Protein 4UX3 (pdb70)

Foldseek 3Di:
DWAAKKWAQWALAHGIFNADGDDFFFAEEAADDPLCVVVVVCLVCVFQACPPPDDDDPVLQNGRYPDVCDQSAWIWMDIPFIFTGGHDPPGGCGDVVRDDDVVCQVVCVVAHPGSLAPQLEDEDCVLVVCLVVDDVVVLVVLCVNLPNVVVVVVLVVVVCVLVVVVVVLVVVVVVLVVLVVVLVVLVVVVVCVVVQVVQVVVLVVLVVVCVCVVVVVVVPVPVVNVCSVCVSCVRVVPNVVDDPDDPCSCVVSVVSVVVSVVVVVVSVVVVVVSVVVVVVSVVVVVVSCVSRVVVVVLLQVQLQVLVCQLQVQWTWGWCPVPIFIKDDSHPPDIGTSVVDDSLRSSVSSVSSSCSVCPVPPIQHHEYEQSPVDNDDSRLLSPLQVSSVVRVRHGYYYYHLPLSNQVPGDWYWYWYDDPSHIHIHGDHPVSSVVNVD/DVCQAPLVDDDQVVCVVVLVLLPANVHDPDDDPHPPVVNVVSRVNSSVVRVVVVVVVVVVPVVVVVVVVVD

B-factor: mean 182.12, std 39.9, range [67.76, 331.74]

Structure (mmCIF, N/CA/C/O backbone):
data_4UX3
#
_entry.id   4UX3
#
_cell.length_a   73.151
_cell.length_b   94.801
_cell.length_c   284.768
_cell.angle_alpha   90.00
_cell.angle_beta   90.00
_cell.angle_gamma   90.00
#
_symmetry.space_group_name_H-M   'I 2 2 2'
#
loop_
_entity.id
_entity.type
_entity.pdbx_description
1 polymer 'STRUCTURAL MAINTENANCE OF CHROMOSOMES PROTEIN 3'
2 polymer 'MITOTIC CHROMOSOME DETERMINANT-RELATED PROTEIN'
3 non-polymer 'MAGNESIUM ION'
4 non-polymer 'PHOSPHOTHIOPHOSPHORIC ACID-ADENYLATE ESTER'
#
loop_
_atom_site.group_PDB
_atom_site.id
_atom_site.type_symbol
_atom_site.label_atom_id
_atom_site.label_alt_id
_atom_site.label_comp_id
_atom_site.label_asym_id
_atom_site.label_entity_id
_atom_site.label_seq_id
_atom_site.pdbx_PDB_ins_code
_atom_site.Cartn_x
_atom_site.Cartn_y
_atom_site.Cartn_z
_atom_site.occupancy
_atom_site.B_iso_or_equiv
_atom_site.auth_seq_id
_atom_site.auth_comp_id
_atom_site.auth_asym_id
_atom_site.auth_atom_id
_atom_site.pdbx_PDB_model_num
ATOM 1 N N . TYR A 1 3 ? -140.179 -77.642 601.779 1.00 237.09 2 TYR A N 1
ATOM 2 C CA . TYR A 1 3 ? -140.970 -78.617 602.602 1.00 232.77 2 TYR A CA 1
ATOM 3 C C . TYR A 1 3 ? -142.077 -77.921 603.421 1.00 228.32 2 TYR A C 1
ATOM 4 O O . TYR A 1 3 ? -142.144 -78.066 604.642 1.00 232.30 2 TYR A O 1
ATOM 13 N N . ILE A 1 4 ? -142.902 -77.126 602.733 1.00 215.99 3 ILE A N 1
ATOM 14 C CA . ILE A 1 4 ? -144.316 -76.978 603.089 1.00 206.59 3 ILE A CA 1
ATOM 15 C C . ILE A 1 4 ? -144.982 -78.178 602.394 1.00 223.44 3 ILE A C 1
ATOM 16 O O . ILE A 1 4 ? -144.370 -78.800 601.524 1.00 240.49 3 ILE A O 1
ATOM 21 N N . LYS A 1 5 ? -146.198 -78.548 602.774 1.00 225.44 4 LYS A N 1
ATOM 22 C CA . LYS A 1 5 ? -146.897 -79.540 601.965 1.00 224.98 4 LYS A CA 1
ATOM 23 C C . LYS A 1 5 ? -148.087 -78.881 601.244 1.00 222.04 4 LYS A C 1
ATOM 24 O O . LYS A 1 5 ? -147.912 -77.802 600.665 1.00 221.87 4 LYS A O 1
ATOM 30 N N . ARG A 1 6 ? -149.268 -79.498 601.260 1.00 220.04 5 ARG A N 1
ATOM 31 C CA . ARG A 1 6 ? -150.400 -78.986 600.465 1.00 212.10 5 ARG A CA 1
ATOM 32 C C . ARG A 1 6 ? -151.171 -77.846 601.153 1.00 196.83 5 ARG A C 1
ATOM 33 O O . ARG A 1 6 ? -150.988 -77.589 602.340 1.00 179.01 5 ARG A O 1
ATOM 41 N N . VAL A 1 7 ? -151.996 -77.151 600.368 1.00 191.70 6 VAL A N 1
ATOM 42 C CA . VAL A 1 7 ? -152.926 -76.137 600.858 1.00 179.87 6 VAL A CA 1
ATOM 43 C C . VAL A 1 7 ? -154.166 -76.062 599.955 1.00 177.19 6 VAL A C 1
ATOM 44 O O . VAL A 1 7 ? -154.056 -76.052 598.726 1.00 170.66 6 VAL A O 1
ATOM 48 N N . ILE A 1 8 ? -155.342 -76.053 600.577 1.00 174.07 7 ILE A N 1
ATOM 49 C CA . ILE A 1 8 ? -156.604 -75.802 599.882 1.00 176.34 7 ILE A CA 1
ATOM 50 C C . ILE A 1 8 ? -157.597 -75.267 600.898 1.00 173.46 7 ILE A C 1
ATOM 51 O O . ILE A 1 8 ? -157.497 -75.563 602.085 1.00 168.32 7 ILE A O 1
ATOM 56 N N . ILE A 1 9 ? -158.547 -74.466 600.443 1.00 177.54 8 ILE A N 1
ATOM 57 C CA . ILE A 1 9 ? -159.454 -73.814 601.378 1.00 190.53 8 ILE A CA 1
ATOM 58 C C . ILE A 1 9 ? -160.886 -74.250 601.161 1.00 191.69 8 ILE A C 1
ATOM 59 O O . ILE A 1 9 ? -161.206 -74.859 600.147 1.00 195.91 8 ILE A O 1
ATOM 64 N N . LYS A 1 10 ? -161.733 -73.932 602.131 1.00 192.54 9 LYS A N 1
ATOM 65 C CA . LYS A 1 10 ? -163.173 -73.977 601.966 1.00 195.56 9 LYS A CA 1
ATOM 66 C C . LYS A 1 10 ? -163.768 -72.845 602.796 1.00 201.18 9 LYS A C 1
ATOM 67 O O . LYS A 1 10 ? -163.517 -72.746 603.994 1.00 203.18 9 LYS A O 1
ATOM 73 N N . GLY A 1 11 ? -164.519 -71.968 602.140 1.00 202.50 10 GLY A N 1
ATOM 74 C CA . GLY A 1 11 ? -165.221 -70.886 602.821 1.00 205.39 10 GLY A CA 1
ATOM 75 C C . GLY A 1 11 ? -164.394 -69.948 603.682 1.00 205.53 10 GLY A C 1
ATOM 76 O O . GLY A 1 11 ? -164.777 -69.651 604.809 1.00 214.01 10 GLY A O 1
ATOM 77 N N . PHE A 1 12 ? -163.267 -69.465 603.167 1.00 196.98 11 PHE A N 1
ATOM 78 C CA . PHE A 1 12 ? -162.490 -68.494 603.932 1.00 183.18 11 PHE A CA 1
ATOM 79 C C . PHE A 1 12 ? -162.309 -67.175 603.218 1.00 172.57 11 PHE A C 1
ATOM 80 O O . PHE A 1 12 ? -161.690 -67.114 602.153 1.00 169.10 11 PHE A O 1
ATOM 88 N N . LYS A 1 13 ? -162.834 -66.115 603.825 1.00 161.75 12 LYS A N 1
ATOM 89 C CA . LYS A 1 13 ? -162.806 -64.809 603.203 1.00 162.83 12 LYS A CA 1
ATOM 90 C C . LYS A 1 13 ? -163.218 -64.902 601.748 1.00 170.47 12 LYS A C 1
ATOM 91 O O . LYS A 1 13 ? -164.069 -65.718 601.397 1.00 184.44 12 LYS A O 1
ATOM 97 N N . THR A 1 14 ? -162.610 -64.092 600.894 1.00 169.92 13 THR A N 1
ATOM 98 C CA . THR A 1 14 ? -163.045 -64.014 599.501 1.00 181.19 13 THR A CA 1
ATOM 99 C C . THR A 1 14 ? -162.973 -65.357 598.772 1.00 191.25 13 THR A C 1
ATOM 100 O O . THR A 1 14 ? -163.628 -65.570 597.731 1.00 199.91 13 THR A O 1
ATOM 104 N N . TYR A 1 15 ? -162.186 -66.264 599.339 1.00 185.77 14 TYR A N 1
ATOM 105 C CA . TYR A 1 15 ? -162.182 -67.638 598.889 1.00 186.42 14 TYR A CA 1
ATOM 106 C C . TYR A 1 15 ? -163.472 -68.311 599.344 1.00 194.15 14 TYR A C 1
ATOM 107 O O . TYR A 1 15 ? -163.546 -68.913 600.420 1.00 187.08 14 TYR A O 1
ATOM 116 N N . ARG A 1 16 ? -164.487 -68.176 598.492 1.00 205.83 15 ARG A N 1
ATOM 117 C CA . ARG A 1 16 ? -165.860 -68.594 598.776 1.00 221.12 15 ARG A CA 1
ATOM 118 C C . ARG A 1 16 ? -166.020 -70.101 598.982 1.00 224.88 15 ARG A C 1
ATOM 119 O O . ARG A 1 16 ? -166.194 -70.554 600.110 1.00 226.67 15 ARG A O 1
ATOM 127 N N . ASN A 1 17 ? -165.979 -70.874 597.902 1.00 223.13 16 ASN A N 1
ATOM 128 C CA . ASN A 1 17 ? -166.107 -72.314 598.024 1.00 226.53 16 ASN A CA 1
ATOM 129 C C . ASN A 1 17 ? -164.741 -72.974 598.156 1.00 233.47 16 ASN A C 1
ATOM 130 O O . ASN A 1 17 ? -164.080 -72.837 599.184 1.00 237.07 16 ASN A O 1
ATOM 135 N N . GLU A 1 18 ? -164.314 -73.664 597.108 1.00 240.66 17 GLU A N 1
ATOM 136 C CA . GLU A 1 18 ? -163.132 -74.504 597.168 1.00 247.62 17 GLU A CA 1
ATOM 137 C C . GLU A 1 18 ? -161.973 -73.895 596.378 1.00 248.03 17 GLU A C 1
ATOM 138 O O . GLU A 1 18 ? -162.160 -73.512 595.228 1.00 264.05 17 GLU A O 1
ATOM 144 N N . THR A 1 19 ? -160.791 -73.784 596.988 1.00 239.38 18 THR A N 1
ATOM 145 C CA . THR A 1 19 ? -159.559 -73.544 596.206 1.00 240.77 18 THR A CA 1
ATOM 146 C C . THR A 1 19 ? -158.519 -74.673 596.351 1.00 240.91 18 THR A C 1
ATOM 147 O O . THR A 1 19 ? -157.465 -74.514 596.984 1.00 222.00 18 THR A O 1
ATOM 151 N N . ILE A 1 20 ? -158.851 -75.818 595.756 1.00 252.01 19 ILE A N 1
ATOM 152 C CA . ILE A 1 20 ? -157.897 -76.900 595.553 1.00 248.83 19 ILE A CA 1
ATOM 153 C C . ILE A 1 20 ? -156.998 -76.498 594.394 1.00 251.76 19 ILE A C 1
ATOM 154 O O . ILE A 1 20 ? -157.077 -77.058 593.300 1.00 263.63 19 ILE A O 1
ATOM 159 N N . ILE A 1 21 ? -156.160 -75.493 594.628 1.00 237.79 20 ILE A N 1
ATOM 160 C CA . ILE A 1 21 ? -155.373 -74.933 593.542 1.00 243.20 20 ILE A CA 1
ATOM 161 C C . ILE A 1 21 ? -153.921 -74.714 593.953 1.00 244.90 20 ILE A C 1
ATOM 162 O O . ILE A 1 21 ? -153.327 -73.687 593.628 1.00 248.29 20 ILE A O 1
ATOM 167 N N . ASP A 1 22 ? -153.343 -75.696 594.644 1.00 247.86 21 ASP A N 1
ATOM 168 C CA . ASP A 1 22 ? -151.998 -75.546 595.199 1.00 247.35 21 ASP A CA 1
ATOM 169 C C . ASP A 1 22 ? -151.187 -76.851 595.336 1.00 257.91 21 ASP A C 1
ATOM 170 O O . ASP A 1 22 ? -151.676 -77.850 595.867 1.00 260.27 21 ASP A O 1
ATOM 175 N N . ASN A 1 23 ? -149.953 -76.827 594.823 1.00 267.90 22 ASN A N 1
ATOM 176 C CA . ASN A 1 23 ? -148.912 -77.804 595.182 1.00 281.62 22 ASN A CA 1
ATOM 177 C C . ASN A 1 23 ? -148.418 -77.459 596.615 1.00 279.31 22 ASN A C 1
ATOM 178 O O . ASN A 1 23 ? -149.232 -77.625 597.515 1.00 274.08 22 ASN A O 1
ATOM 183 N N . PHE A 1 24 ? -147.184 -77.000 596.923 1.00 283.29 23 PHE A N 1
ATOM 184 C CA . PHE A 1 24 ? -145.912 -76.979 596.161 1.00 285.64 23 PHE A CA 1
ATOM 185 C C . PHE A 1 24 ? -144.744 -77.015 597.175 1.00 275.58 23 PHE A C 1
ATOM 186 O O . PHE A 1 24 ? -144.978 -76.959 598.389 1.00 275.28 23 PHE A O 1
ATOM 194 N N . SER A 1 25 ? -143.504 -77.070 596.671 1.00 264.01 24 SER A N 1
ATOM 195 C CA . SER A 1 25 ? -142.300 -77.442 597.454 1.00 246.25 24 SER A CA 1
ATOM 196 C C . SER A 1 25 ? -141.469 -76.257 598.013 1.00 223.17 24 SER A C 1
ATOM 197 O O . SER A 1 25 ? -141.862 -75.104 597.845 1.00 210.55 24 SER A O 1
ATOM 200 N N . PRO A 1 26 ? -140.311 -76.544 598.660 1.00 217.00 25 PRO A N 1
ATOM 201 C CA . PRO A 1 26 ? -139.485 -75.528 599.319 1.00 208.42 25 PRO A CA 1
ATOM 202 C C . PRO A 1 26 ? -139.050 -74.390 598.430 1.00 202.81 25 PRO A C 1
ATOM 203 O O . PRO A 1 26 ? -139.122 -74.479 597.205 1.00 197.86 25 PRO A O 1
ATOM 207 N N . HIS A 1 27 ? -138.591 -73.329 599.084 1.00 201.83 26 HIS A N 1
ATOM 208 C CA . HIS A 1 27 ? -137.923 -72.215 598.436 1.00 201.58 26 HIS A CA 1
ATOM 209 C C . HIS A 1 27 ? -138.855 -71.090 598.008 1.00 200.67 26 HIS A C 1
ATOM 210 O O . HIS A 1 27 ? -139.797 -70.752 598.718 1.00 195.41 26 HIS A O 1
ATOM 217 N N . GLN A 1 28 ? -138.592 -70.557 596.820 1.00 207.27 27 GLN A N 1
ATOM 218 C CA . GLN A 1 28 ? -139.036 -69.235 596.399 1.00 204.85 27 GLN A CA 1
ATOM 219 C C . GLN A 1 28 ? -140.396 -69.205 595.662 1.00 201.66 27 GLN A C 1
ATOM 220 O O . GLN A 1 28 ? -140.475 -68.798 594.506 1.00 211.93 27 GLN A O 1
ATOM 226 N N . ASN A 1 29 ? -141.465 -69.624 596.337 1.00 186.56 28 ASN A N 1
ATOM 227 C CA . ASN A 1 29 ? -142.811 -69.557 595.766 1.00 177.10 28 ASN A CA 1
ATOM 228 C C . ASN A 1 29 ? -143.370 -68.144 595.822 1.00 170.30 28 ASN A C 1
ATOM 229 O O . ASN A 1 29 ? -143.428 -67.549 596.897 1.00 175.31 28 ASN A O 1
ATOM 234 N N . VAL A 1 30 ? -143.801 -67.610 594.679 1.00 164.92 29 VAL A N 1
ATOM 235 C CA . VAL A 1 30 ? -144.294 -66.216 594.607 1.00 157.96 29 VAL A CA 1
ATOM 236 C C . VAL A 1 30 ? -145.764 -66.047 594.193 1.00 159.79 29 VAL A C 1
ATOM 237 O O . VAL A 1 30 ? -146.255 -66.739 593.301 1.00 175.62 29 VAL A O 1
ATOM 241 N N . ILE A 1 31 ? -146.460 -65.104 594.822 1.00 152.02 30 ILE A N 1
ATOM 242 C CA . ILE A 1 31 ? -147.889 -64.935 594.563 1.00 152.03 30 ILE A CA 1
ATOM 243 C C . ILE A 1 31 ? -148.255 -63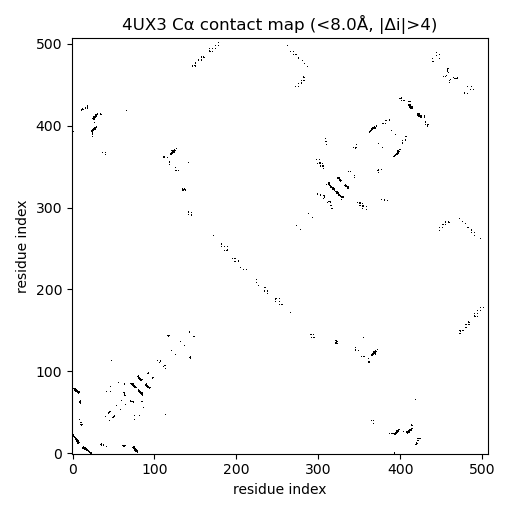.536 594.136 1.00 154.37 30 ILE A C 1
ATOM 244 O O . ILE A 1 31 ? -147.689 -62.551 594.639 1.00 159.66 30 ILE A O 1
ATOM 249 N N . ILE A 1 32 ? -149.235 -63.462 593.235 1.00 152.57 31 ILE A N 1
ATOM 250 C CA . ILE A 1 32 ? -149.807 -62.188 592.811 1.00 154.87 31 ILE A CA 1
ATOM 251 C C . ILE A 1 32 ? -151.292 -62.274 592.424 1.00 158.94 31 ILE A C 1
ATOM 252 O O . ILE A 1 32 ? -152.008 -63.174 592.872 1.00 158.93 31 ILE A O 1
ATOM 257 N N . GLY A 1 33 ? -151.737 -61.319 591.606 1.00 163.57 32 GLY A N 1
ATOM 258 C CA . GLY A 1 33 ? -153.149 -61.146 591.262 1.00 171.79 32 GLY A CA 1
ATOM 259 C C . GLY A 1 33 ? -153.587 -59.700 591.433 1.00 173.23 32 GLY A C 1
ATOM 260 O O . GLY A 1 33 ? -152.778 -58.833 591.777 1.00 173.26 32 GLY A O 1
ATOM 261 N N . SER A 1 34 ? -154.870 -59.442 591.205 1.00 174.72 33 SER A N 1
ATOM 262 C CA . SER A 1 34 ? -155.429 -58.091 591.277 1.00 181.09 33 SER A CA 1
ATOM 263 C C . SER A 1 34 ? -155.394 -57.466 592.685 1.00 179.87 33 SER A C 1
ATOM 264 O O . SER A 1 34 ? -155.149 -58.157 593.671 1.00 179.82 33 SER A O 1
ATOM 267 N N . ASN A 1 35 ? -155.641 -56.157 592.764 1.00 178.21 34 ASN A N 1
ATOM 268 C CA . ASN A 1 35 ? -155.720 -55.433 594.039 1.00 167.75 34 ASN A CA 1
ATOM 269 C C . ASN A 1 35 ? -156.907 -55.876 594.868 1.00 163.00 34 ASN A C 1
ATOM 270 O O . ASN A 1 35 ? -158.042 -55.799 594.411 1.00 160.60 34 ASN A O 1
ATOM 275 N N . GLY A 1 36 ? -156.650 -56.321 596.091 1.00 160.20 35 GLY A N 1
ATOM 276 C CA . GLY A 1 36 ? -157.716 -56.828 596.932 1.00 160.17 35 GLY A CA 1
ATOM 277 C C . GLY A 1 36 ? -158.451 -57.951 596.228 1.00 163.65 35 GLY A C 1
ATOM 278 O O . GLY A 1 36 ? -159.683 -57.958 596.148 1.00 162.00 35 GLY A O 1
ATOM 279 N N . SER A 1 37 ? -157.683 -58.883 595.681 1.00 162.70 36 SER A N 1
ATOM 280 C CA . SER A 1 37 ? -158.237 -60.105 595.141 1.00 167.19 36 SER A CA 1
ATOM 281 C C . SER A 1 37 ? -158.283 -61.120 596.269 1.00 164.90 36 SER A C 1
ATOM 282 O O . SER A 1 37 ? -159.093 -62.048 596.273 1.00 168.37 36 SER A O 1
ATOM 285 N N . GLY A 1 38 ? -157.388 -60.943 597.226 1.00 157.51 37 GLY A N 1
ATOM 286 C CA . GLY A 1 38 ? -157.378 -61.796 598.384 1.00 154.01 37 GLY A CA 1
ATOM 287 C C . GLY A 1 38 ? -155.981 -62.269 598.662 1.00 149.83 37 GLY A C 1
ATOM 288 O O . GLY A 1 38 ? -155.787 -63.197 599.446 1.00 154.68 37 GLY A O 1
ATOM 289 N N . LYS A 1 39 ? -155.002 -61.630 598.025 1.00 137.96 38 LYS A N 1
ATOM 290 C CA . LYS A 1 39 ? -153.610 -62.031 598.222 1.00 135.63 38 LYS A CA 1
ATOM 291 C C . LYS A 1 39 ? -153.308 -61.979 599.713 1.00 135.05 38 LYS A C 1
ATOM 292 O O . LYS A 1 39 ? -152.907 -62.969 600.345 1.00 125.22 38 LYS A O 1
ATOM 298 N N . SER A 1 40 ? -153.543 -60.810 600.289 1.00 136.39 39 SER A N 1
ATOM 299 C CA . SER A 1 40 ? -153.187 -60.619 601.658 1.00 128.29 39 SER A CA 1
ATOM 300 C C . SER A 1 40 ? -154.120 -61.496 602.489 1.00 131.38 39 SER A C 1
ATOM 301 O O . SER A 1 40 ? -153.662 -62.226 603.359 1.00 129.79 39 SER A O 1
ATOM 304 N N . ASN A 1 41 ? -155.395 -61.546 602.124 1.00 137.08 40 ASN A N 1
ATOM 305 C CA . ASN A 1 41 ? -156.308 -62.539 602.710 1.00 144.84 40 ASN A CA 1
ATOM 306 C C . ASN A 1 41 ? -155.756 -63.949 602.695 1.00 145.48 40 ASN A C 1
ATOM 307 O O . ASN A 1 41 ? -155.944 -64.718 603.638 1.00 148.03 40 ASN A O 1
ATOM 312 N N . PHE A 1 42 ? -155.070 -64.286 601.620 1.00 145.23 41 PHE A N 1
ATOM 313 C CA . PHE A 1 42 ? -154.503 -65.597 601.507 1.00 149.55 41 PHE A CA 1
ATOM 314 C C . PHE A 1 42 ? -153.466 -65.859 602.598 1.00 145.38 41 PHE A C 1
ATOM 315 O O . PHE A 1 42 ? -153.554 -66.867 603.295 1.00 139.31 41 PHE A O 1
ATOM 323 N N . PHE A 1 43 ? -152.497 -64.957 602.760 1.00 140.86 42 PHE A N 1
ATOM 324 C CA . PHE A 1 43 ? -151.516 -65.134 603.834 1.00 140.83 42 PHE A CA 1
ATOM 325 C C . PHE A 1 43 ? -152.224 -65.107 605.169 1.00 134.27 42 PHE A C 1
ATOM 326 O O . PHE A 1 43 ? -151.780 -65.711 606.132 1.00 133.81 42 PHE A O 1
ATOM 334 N N . ALA A 1 44 ? -153.324 -64.379 605.232 1.00 136.33 43 ALA A N 1
ATOM 335 C CA . ALA A 1 44 ? -154.116 -64.416 606.435 1.00 148.61 43 ALA A CA 1
ATOM 336 C C . ALA A 1 44 ? -154.440 -65.880 606.636 1.00 148.26 43 ALA A C 1
ATOM 337 O O . ALA A 1 44 ? -154.171 -66.440 607.691 1.00 146.36 43 ALA A O 1
ATOM 339 N N . ALA A 1 45 ? -154.954 -66.499 605.581 1.00 149.60 44 ALA A N 1
ATOM 340 C CA . ALA A 1 45 ? -155.214 -67.922 605.578 1.00 160.87 44 ALA A CA 1
ATOM 341 C C . ALA A 1 45 ? -154.072 -68.646 606.255 1.00 163.71 44 ALA A C 1
ATOM 342 O O . ALA A 1 45 ? -154.275 -69.499 607.122 1.00 164.74 44 ALA A O 1
ATOM 344 N N . ILE A 1 46 ? -152.865 -68.263 605.872 1.00 161.40 45 ILE A N 1
ATOM 345 C CA . ILE A 1 46 ? -151.682 -68.978 606.289 1.00 168.85 45 ILE A CA 1
ATOM 346 C C . ILE A 1 46 ? -151.398 -68.946 607.790 1.00 164.66 45 ILE A C 1
ATOM 347 O O . ILE A 1 46 ? -151.421 -70.007 608.438 1.00 173.90 45 ILE A O 1
ATOM 352 N N . ARG A 1 47 ? -151.116 -67.751 608.323 1.00 145.11 46 ARG A N 1
ATOM 353 C CA . ARG A 1 47 ? -150.758 -67.586 609.729 1.00 147.73 46 ARG A CA 1
ATOM 354 C C . ARG A 1 47 ? -151.962 -67.864 610.536 1.00 152.17 46 ARG A C 1
ATOM 355 O O . ARG A 1 47 ? -151.881 -68.089 611.745 1.00 148.21 46 ARG A O 1
ATOM 363 N N . PHE A 1 48 ? -153.090 -67.795 609.841 1.00 161.43 47 PHE A N 1
ATOM 364 C CA . PHE A 1 48 ? -154.354 -68.150 610.407 1.00 177.26 47 PHE A CA 1
ATOM 365 C C . PHE A 1 48 ? -154.137 -69.441 611.150 1.00 183.90 47 PHE A C 1
ATOM 366 O O . PHE A 1 48 ? -154.328 -69.516 612.365 1.00 190.52 47 PHE A O 1
ATOM 374 N N . VAL A 1 49 ? -153.686 -70.446 610.413 1.00 185.38 48 VAL A N 1
ATOM 375 C CA . VAL A 1 49 ? -153.427 -71.735 611.007 1.00 185.79 48 VAL A CA 1
ATOM 376 C C . VAL A 1 49 ? -152.099 -71.736 611.749 1.00 179.77 48 VAL A C 1
ATOM 377 O O . VAL A 1 49 ? -152.074 -71.995 612.956 1.00 175.59 48 VAL A O 1
ATOM 381 N N . LEU A 1 50 ? -151.012 -71.435 611.037 1.00 172.49 49 LEU A N 1
ATOM 382 C CA . LEU A 1 50 ? -149.681 -71.567 611.621 1.00 177.63 49 LEU A CA 1
ATOM 383 C C . LEU A 1 50 ? -149.561 -70.831 612.937 1.00 176.07 49 LEU A C 1
ATOM 384 O O . LEU A 1 50 ? -148.989 -71.362 613.883 1.00 181.54 49 LEU A O 1
ATOM 389 N N . SER A 1 51 ? -150.086 -69.614 613.005 1.00 169.24 50 SER A N 1
ATOM 390 C CA . SER A 1 51 ? -149.812 -68.796 614.170 1.00 165.94 50 SER A CA 1
ATOM 391 C C . SER A 1 51 ? -151.027 -68.258 614.901 1.00 166.50 50 SER A C 1
ATOM 392 O O . SER A 1 51 ? -152.019 -67.853 614.295 1.00 163.90 50 SER A O 1
ATOM 395 N N . ASP A 1 52 ? -150.908 -68.266 616.225 1.00 177.09 51 ASP A N 1
ATOM 396 C CA . ASP A 1 52 ? -151.976 -67.908 617.162 1.00 193.08 51 ASP A CA 1
ATOM 397 C C . ASP A 1 52 ? -152.387 -66.437 617.138 1.00 194.87 51 ASP A C 1
ATOM 398 O O . ASP A 1 52 ? -152.651 -65.833 618.183 1.00 197.85 51 ASP A O 1
ATOM 403 N N . ASP A 1 53 ? -152.438 -65.856 615.953 1.00 190.37 52 ASP A N 1
ATOM 404 C CA . ASP A 1 53 ? -152.873 -64.480 615.812 1.00 182.71 52 ASP A CA 1
ATOM 405 C C . ASP A 1 53 ? -154.394 -64.485 615.793 1.00 179.62 52 ASP A C 1
ATOM 406 O O . ASP A 1 53 ? -155.051 -63.473 616.023 1.00 169.99 52 ASP A O 1
ATOM 411 N N . TYR A 1 54 ? -154.935 -65.668 615.543 1.00 180.02 53 TYR A N 1
ATOM 412 C CA . TYR A 1 54 ? -156.356 -65.888 615.534 1.00 180.03 53 TYR A CA 1
ATOM 413 C C . TYR A 1 54 ? -156.650 -66.882 616.653 1.00 181.17 53 TYR A C 1
ATOM 414 O O . TYR A 1 54 ? -156.672 -68.091 616.438 1.00 183.71 53 TYR A O 1
ATOM 423 N N . SER A 1 55 ? -156.840 -66.353 617.859 1.00 175.50 54 SER A N 1
ATOM 424 C CA . SER A 1 55 ? -156.982 -67.180 619.047 1.00 172.74 54 SER A CA 1
ATOM 425 C C . SER A 1 55 ? -158.295 -66.931 619.803 1.00 184.14 54 SER A C 1
ATOM 426 O O . SER A 1 55 ? -159.272 -67.649 619.590 1.00 185.36 54 SER A O 1
ATOM 429 N N . ASN A 1 56 ? -158.330 -65.906 620.657 1.00 190.98 55 ASN A N 1
ATOM 430 C CA . ASN A 1 56 ? -159.454 -65.715 621.585 1.00 199.10 55 ASN A CA 1
ATOM 431 C C . ASN A 1 56 ? -160.625 -64.857 621.129 1.00 209.08 55 ASN A C 1
ATOM 432 O O . ASN A 1 56 ? -161.767 -65.319 621.141 1.00 213.14 55 ASN A O 1
ATOM 437 N N . LEU A 1 57 ? -160.334 -63.617 620.744 1.00 219.90 56 LEU A N 1
ATOM 438 C CA . LEU A 1 57 ? -161.347 -62.613 620.384 1.00 228.20 56 LEU A CA 1
ATOM 439 C C . LEU A 1 57 ? -162.634 -63.196 619.770 1.00 231.26 56 LEU A C 1
ATOM 440 O O . LEU A 1 57 ? -162.576 -64.063 618.891 1.00 230.87 56 LEU A O 1
ATOM 445 N N . LYS A 1 58 ? -163.782 -62.693 620.233 1.00 229.08 57 LYS A N 1
ATOM 446 C CA . LYS A 1 58 ? -165.092 -63.311 619.970 1.00 224.90 57 LYS A CA 1
ATOM 447 C C . LYS A 1 58 ? -165.920 -62.766 618.782 1.00 228.92 57 LYS A C 1
ATOM 448 O O . LYS A 1 58 ? -165.358 -62.398 617.747 1.00 237.76 57 LYS A O 1
ATOM 454 N N . ARG A 1 59 ? -167.245 -62.712 618.963 1.00 232.97 58 ARG A N 1
ATOM 455 C CA . ARG A 1 59 ? -168.258 -62.586 617.880 1.00 237.01 58 ARG A CA 1
ATOM 456 C C . ARG A 1 59 ? -167.888 -61.935 616.536 1.00 241.84 58 ARG A C 1
ATOM 457 O O . ARG A 1 59 ? -167.646 -62.650 615.568 1.00 236.02 58 ARG A O 1
ATOM 465 N N . GLU A 1 60 ? -167.891 -60.599 616.466 1.00 250.60 59 GLU A N 1
ATOM 466 C CA . GLU A 1 60 ? -167.677 -59.890 615.195 1.00 257.03 59 GLU A CA 1
ATOM 467 C C . GLU A 1 60 ? -166.271 -60.073 614.613 1.00 253.41 59 GLU A C 1
ATOM 468 O O . GLU A 1 60 ? -166.052 -59.811 613.428 1.00 262.87 59 GLU A O 1
ATOM 474 N N . GLU A 1 61 ? -165.329 -60.516 615.447 1.00 242.19 60 GLU A N 1
ATOM 475 C CA . GLU A 1 61 ? -163.983 -60.852 614.982 1.00 225.01 60 GLU A CA 1
ATOM 476 C C . GLU A 1 61 ? -164.014 -62.241 614.351 1.00 207.00 60 GLU A C 1
ATOM 477 O O . GLU A 1 61 ? -163.730 -62.410 613.167 1.00 202.18 60 GLU A O 1
ATOM 483 N N . ARG A 1 62 ? -164.396 -63.219 615.162 1.00 195.74 61 ARG A N 1
ATOM 484 C CA . ARG A 1 62 ? -164.520 -64.615 614.774 1.00 191.52 61 ARG A CA 1
ATOM 485 C C . ARG A 1 62 ? -165.447 -64.858 613.571 1.00 188.19 61 ARG A C 1
ATOM 486 O O . ARG A 1 62 ? -165.193 -65.755 612.771 1.00 188.66 61 ARG A O 1
ATOM 494 N N . GLN A 1 63 ? -166.516 -64.070 613.454 1.00 187.59 62 GLN A N 1
ATOM 495 C CA . GLN A 1 63 ? -167.438 -64.170 612.316 1.00 186.27 62 GLN A CA 1
ATOM 496 C C . GLN A 1 63 ? -166.717 -63.728 611.056 1.00 177.94 62 GLN A C 1
ATOM 497 O O . GLN A 1 63 ? -166.552 -64.501 610.125 1.00 179.93 62 GLN A O 1
ATOM 503 N N . GLY A 1 64 ? -166.262 -62.483 611.062 1.00 175.35 63 GLY A N 1
ATOM 504 C CA . GLY A 1 64 ? -165.537 -61.902 609.954 1.00 176.05 63 GLY A CA 1
ATOM 505 C C . GLY A 1 64 ? -164.822 -62.943 609.130 1.00 181.39 63 GLY A C 1
ATOM 506 O O . GLY A 1 64 ? -165.098 -63.075 607.943 1.00 192.77 63 GLY A O 1
ATOM 507 N N . LEU A 1 65 ? -163.937 -63.702 609.778 1.00 175.35 64 LEU A N 1
ATOM 508 C CA . LEU A 1 65 ? -163.070 -64.696 609.122 1.00 167.65 64 LEU A CA 1
ATOM 509 C C . LEU A 1 65 ? -163.763 -65.660 608.173 1.00 168.63 64 LEU A C 1
ATOM 510 O O . LEU A 1 65 ? -163.281 -65.919 607.067 1.00 161.81 64 LEU A O 1
ATOM 515 N N . ILE A 1 66 ? -164.907 -66.162 608.624 1.00 175.81 65 ILE A N 1
ATOM 516 C CA . ILE A 1 66 ? -165.661 -67.221 607.968 1.00 189.00 65 ILE A CA 1
ATOM 517 C C . ILE A 1 66 ? -166.153 -66.929 606.545 1.00 193.01 65 ILE A C 1
ATOM 518 O O . ILE A 1 66 ? -166.686 -67.815 605.884 1.00 198.46 65 ILE A O 1
ATOM 523 N N . HIS A 1 67 ? -165.947 -65.713 606.055 1.00 195.68 66 HIS A N 1
ATOM 524 C CA . HIS A 1 67 ? -166.520 -65.304 604.778 1.00 196.66 66 HIS A CA 1
ATOM 525 C C . HIS A 1 67 ? -167.977 -64.960 605.004 1.00 195.38 66 HIS A C 1
ATOM 526 O O . HIS A 1 67 ? -168.823 -65.839 605.119 1.00 203.61 66 HIS A O 1
ATOM 533 N N . GLN A 1 68 ? -168.271 -63.677 605.089 1.00 191.55 67 GLN A N 1
ATOM 534 C CA . GLN A 1 68 ? -169.650 -63.282 605.224 1.00 198.29 67 GLN A CA 1
ATOM 535 C C . GLN A 1 68 ? -170.143 -62.745 603.885 1.00 194.48 67 GLN A C 1
ATOM 536 O O . GLN A 1 68 ? -170.175 -61.538 603.656 1.00 200.49 67 GLN A O 1
ATOM 542 N N . GLY A 1 69 ? -170.507 -63.663 602.995 1.00 187.59 68 GLY A N 1
ATOM 543 C CA . GLY A 1 69 ? -171.012 -63.309 601.669 1.00 193.68 68 GLY A CA 1
ATOM 544 C C . GLY A 1 69 ? -172.499 -63.589 601.541 1.00 202.76 68 GLY A C 1
ATOM 545 O O . GLY A 1 69 ? -172.896 -64.633 601.018 1.00 208.85 68 GLY A O 1
ATOM 546 N N . SER A 1 70 ? -173.314 -62.641 602.008 1.00 206.54 69 SER A N 1
ATOM 547 C CA . SER A 1 70 ? -174.771 -62.803 602.138 1.00 208.17 69 SER A CA 1
ATOM 548 C C . SER A 1 70 ? -175.140 -64.008 603.011 1.00 207.51 69 SER A C 1
ATOM 549 O O . SER A 1 70 ? -176.064 -64.761 602.692 1.00 207.61 69 SER A O 1
ATOM 552 N N . GLY A 1 71 ? -174.408 -64.181 604.111 1.00 203.29 70 GLY A N 1
ATOM 553 C CA . GLY A 1 71 ? -174.637 -65.296 605.025 1.00 203.68 70 GLY A CA 1
ATOM 554 C C . GLY A 1 71 ? -174.163 -66.627 604.466 1.00 202.08 70 GLY A C 1
ATOM 555 O O . GLY A 1 71 ? -173.007 -67.018 604.662 1.00 196.41 70 GLY A O 1
ATOM 556 N N . GLY A 1 72 ? -175.063 -67.320 603.769 1.00 200.07 71 GLY A N 1
ATOM 557 C CA . GLY A 1 72 ? -174.779 -68.644 603.219 1.00 197.88 71 GLY A CA 1
ATOM 558 C C . GLY A 1 72 ? -174.528 -69.613 604.351 1.00 202.29 71 GLY A C 1
ATOM 559 O O . GLY A 1 72 ? -175.085 -69.452 605.439 1.00 203.68 71 GLY A O 1
ATOM 560 N N . SER A 1 73 ? -173.687 -70.616 604.112 1.00 208.20 72 SER A N 1
ATOM 561 C CA . SER A 1 73 ? -173.228 -71.472 605.202 1.00 211.87 72 SER A CA 1
ATOM 562 C C . SER A 1 73 ? -172.202 -70.678 605.997 1.00 209.73 72 SER A C 1
ATOM 563 O O . SER A 1 73 ? -170.995 -70.722 605.727 1.00 194.98 72 SER A O 1
ATOM 566 N N . VAL A 1 74 ? -172.714 -69.916 606.960 1.00 215.84 73 VAL A N 1
ATOM 567 C CA . VAL A 1 74 ? -171.890 -69.093 607.836 1.00 215.88 73 VAL A CA 1
ATOM 568 C C . VAL A 1 74 ? -171.108 -70.024 608.752 1.00 217.57 73 VAL A C 1
ATOM 569 O O . VAL A 1 74 ? -170.098 -69.648 609.346 1.00 216.19 73 VAL A O 1
ATOM 573 N N . MET A 1 75 ? -171.577 -71.257 608.835 1.00 222.30 74 MET A N 1
ATOM 574 C CA . MET A 1 75 ? -171.032 -72.217 609.761 1.00 237.33 74 MET A CA 1
ATOM 575 C C . MET A 1 75 ? -169.747 -72.908 609.283 1.00 242.82 74 MET A C 1
ATOM 576 O O . MET A 1 75 ? -169.034 -73.504 610.092 1.00 254.94 74 MET A O 1
ATOM 581 N N . SER A 1 76 ? -169.441 -72.821 607.987 1.00 238.64 75 SER A N 1
ATOM 582 C CA . SER A 1 76 ? -168.378 -73.648 607.389 1.00 235.89 75 SER A CA 1
ATOM 583 C C . SER A 1 76 ? -167.196 -72.854 606.807 1.00 222.16 75 SER A C 1
ATOM 584 O O . SER A 1 76 ? -167.313 -72.276 605.726 1.00 225.92 75 SER A O 1
ATOM 587 N N . ALA A 1 77 ? -166.062 -72.851 607.514 1.00 204.96 76 ALA A N 1
ATOM 588 C CA . ALA A 1 77 ? -164.840 -72.175 607.045 1.00 185.75 76 ALA A CA 1
ATOM 589 C C . ALA A 1 77 ? -163.564 -72.983 607.297 1.00 186.63 76 ALA A C 1
ATOM 590 O O . ALA A 1 77 ? -162.908 -72.809 608.324 1.00 181.13 76 ALA A O 1
ATOM 592 N N . SER A 1 78 ? -163.211 -73.845 606.344 1.00 192.68 77 SER A N 1
ATOM 593 C CA . SER A 1 78 ? -162.137 -74.831 606.510 1.00 194.01 77 SER A CA 1
ATOM 594 C C . SER A 1 78 ? -160.865 -74.516 605.718 1.00 200.27 77 SER A C 1
ATOM 595 O O . SER A 1 78 ? -160.934 -73.976 604.617 1.00 209.32 77 SER A O 1
ATOM 598 N N . VAL A 1 79 ? -159.710 -74.886 606.277 1.00 201.78 78 VAL A N 1
ATOM 599 C CA . VAL A 1 79 ? -158.394 -74.529 605.709 1.00 192.08 78 VAL A CA 1
ATOM 600 C C . VAL A 1 79 ? -157.351 -75.655 605.792 1.00 188.73 78 VAL A C 1
ATOM 601 O O . VAL A 1 79 ? -156.992 -76.114 606.882 1.00 184.01 78 VAL A O 1
ATOM 605 N N . GLU A 1 80 ? -156.829 -76.063 604.642 1.00 184.35 79 GLU A N 1
ATOM 606 C CA . GLU A 1 80 ? -155.946 -77.215 604.596 1.00 189.23 79 GLU A CA 1
ATOM 607 C C . GLU A 1 80 ? -154.491 -76.878 604.317 1.00 180.57 79 GLU A C 1
ATOM 608 O O . GLU A 1 80 ? -154.153 -76.329 603.278 1.00 172.23 79 GLU A O 1
ATOM 614 N N . ILE A 1 81 ? -153.646 -77.235 605.276 1.00 184.75 80 ILE A N 1
ATOM 615 C CA . ILE A 1 81 ? -152.191 -77.225 605.138 1.00 196.53 80 ILE A CA 1
ATOM 616 C C . ILE A 1 81 ? -151.656 -78.547 605.685 1.00 215.63 80 ILE A C 1
ATOM 617 O O . ILE A 1 81 ? -152.298 -79.142 606.531 1.00 229.64 80 ILE A O 1
ATOM 622 N N . VAL A 1 82 ? -150.506 -79.031 605.217 1.00 218.47 81 VAL A N 1
ATOM 623 C CA . VAL A 1 82 ? -149.888 -80.197 605.874 1.00 218.23 81 VAL A CA 1
ATOM 624 C C . VAL A 1 82 ? -148.415 -79.958 606.207 1.00 215.81 81 VAL A C 1
ATOM 625 O O . VAL A 1 82 ? -147.685 -79.327 605.445 1.00 210.04 81 VAL A O 1
ATOM 629 N N . ILE A 1 106 ? -152.958 -80.471 607.979 1.00 201.49 105 ILE A N 1
ATOM 630 C CA . ILE A 1 106 ? -153.505 -79.612 609.025 1.00 207.97 105 ILE A CA 1
ATOM 631 C C . ILE A 1 106 ? -154.766 -78.924 608.526 1.00 221.77 105 ILE A C 1
ATOM 632 O O . ILE A 1 106 ? -154.726 -78.128 607.582 1.00 221.75 105 ILE A O 1
ATOM 637 N N . ARG A 1 107 ? -155.878 -79.224 609.185 1.00 238.74 106 ARG A N 1
ATOM 638 C CA . ARG A 1 107 ? -157.165 -78.639 608.851 1.00 245.44 106 ARG A CA 1
ATOM 639 C C . ARG A 1 107 ? -157.684 -77.830 610.037 1.00 240.31 106 ARG A C 1
ATOM 640 O O . ARG A 1 107 ? -157.627 -78.279 611.183 1.00 260.96 106 ARG A O 1
ATOM 648 N N . ARG A 1 108 ? -158.176 -76.630 609.761 1.00 219.94 107 ARG A N 1
ATOM 649 C CA . ARG A 1 108 ? -158.817 -75.835 610.791 1.00 204.53 107 ARG A CA 1
ATOM 650 C C . ARG A 1 108 ? -160.149 -75.300 610.283 1.00 199.40 107 ARG A C 1
ATOM 651 O O . ARG A 1 108 ? -160.211 -74.253 609.637 1.00 197.66 107 ARG A O 1
ATOM 659 N N . THR A 1 109 ? -161.212 -76.044 610.557 1.00 197.02 108 THR A N 1
ATOM 660 C CA . THR A 1 109 ? -162.554 -75.573 610.263 1.00 202.02 108 THR A CA 1
ATOM 661 C C . THR A 1 109 ? -162.977 -74.641 611.387 1.00 192.87 108 THR A C 1
ATOM 662 O O . THR A 1 109 ? -162.464 -74.725 612.503 1.00 185.63 108 THR A O 1
ATOM 666 N N . VAL A 1 110 ? -163.888 -73.730 611.072 1.00 191.52 109 VAL A N 1
ATOM 667 C CA . VAL A 1 110 ? -164.623 -73.001 612.095 1.00 189.96 109 VAL A CA 1
ATOM 668 C C . VAL A 1 110 ? -166.068 -72.756 611.678 1.00 202.08 109 VAL A C 1
ATOM 669 O O . VAL A 1 110 ? -166.376 -72.527 610.499 1.00 204.69 109 VAL A O 1
ATOM 673 N N . GLY A 1 111 ? -166.944 -72.836 612.673 1.00 209.64 110 GLY A N 1
ATOM 674 C CA . GLY A 1 111 ? -168.360 -72.543 612.521 1.00 214.04 110 GLY A CA 1
ATOM 675 C C . GLY A 1 111 ? -168.772 -71.548 613.580 1.00 217.90 110 GLY A C 1
ATOM 676 O O . GLY A 1 111 ? -167.961 -71.162 614.431 1.00 217.87 110 GLY A O 1
ATOM 677 N N . LEU A 1 112 ? -170.035 -71.136 613.520 1.00 220.78 111 LEU A N 1
ATOM 678 C CA . LEU A 1 112 ? -170.579 -70.138 614.442 1.00 225.55 111 LEU A CA 1
ATOM 679 C C . LEU A 1 112 ? -170.499 -70.566 615.910 1.00 231.13 111 LEU A C 1
ATOM 680 O O . LEU A 1 112 ? -171.363 -71.292 616.409 1.00 243.11 111 LEU A O 1
ATOM 685 N N . LYS A 1 113 ? -169.430 -70.127 616.578 1.00 223.21 112 LYS A N 1
ATOM 686 C CA . LYS A 1 113 ? -169.221 -70.339 618.017 1.00 220.69 112 LYS A CA 1
ATOM 687 C C . LYS A 1 113 ? -168.280 -71.501 618.340 1.00 221.39 112 LYS A C 1
ATOM 688 O O . LYS A 1 113 ? -168.685 -72.667 618.317 1.00 216.34 112 LYS A O 1
ATOM 694 N N . LYS A 1 114 ? -167.024 -71.15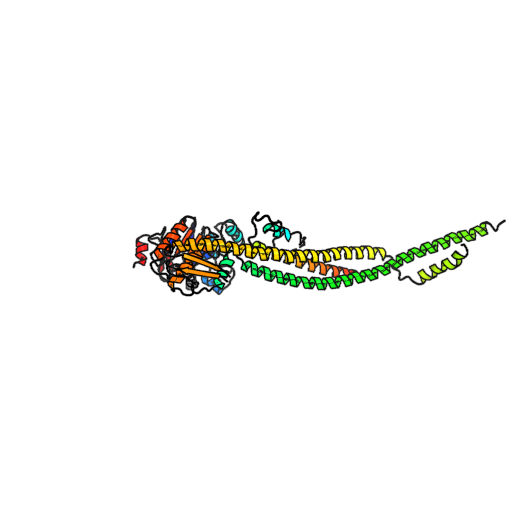6 618.632 1.00 224.27 113 LYS A N 1
ATOM 695 C CA . LYS A 1 114 ? -166.000 -72.104 619.084 1.00 222.20 113 LYS A CA 1
ATOM 696 C C . LYS A 1 114 ? -166.181 -73.491 618.464 1.00 229.68 113 LYS A C 1
ATOM 697 O O . LYS A 1 114 ? -166.392 -74.488 619.153 1.00 236.57 113 LYS A O 1
ATOM 703 N N . ASP A 1 115 ? -166.143 -73.532 617.142 1.00 233.99 114 ASP A N 1
ATOM 704 C CA . ASP A 1 115 ? -165.989 -74.787 616.450 1.00 245.80 114 ASP A CA 1
ATOM 705 C C . ASP A 1 115 ? -164.557 -74.770 615.969 1.00 272.71 114 ASP A C 1
ATOM 706 O O . ASP A 1 115 ? -164.211 -74.087 615.003 1.00 280.83 114 ASP A O 1
ATOM 711 N N . ASP A 1 116 ? -163.729 -75.511 616.696 1.00 295.65 115 ASP A N 1
ATOM 712 C CA . ASP A 1 116 ? -162.284 -75.333 616.700 1.00 304.77 115 ASP A CA 1
ATOM 713 C C . ASP A 1 116 ? -161.565 -76.158 615.630 1.00 309.48 115 ASP A C 1
ATOM 714 O O . ASP A 1 116 ? -162.165 -76.570 614.637 1.00 326.21 115 ASP A O 1
ATOM 719 N N . TYR A 1 117 ? -160.270 -76.368 615.844 1.00 305.48 116 TYR A N 1
ATOM 720 C CA . TYR A 1 117 ? -159.411 -77.146 614.966 1.00 298.67 116 TYR A CA 1
ATOM 721 C C . TYR A 1 117 ? -159.989 -78.525 614.612 1.00 298.15 116 TYR A C 1
ATOM 722 O O . TYR A 1 117 ? -160.438 -79.262 615.496 1.00 302.37 116 TYR A O 1
ATOM 731 N N . GLN A 1 118 ? -159.982 -78.856 613.319 1.00 284.01 117 GLN A N 1
ATOM 732 C CA . GLN A 1 118 ? -160.198 -80.235 612.856 1.00 263.26 117 GLN A CA 1
ATOM 733 C C . GLN A 1 118 ? -158.810 -80.814 612.578 1.00 248.54 117 GLN A C 1
ATOM 734 O O . GLN A 1 118 ? -158.474 -81.159 611.439 1.00 234.85 117 GLN A O 1
ATOM 740 N N . LEU A 1 119 ? -158.019 -80.928 613.645 1.00 242.59 118 LEU A N 1
ATOM 741 C CA . LEU A 1 119 ? -156.556 -80.947 613.544 1.00 242.32 118 LEU A CA 1
ATOM 742 C C . LEU A 1 119 ? -155.874 -82.159 612.909 1.00 244.58 118 LEU A C 1
ATOM 743 O O . LEU A 1 119 ? -155.679 -83.204 613.544 1.00 250.40 118 LEU A O 1
ATOM 748 N N . ASN A 1 120 ? -155.484 -81.951 611.652 1.00 236.77 119 ASN A N 1
ATOM 749 C CA . ASN A 1 120 ? -154.723 -82.900 610.851 1.00 232.80 119 ASN A CA 1
ATOM 750 C C . ASN A 1 120 ? -155.397 -84.250 610.778 1.00 234.54 119 ASN A C 1
ATOM 751 O O . ASN A 1 120 ? -154.929 -85.198 611.397 1.00 235.20 119 ASN A O 1
ATOM 756 N N . ASP A 1 121 ? -156.497 -84.309 610.022 1.00 234.29 120 ASP A N 1
ATOM 757 C CA . ASP A 1 121 ? -157.336 -85.513 609.824 1.00 236.91 120 ASP A CA 1
ATOM 758 C C . ASP A 1 121 ? -157.648 -86.329 611.079 1.00 239.78 120 ASP A C 1
ATOM 759 O O . ASP A 1 121 ? -158.820 -86.528 611.394 1.00 234.32 120 ASP A O 1
ATOM 764 N N . ARG A 1 122 ? -156.604 -86.819 611.756 1.00 249.18 121 ARG A N 1
ATOM 765 C CA . ARG A 1 122 ? -156.729 -87.412 613.090 1.00 258.07 121 ARG A CA 1
ATOM 766 C C . ARG A 1 122 ? -157.636 -86.529 613.946 1.00 253.79 121 ARG A C 1
ATOM 767 O O . ARG A 1 122 ? -158.813 -86.855 614.107 1.00 274.70 121 ARG A O 1
ATOM 775 N N . ASN A 1 123 ? -157.104 -85.414 614.458 1.00 229.58 122 ASN A N 1
ATOM 776 C CA . ASN A 1 123 ? -157.868 -84.472 615.298 1.00 219.19 122 ASN A CA 1
ATOM 777 C C . ASN A 1 123 ? -157.300 -84.334 616.719 1.00 219.31 122 ASN A C 1
ATOM 778 O O . ASN A 1 123 ? -157.443 -85.235 617.546 1.00 221.13 122 ASN A O 1
ATOM 783 N N . VAL A 1 124 ? -156.672 -83.193 617.002 1.00 220.67 123 VAL A N 1
ATOM 784 C CA . VAL A 1 124 ? -156.050 -82.950 618.319 1.00 224.93 123 VAL A CA 1
ATOM 785 C C . VAL A 1 124 ? -156.586 -81.707 619.065 1.00 234.33 123 VAL A C 1
ATOM 786 O O . VAL A 1 124 ? -157.786 -81.628 619.333 1.00 243.62 123 VAL A O 1
ATOM 790 N N . THR A 1 125 ? -155.702 -80.757 619.403 1.00 238.55 124 THR A N 1
ATOM 791 C CA . THR A 1 125 ? -156.041 -79.540 620.179 1.00 234.17 124 THR A CA 1
ATOM 792 C C . THR A 1 125 ? -155.134 -78.364 619.778 1.00 231.39 124 THR A C 1
ATOM 793 O O . THR A 1 125 ? -154.207 -78.536 618.981 1.00 226.69 124 THR A O 1
ATOM 797 N N . LYS A 1 126 ? -155.427 -77.176 620.314 1.00 233.61 125 LYS A N 1
ATOM 798 C CA . LYS A 1 126 ? -154.561 -75.998 620.191 1.00 233.75 125 LYS A CA 1
ATOM 799 C C . LYS A 1 126 ? -153.303 -76.191 621.029 1.00 235.26 125 LYS A C 1
ATOM 800 O O . LYS A 1 126 ? -152.182 -76.182 620.506 1.00 228.98 125 LYS A O 1
ATOM 806 N N . GLY A 1 127 ? -153.502 -76.368 622.335 1.00 242.41 126 GLY A N 1
ATOM 807 C CA . GLY A 1 127 ? -152.407 -76.581 623.274 1.00 245.41 126 GLY A CA 1
ATOM 808 C C . GLY A 1 127 ? -151.436 -77.643 622.796 1.00 246.52 126 GLY A C 1
ATOM 809 O O . GLY A 1 127 ? -150.290 -77.692 623.243 1.00 252.69 126 GLY A O 1
ATOM 810 N N . ASP A 1 128 ? -151.900 -78.479 621.867 1.00 239.73 127 ASP A N 1
ATOM 811 C CA . ASP A 1 128 ? -151.127 -79.611 621.360 1.00 235.76 127 ASP A CA 1
ATOM 812 C C . ASP A 1 128 ? -149.966 -79.219 620.441 1.00 228.42 127 ASP A C 1
ATOM 813 O O . ASP A 1 128 ? -148.817 -79.576 620.697 1.00 227.30 127 ASP A O 1
ATOM 818 N N . ILE A 1 129 ? -150.253 -78.480 619.379 1.00 225.71 128 ILE A N 1
ATOM 819 C CA . ILE A 1 129 ? -149.187 -78.036 618.482 1.00 225.72 128 ILE A CA 1
ATOM 820 C C . ILE A 1 129 ? -148.552 -76.730 618.971 1.00 228.62 128 ILE A C 1
ATOM 821 O O . ILE A 1 129 ? -147.563 -76.251 618.395 1.00 220.49 128 ILE A O 1
ATOM 826 N N . VAL A 1 130 ? -149.129 -76.169 620.037 1.00 245.86 129 VAL A N 1
ATOM 827 C CA . VAL A 1 130 ? -148.445 -75.154 620.842 1.00 265.56 129 VAL A CA 1
ATOM 828 C C . VAL A 1 130 ? -147.070 -75.741 621.158 1.00 276.22 129 VAL A C 1
ATOM 829 O O . VAL A 1 130 ? -146.039 -75.108 620.906 1.00 281.20 129 VAL A O 1
ATOM 833 N N . ARG A 1 131 ? -147.076 -76.973 621.671 1.00 277.18 130 ARG A N 1
ATOM 834 C CA . ARG A 1 131 ? -145.852 -77.711 621.976 1.00 274.44 130 ARG A CA 1
ATOM 835 C C . ARG A 1 131 ? -145.067 -78.070 620.712 1.00 267.68 130 ARG A C 1
ATOM 836 O O . ARG A 1 131 ? -143.838 -77.974 620.698 1.00 265.72 130 ARG A O 1
ATOM 844 N N . MET A 1 132 ? -145.784 -78.467 619.660 1.00 257.28 131 MET A N 1
ATOM 845 C CA . MET A 1 132 ? -145.165 -79.023 618.452 1.00 248.35 131 MET A CA 1
ATOM 846 C C . MET A 1 132 ? -144.363 -78.013 617.627 1.00 248.69 131 MET A C 1
ATOM 847 O O . MET A 1 132 ? -143.322 -78.357 617.063 1.00 252.81 131 MET A O 1
ATOM 852 N N . LEU A 1 133 ? -144.848 -76.779 617.553 1.00 245.71 132 LEU A N 1
ATOM 853 C CA . LEU A 1 133 ? -144.145 -75.737 616.814 1.00 254.36 132 LEU A CA 1
ATOM 854 C C . LEU A 1 133 ? -142.836 -75.319 617.477 1.00 245.28 132 LEU A C 1
ATOM 855 O O . LEU A 1 133 ? -141.884 -74.943 616.797 1.00 242.14 132 LEU A O 1
ATOM 860 N N . GLU A 1 134 ? -142.795 -75.374 618.804 1.00 235.78 133 GLU A N 1
ATOM 861 C CA . GLU A 1 134 ? -141.575 -75.059 619.540 1.00 230.73 133 GLU A CA 1
ATOM 862 C C . GLU A 1 134 ? -140.539 -76.156 619.323 1.00 229.34 133 GLU A C 1
ATOM 863 O O . GLU A 1 134 ? -139.354 -75.873 619.152 1.00 223.41 133 GLU A O 1
ATOM 869 N N . THR A 1 135 ? -141.017 -77.401 619.302 1.00 237.35 134 THR A N 1
ATOM 870 C CA . THR A 1 135 ? -140.214 -78.590 618.980 1.00 238.03 134 THR A CA 1
ATOM 871 C C . THR A 1 135 ? -140.025 -78.806 617.466 1.00 243.31 134 THR A C 1
ATOM 872 O O . THR A 1 135 ? -139.370 -79.771 617.046 1.00 232.15 134 THR A O 1
ATOM 876 N N . ALA A 1 136 ? -140.615 -77.924 616.655 1.00 244.60 135 ALA A N 1
ATOM 877 C CA . ALA A 1 136 ? -140.359 -77.915 615.219 1.00 233.98 135 ALA A CA 1
ATOM 878 C C . ALA A 1 136 ? -138.997 -77.251 614.978 1.00 226.95 135 ALA A C 1
ATOM 879 O O . ALA A 1 136 ? -137.995 -77.954 614.951 1.00 233.42 135 ALA A O 1
ATOM 881 N N . GLY A 1 137 ? -138.916 -75.928 614.831 1.00 218.17 136 GLY A N 1
ATOM 882 C CA . GLY A 1 137 ? -140.047 -75.016 614.787 1.00 220.15 136 GLY A CA 1
ATOM 883 C C . GLY A 1 137 ? -139.958 -74.156 613.540 1.00 226.22 136 GLY A C 1
ATOM 884 O O . GLY A 1 137 ? -139.905 -74.694 612.428 1.00 231.43 136 GLY A O 1
ATOM 885 N N . PHE A 1 138 ? -139.960 -72.829 613.699 1.00 226.59 137 PHE A N 1
ATOM 886 C CA . PHE A 1 138 ? -140.223 -72.168 614.978 1.00 226.08 137 PHE A CA 1
ATOM 887 C C . PHE A 1 138 ? -141.726 -72.062 615.190 1.00 213.50 137 PHE A C 1
ATOM 888 O O . PHE A 1 138 ? -142.525 -72.700 614.490 1.00 201.38 137 PHE A O 1
ATOM 896 N N . SER A 1 139 ? -142.094 -71.196 616.125 1.00 203.79 138 SER A N 1
ATOM 897 C CA . SER A 1 139 ? -143.430 -71.171 616.667 1.00 200.97 138 SER A CA 1
ATOM 898 C C . SER A 1 139 ? -144.196 -69.915 616.355 1.00 203.32 138 SER A C 1
ATOM 899 O O . SER A 1 139 ? -143.754 -69.020 615.626 1.00 212.78 138 SER A O 1
ATOM 902 N N . MET A 1 140 ? -145.371 -69.883 616.961 1.00 202.30 139 MET A N 1
ATOM 903 C CA . MET A 1 140 ? -145.985 -68.662 617.428 1.00 201.81 139 MET A CA 1
ATOM 904 C C . MET A 1 140 ? -144.866 -67.679 617.717 1.00 193.25 139 MET A C 1
ATOM 905 O O . MET A 1 140 ? -144.870 -66.561 617.219 1.00 204.95 139 MET A O 1
ATOM 910 N N . ASN A 1 141 ? -143.921 -68.142 618.536 1.00 183.69 140 ASN A N 1
ATOM 911 C CA . ASN A 1 141 ? -142.693 -67.461 618.934 1.00 181.82 140 ASN A CA 1
ATOM 912 C C . ASN A 1 141 ? -141.855 -66.655 617.959 1.00 175.37 140 ASN A C 1
ATOM 913 O O . ASN A 1 141 ? -141.287 -65.647 618.370 1.00 174.61 140 ASN A O 1
ATOM 918 N N . ASN A 1 142 ? -141.717 -67.078 616.708 1.00 173.51 141 ASN A N 1
ATOM 919 C CA . ASN A 1 142 ? -141.063 -66.177 615.771 1.00 183.33 141 ASN A CA 1
ATOM 920 C C . ASN A 1 142 ? -141.994 -65.040 615.315 1.00 178.57 141 ASN A C 1
ATOM 921 O O . ASN A 1 142 ? -142.963 -65.262 614.585 1.00 179.77 141 ASN A O 1
ATOM 926 N N . PRO A 1 143 ? -141.708 -63.818 615.781 1.00 169.58 142 PRO A N 1
ATOM 927 C CA . PRO A 1 143 ? -142.512 -62.648 615.471 1.00 167.83 142 PRO A CA 1
ATOM 928 C C . PRO A 1 143 ? -142.131 -61.976 614.148 1.00 164.96 142 PRO A C 1
ATOM 929 O O . PRO A 1 143 ? -142.806 -61.046 613.703 1.00 161.23 142 PRO A O 1
ATOM 933 N N . TYR A 1 144 ? -141.045 -62.429 613.540 1.00 161.92 143 TYR A N 1
ATOM 934 C CA . TYR A 1 144 ? -140.622 -61.907 612.252 1.00 160.23 143 TYR A CA 1
ATOM 935 C C . TYR A 1 144 ? -140.794 -62.978 611.173 1.00 163.70 143 TYR A C 1
ATOM 936 O O . TYR A 1 144 ? -140.429 -62.801 610.001 1.00 162.89 143 TYR A O 1
ATOM 945 N N . ASN A 1 145 ? -141.398 -64.083 611.603 1.00 155.66 144 ASN A N 1
ATOM 946 C CA . ASN A 1 145 ? -141.860 -65.154 610.751 1.00 150.30 144 ASN A CA 1
ATOM 947 C C . ASN A 1 145 ? -142.743 -64.616 609.645 1.00 138.75 144 ASN A C 1
ATOM 948 O O . ASN A 1 145 ? -142.921 -65.224 608.603 1.00 152.10 144 ASN A O 1
ATOM 953 N N . ILE A 1 146 ? -143.325 -63.469 609.909 1.00 133.86 145 ILE A N 1
ATOM 954 C CA . ILE A 1 146 ? -143.999 -62.697 608.888 1.00 122.50 145 ILE A CA 1
ATOM 955 C C . ILE A 1 146 ? -143.671 -61.222 609.001 1.00 111.06 145 ILE A C 1
ATOM 956 O O . ILE A 1 146 ? -143.137 -60.703 610.005 1.00 107.42 145 ILE A O 1
ATOM 961 N N . VAL A 1 147 ? -144.135 -60.548 607.971 1.00 98.26 146 VAL A N 1
ATOM 962 C CA . VAL A 1 147 ? -143.647 -59.285 607.615 1.00 85.76 146 VAL A CA 1
ATOM 963 C C . VAL A 1 147 ? -144.635 -58.826 606.561 1.00 81.05 146 VAL A C 1
ATOM 964 O O . VAL A 1 147 ? -144.443 -59.087 605.358 1.00 81.53 146 VAL A O 1
ATOM 968 N N . PRO A 1 148 ? -145.730 -58.177 607.012 1.00 76.15 147 PRO A N 1
ATOM 969 C CA . PRO A 1 148 ? -146.190 -57.204 605.991 1.00 78.12 147 PRO A CA 1
ATOM 970 C C . PRO A 1 148 ? -145.563 -55.677 606.350 1.00 84.29 147 PRO A C 1
ATOM 971 O O . PRO A 1 148 ? -144.314 -55.497 606.718 1.00 80.29 147 PRO A O 1
ATOM 975 N N . GLN A 1 149 ? -146.391 -54.628 606.328 1.00 82.41 148 GLN A N 1
ATOM 976 C CA . GLN A 1 149 ? -147.771 -54.732 606.011 1.00 87.30 148 GLN A CA 1
ATOM 977 C C . GLN A 1 149 ? -147.858 -53.838 604.878 1.00 91.86 148 GLN A C 1
ATOM 978 O O . GLN A 1 149 ? -148.899 -53.733 604.226 1.00 98.37 148 GLN A O 1
ATOM 984 N N . GLY A 1 150 ? -146.683 -53.280 604.593 1.00 95.56 149 GLY A N 1
ATOM 985 C CA . GLY A 1 150 ? -146.552 -51.822 604.466 1.00 97.27 149 GLY A CA 1
ATOM 986 C C . GLY A 1 150 ? -146.522 -51.338 605.930 1.00 89.50 149 GLY A C 1
ATOM 987 O O . GLY A 1 150 ? -147.526 -50.794 606.490 1.00 83.03 149 GLY A O 1
ATOM 988 N N . LYS A 1 151 ? -145.336 -51.547 606.506 1.00 81.68 150 LYS A N 1
ATOM 989 C CA . LYS A 1 151 ? -145.108 -51.768 607.926 1.00 80.52 150 LYS A CA 1
ATOM 990 C C . LYS A 1 151 ? -143.679 -51.532 607.727 1.00 72.75 150 LYS A C 1
ATOM 991 O O . LYS A 1 151 ? -142.886 -51.333 608.614 1.00 67.76 150 LYS A O 1
ATOM 997 N N . ILE A 1 152 ? -143.341 -51.602 606.479 1.00 71.16 151 ILE A N 1
ATOM 998 C CA . ILE A 1 152 ? -141.966 -51.724 606.288 1.00 76.96 151 ILE A CA 1
ATOM 999 C C . ILE A 1 152 ? -141.471 -50.285 606.087 1.00 79.64 151 ILE A C 1
ATOM 1000 O O . ILE A 1 152 ? -140.532 -49.803 606.775 1.00 79.98 151 ILE A O 1
ATOM 1005 N N . VAL A 1 153 ? -142.156 -49.615 605.157 1.00 79.08 152 VAL A N 1
ATOM 1006 C CA . VAL A 1 153 ? -142.850 -48.334 605.433 1.00 78.22 152 VAL A CA 1
ATOM 1007 C C . VAL A 1 153 ? -142.965 -47.921 606.909 1.00 74.33 152 VAL A C 1
ATOM 1008 O O . VAL A 1 153 ? -141.974 -47.629 607.522 1.00 73.37 152 VAL A O 1
ATOM 1012 N N . ALA A 1 154 ? -144.162 -47.930 607.483 1.00 71.19 153 ALA A N 1
ATOM 1013 C CA . ALA A 1 154 ? -144.280 -47.686 608.880 1.00 72.29 153 ALA A CA 1
ATOM 1014 C C . ALA A 1 154 ? -143.052 -47.783 609.762 1.00 74.22 153 ALA A C 1
ATOM 1015 O O . ALA A 1 154 ? -143.116 -47.584 610.939 1.00 74.73 153 ALA A O 1
ATOM 1017 N N . LEU A 1 155 ? -141.904 -48.053 609.227 1.00 79.30 154 LEU A N 1
ATOM 1018 C CA . LEU A 1 155 ? -140.851 -48.409 610.118 1.00 88.85 154 LEU A CA 1
ATOM 1019 C C . LEU A 1 155 ? -139.726 -47.585 609.766 1.00 97.35 154 LEU A C 1
ATOM 1020 O O . LEU A 1 155 ? -138.808 -47.435 610.565 1.00 112.37 154 LEU A O 1
ATOM 1025 N N . THR A 1 156 ? -139.756 -47.113 608.522 1.00 100.87 155 THR A N 1
ATOM 1026 C CA . THR A 1 156 ? -139.133 -45.832 608.163 1.00 98.77 155 THR A CA 1
ATOM 1027 C C . THR A 1 156 ? -139.562 -44.953 609.305 1.00 95.49 155 THR A C 1
ATOM 1028 O O . THR A 1 156 ? -138.719 -44.563 610.147 1.00 91.88 155 THR A O 1
ATOM 1032 N N . ASN A 1 157 ? -140.895 -44.750 609.342 1.00 94.69 156 ASN A N 1
ATOM 1033 C CA . ASN A 1 157 ? -141.623 -43.955 610.349 1.00 100.16 156 ASN A CA 1
ATOM 1034 C C . ASN A 1 157 ? -141.013 -44.237 611.722 1.00 112.11 156 ASN A C 1
ATOM 1035 O O . ASN A 1 157 ? -140.734 -43.296 612.511 1.00 114.78 156 ASN A O 1
ATOM 1040 N N . ALA A 1 158 ? -140.825 -45.541 611.979 1.00 105.57 157 ALA A N 1
ATOM 1041 C CA . ALA A 1 158 ? -140.325 -46.060 613.251 1.00 123.96 157 ALA A CA 1
ATOM 1042 C C . ALA A 1 158 ? -139.077 -45.359 613.806 1.00 132.63 157 ALA A C 1
ATOM 1043 O O . ALA A 1 158 ? -138.053 -45.253 613.122 1.00 129.01 157 ALA A O 1
ATOM 1045 N N . LYS A 1 159 ? -139.172 -44.909 615.061 1.00 145.48 158 LYS A N 1
ATOM 1046 C CA . LYS A 1 159 ? -138.121 -44.097 615.687 1.00 154.78 158 LYS A CA 1
ATOM 1047 C C . LYS A 1 159 ? -137.324 -44.794 616.786 1.00 155.36 158 LYS A C 1
ATOM 1048 O O . LYS A 1 159 ? -137.832 -45.687 617.451 1.00 159.56 158 LYS A O 1
ATOM 1054 N N . ASP A 1 160 ? -136.086 -44.334 616.978 1.00 153.08 159 ASP A N 1
ATOM 1055 C CA . ASP A 1 160 ? -135.094 -44.893 617.925 1.00 156.61 159 ASP A CA 1
ATOM 1056 C C . ASP A 1 160 ? -135.557 -45.957 618.933 1.00 160.32 159 ASP A C 1
ATOM 1057 O O . ASP A 1 160 ? -135.056 -47.076 618.923 1.00 156.22 159 ASP A O 1
ATOM 1062 N N . LYS A 1 161 ? -136.499 -45.605 619.806 1.00 168.55 160 LYS A N 1
ATOM 1063 C CA . LYS A 1 161 ? -136.963 -46.517 620.856 1.00 170.38 160 LYS A CA 1
ATOM 1064 C C . LYS A 1 161 ? -137.653 -47.751 620.287 1.00 166.75 160 LYS A C 1
ATOM 1065 O O . LYS A 1 161 ? -137.522 -48.843 620.835 1.00 171.40 160 LYS A O 1
ATOM 1071 N N . GLU A 1 162 ? -138.404 -47.555 619.208 1.00 160.65 161 GLU A N 1
ATOM 1072 C CA . GLU A 1 162 ? -139.141 -48.619 618.554 1.00 163.71 161 GLU A CA 1
ATOM 1073 C C . GLU A 1 162 ? -138.164 -49.679 618.079 1.00 161.57 161 GLU A C 1
ATOM 1074 O O . GLU A 1 162 ? -138.459 -50.880 618.122 1.00 179.11 161 GLU A O 1
ATOM 1080 N N . ARG A 1 163 ? -136.990 -49.223 617.656 1.00 146.69 162 ARG A N 1
ATOM 1081 C CA . ARG A 1 163 ? -135.925 -50.124 617.255 1.00 147.68 162 ARG A CA 1
ATOM 1082 C C . ARG A 1 163 ? -135.572 -51.057 618.411 1.00 156.02 162 ARG A C 1
ATOM 1083 O O . ARG A 1 163 ? -135.543 -52.279 618.239 1.00 160.78 162 ARG A O 1
ATOM 1091 N N . LEU A 1 164 ? -135.319 -50.482 619.589 1.00 162.25 163 LEU A N 1
ATOM 1092 C CA . LEU A 1 164 ? -135.019 -51.292 620.772 1.00 161.25 163 LEU A CA 1
ATOM 1093 C C . LEU A 1 164 ? -136.043 -52.370 620.786 1.00 151.63 163 LEU A C 1
ATOM 1094 O O . LEU A 1 164 ? -135.715 -53.537 620.672 1.00 151.69 163 LEU A O 1
ATOM 1099 N N . GLN A 1 165 ? -137.296 -51.948 620.895 1.00 142.75 164 GLN A N 1
ATOM 1100 C CA . GLN A 1 165 ? -138.403 -52.861 620.931 1.00 149.67 164 GLN A CA 1
ATOM 1101 C C . GLN A 1 165 ? -138.160 -53.960 619.935 1.00 146.50 164 GLN A C 1
ATOM 1102 O O . GLN A 1 165 ? -137.953 -55.107 620.310 1.00 154.16 164 GLN A O 1
ATOM 1108 N N . LEU A 1 166 ? -138.145 -53.610 618.664 1.00 143.23 165 LEU A N 1
ATOM 1109 C CA . LEU A 1 166 ? -137.969 -54.618 617.650 1.00 148.80 165 LEU A CA 1
ATOM 1110 C C . LEU A 1 166 ? -137.052 -55.713 618.140 1.00 147.88 165 LEU A C 1
ATOM 1111 O O . LEU A 1 166 ? -137.433 -56.873 618.118 1.00 160.01 165 LEU A O 1
ATOM 1116 N N . LEU A 1 167 ? -135.870 -55.329 618.614 1.00 145.92 166 LEU A N 1
ATOM 1117 C CA . LEU A 1 167 ? -134.863 -56.263 619.115 1.00 151.19 166 LEU A CA 1
ATOM 1118 C C . LEU A 1 167 ? -135.350 -57.114 620.270 1.00 151.56 166 LEU A C 1
ATOM 1119 O O . LEU A 1 167 ? -135.331 -58.342 620.193 1.00 148.09 166 LEU A O 1
ATOM 1124 N N . GLU A 1 168 ? -135.770 -56.451 621.344 1.00 148.16 167 GLU A N 1
ATOM 1125 C CA . GLU A 1 168 ? -136.316 -57.121 622.513 1.00 145.94 167 GLU A CA 1
ATOM 1126 C C . GLU A 1 168 ? -137.268 -58.217 622.092 1.00 147.11 167 GLU A C 1
ATOM 1127 O O . GLU A 1 168 ? -137.147 -59.364 622.504 1.00 156.68 167 GLU A O 1
ATOM 1133 N N . ASP A 1 169 ? -138.204 -57.849 621.236 1.00 143.41 168 ASP A N 1
ATOM 1134 C CA . ASP A 1 169 ? -139.321 -58.703 620.944 1.00 145.30 168 ASP A CA 1
ATOM 1135 C C . ASP A 1 169 ? -138.921 -59.903 620.135 1.00 147.51 168 ASP A C 1
ATOM 1136 O O . ASP A 1 169 ? -139.757 -60.744 619.835 1.00 164.78 168 ASP A O 1
ATOM 1141 N N . VAL A 1 170 ? -137.641 -60.005 619.799 1.00 143.50 169 VAL A N 1
ATOM 1142 C CA . VAL A 1 170 ? -137.157 -61.239 619.199 1.00 154.00 169 VAL A CA 1
ATOM 1143 C C . VAL A 1 170 ? -136.651 -62.170 620.292 1.00 151.69 169 VAL A C 1
ATOM 1144 O O . VAL A 1 170 ? -136.987 -63.355 620.329 1.00 151.01 169 VAL A O 1
ATOM 1148 N N . VAL A 1 171 ? -135.853 -61.607 621.188 1.00 144.33 170 VAL A N 1
ATOM 1149 C CA . VAL A 1 171 ? -135.374 -62.324 622.343 1.00 148.28 170 VAL A CA 1
ATOM 1150 C C . VAL A 1 171 ? -136.529 -62.391 623.354 1.00 146.02 170 VAL A C 1
ATOM 1151 O O . VAL A 1 171 ? -136.336 -62.726 624.528 1.00 142.05 170 VAL A O 1
ATOM 1155 N N . GLY A 1 172 ? -137.735 -62.075 622.867 1.00 147.09 171 GLY A N 1
ATOM 1156 C CA . GLY A 1 172 ? -138.969 -62.068 623.664 1.00 143.19 171 GLY A CA 1
ATOM 1157 C C . GLY A 1 172 ? -138.980 -61.027 624.775 1.00 141.03 171 GLY A C 1
ATOM 1158 O O . GLY A 1 172 ? -140.044 -60.546 625.165 1.00 140.38 171 GLY A O 1
ATOM 1159 N N . ALA A 1 173 ? -137.783 -60.690 625.264 1.00 131.41 172 ALA A N 1
ATOM 1160 C CA . ALA A 1 173 ? -137.532 -59.778 626.381 1.00 128.46 172 ALA A CA 1
ATOM 1161 C C . ALA A 1 173 ? -138.712 -59.204 627.166 1.00 131.38 172 ALA A C 1
ATOM 1162 O O . ALA A 1 173 ? -138.884 -59.555 628.305 1.00 140.93 172 ALA A O 1
ATOM 1164 N N . LYS A 1 174 ? -139.521 -58.323 626.599 1.00 138.89 173 LYS A N 1
ATOM 1165 C CA . LYS A 1 174 ? -140.480 -57.627 627.456 1.00 152.44 173 LYS A CA 1
ATOM 1166 C C . LYS A 1 174 ? -141.718 -58.413 627.839 1.00 153.22 173 LYS A C 1
ATOM 1167 O O . LYS A 1 174 ? -142.351 -58.127 628.862 1.00 168.73 173 LYS A O 1
ATOM 1173 N N . SER A 1 175 ? -142.056 -59.416 627.039 1.00 149.86 174 SER A N 1
ATOM 1174 C CA . SER A 1 175 ? -143.036 -60.395 627.478 1.00 154.25 174 SER A CA 1
ATOM 1175 C C . SER A 1 175 ? -142.518 -60.952 628.790 1.00 152.10 174 SER A C 1
ATOM 1176 O O . SER A 1 175 ? -143.288 -61.282 629.674 1.00 153.85 174 SER A O 1
ATOM 1179 N N . PHE A 1 176 ? -141.196 -61.033 628.908 1.00 152.25 175 PHE A N 1
ATOM 1180 C CA . PHE A 1 176 ? -140.532 -61.388 630.158 1.00 146.36 175 PHE A CA 1
ATOM 1181 C C . PHE A 1 176 ? -140.750 -60.277 631.169 1.00 143.88 175 PHE A C 1
ATOM 1182 O O . PHE A 1 176 ? -141.208 -60.523 632.275 1.00 153.69 175 PHE A O 1
ATOM 1190 N N . GLU A 1 177 ? -140.437 -59.053 630.769 1.00 140.47 176 GLU A N 1
ATOM 1191 C CA . GLU A 1 177 ? -140.431 -57.918 631.670 1.00 143.95 176 GLU A CA 1
ATOM 1192 C C . GLU A 1 177 ? -141.756 -57.690 632.370 1.00 140.62 176 GLU A C 1
ATOM 1193 O O . GLU A 1 177 ? -141.793 -57.200 633.500 1.00 137.99 176 GLU A O 1
ATOM 1199 N N . VAL A 1 178 ? -142.836 -58.020 631.670 1.00 139.16 177 VAL A N 1
ATOM 1200 C CA . VAL A 1 178 ? -144.183 -57.923 632.210 1.00 151.80 177 VAL A CA 1
ATOM 1201 C C . VAL A 1 178 ? -144.313 -58.817 633.436 1.00 157.32 177 VAL A C 1
ATOM 1202 O O . VAL A 1 178 ? -144.786 -58.384 634.501 1.00 159.46 177 VAL A O 1
ATOM 1206 N N . LYS A 1 179 ? -143.881 -60.066 633.261 1.00 153.64 178 LYS A N 1
ATOM 1207 C CA . LYS A 1 179 ? -143.882 -61.044 634.327 1.00 146.96 178 LYS A CA 1
ATOM 1208 C C . LYS A 1 179 ? -143.082 -60.453 635.477 1.00 138.18 178 LYS A C 1
ATOM 1209 O O . LYS A 1 179 ? -143.663 -60.039 636.477 1.00 130.94 178 LYS A O 1
ATOM 1215 N N . LEU A 1 180 ? -141.766 -60.357 635.312 1.00 128.92 179 LEU A N 1
ATOM 1216 C CA . LEU A 1 180 ? -140.919 -59.772 636.345 1.00 132.52 179 LEU A CA 1
ATOM 1217 C C . LEU A 1 180 ? -141.715 -58.800 637.215 1.00 138.10 179 LEU A C 1
ATOM 1218 O O . LEU A 1 180 ? -142.025 -59.114 638.362 1.00 148.55 179 LEU A O 1
ATOM 1223 N N . LYS A 1 181 ? -142.075 -57.647 636.659 1.00 141.76 180 LYS A N 1
ATOM 1224 C CA . LYS A 1 181 ? -142.757 -56.612 637.424 1.00 152.99 180 LYS A CA 1
ATOM 1225 C C . LYS A 1 181 ? -143.950 -57.186 638.156 1.00 153.36 180 LYS A C 1
ATOM 1226 O O . LYS A 1 181 ? -144.160 -56.909 639.344 1.00 151.03 180 LYS A O 1
ATOM 1232 N N . ALA A 1 182 ? -144.716 -57.997 637.433 1.00 149.24 181 ALA A N 1
ATOM 1233 C CA . ALA A 1 182 ? -145.916 -58.607 637.975 1.00 160.62 181 ALA A CA 1
ATOM 1234 C C . ALA A 1 182 ? -145.610 -59.503 639.182 1.00 162.99 181 ALA A C 1
ATOM 1235 O O . ALA A 1 182 ? -146.250 -59.378 640.226 1.00 163.67 181 ALA A O 1
ATOM 1237 N N . SER A 1 183 ? -144.633 -60.395 639.048 1.00 159.83 182 SER A N 1
ATOM 1238 C CA . SER A 1 183 ? -144.228 -61.229 640.170 1.00 152.82 182 SER A CA 1
ATOM 1239 C C . SER A 1 183 ? -143.758 -60.325 641.281 1.00 148.55 182 SER A C 1
ATOM 1240 O O . SER A 1 183 ? -144.294 -60.362 642.384 1.00 154.77 182 SER A O 1
ATOM 1243 N N . LEU A 1 184 ? -142.786 -59.483 640.955 1.00 136.68 183 LEU A N 1
ATOM 1244 C CA . LEU A 1 184 ? -142.209 -58.526 641.879 1.00 137.22 183 LEU A CA 1
ATOM 1245 C C . LEU A 1 184 ? -143.229 -57.721 642.690 1.00 136.38 183 LEU A C 1
ATOM 1246 O O . LEU A 1 184 ? -142.904 -57.170 643.749 1.00 129.91 183 LEU A O 1
ATOM 1251 N N . LYS A 1 185 ? -144.453 -57.641 642.185 1.00 135.05 184 LYS A N 1
ATOM 1252 C CA . LYS A 1 185 ? -145.540 -57.064 642.950 1.00 146.39 184 LYS A CA 1
ATOM 1253 C C . LYS A 1 185 ? -146.057 -58.056 643.972 1.00 149.47 184 LYS A C 1
ATOM 1254 O O . LYS A 1 185 ? -145.986 -57.790 645.179 1.00 157.04 184 LYS A O 1
ATOM 1260 N N . LYS A 1 186 ? -146.576 -59.195 643.503 1.00 149.35 185 LYS A N 1
ATOM 1261 C CA . LYS A 1 186 ? -147.105 -60.184 644.442 1.00 148.70 185 LYS A CA 1
ATOM 1262 C C . LYS A 1 186 ? -146.035 -60.539 645.432 1.00 142.48 185 LYS A C 1
ATOM 1263 O O . LYS A 1 186 ? -146.317 -60.644 646.607 1.00 150.16 185 LYS A O 1
ATOM 1269 N N . MET A 1 187 ? -144.812 -60.707 644.949 1.00 134.33 186 MET A N 1
ATOM 1270 C CA . MET A 1 187 ? -143.659 -60.720 645.819 1.00 139.75 186 MET A CA 1
ATOM 1271 C C . MET A 1 187 ? -143.798 -59.730 646.982 1.00 149.53 186 MET A C 1
ATOM 1272 O O . MET A 1 187 ? -144.067 -60.132 648.110 1.00 168.63 186 MET A O 1
ATOM 1277 N N . GLU A 1 188 ? -143.613 -58.441 646.721 1.00 151.99 187 GLU A N 1
ATOM 1278 C CA . GLU A 1 188 ? -143.656 -57.461 647.802 1.00 156.01 187 GLU A CA 1
ATOM 1279 C C . GLU A 1 188 ? -145.090 -57.219 648.289 1.00 146.16 187 GLU A C 1
ATOM 1280 O O . GLU A 1 188 ? -145.332 -56.399 649.176 1.00 140.87 187 GLU A O 1
ATOM 1286 N N . GLU A 1 189 ? -146.039 -57.937 647.704 1.00 139.17 188 GLU A N 1
ATOM 1287 C CA . GLU A 1 189 ? -147.388 -57.933 648.221 1.00 152.13 188 GLU A CA 1
ATOM 1288 C C . GLU A 1 189 ? -147.437 -58.990 649.327 1.00 157.47 188 GLU A C 1
ATOM 1289 O O . GLU A 1 189 ? -147.695 -58.673 650.483 1.00 163.90 188 GLU A O 1
ATOM 1295 N N . THR A 1 190 ? -147.169 -60.244 648.970 1.00 157.79 189 THR A N 1
ATOM 1296 C CA . THR A 1 190 ? -146.982 -61.318 649.940 1.00 150.81 189 THR A CA 1
ATOM 1297 C C . THR A 1 190 ? -146.393 -60.731 651.190 1.00 144.54 189 THR A C 1
ATOM 1298 O O . THR A 1 190 ? -146.996 -60.803 652.245 1.00 147.97 189 THR A O 1
ATOM 1302 N N . GLU A 1 191 ? -145.233 -60.107 651.034 1.00 134.81 190 GLU A N 1
ATOM 1303 C CA . GLU A 1 191 ? -144.392 -59.689 652.136 1.00 137.43 190 GLU A CA 1
ATOM 1304 C C . GLU A 1 191 ? -145.032 -58.697 653.142 1.00 140.52 190 GLU A C 1
ATOM 1305 O O . GLU A 1 191 ? -144.372 -58.217 654.057 1.00 138.03 190 GLU A O 1
ATOM 1311 N N . GLN A 1 192 ? -146.329 -58.434 652.990 1.00 149.30 191 GLN A N 1
ATOM 1312 C CA . GLN A 1 192 ? -147.110 -57.759 654.027 1.00 161.91 191 GLN A CA 1
ATOM 1313 C C . GLN A 1 192 ? -147.908 -58.772 654.847 1.00 169.37 191 GLN A C 1
ATOM 1314 O O . GLN A 1 192 ? -148.337 -58.479 655.964 1.00 175.98 191 GLN A O 1
ATOM 1320 N N . LYS A 1 193 ? -148.153 -59.949 654.271 1.00 176.27 192 LYS A N 1
ATOM 1321 C CA . LYS A 1 193 ? -148.710 -61.066 655.033 1.00 171.10 192 LYS A CA 1
ATOM 1322 C C . LYS A 1 193 ? -147.630 -61.423 656.002 1.00 158.97 192 LYS A C 1
ATOM 1323 O O . LYS A 1 193 ? -147.871 -61.486 657.188 1.00 163.53 192 LYS A O 1
ATOM 1329 N N . LYS A 1 194 ? -146.420 -61.594 655.484 1.00 147.23 193 LYS A N 1
ATOM 1330 C CA . LYS A 1 194 ? -145.261 -61.814 656.316 1.00 147.15 193 LYS A CA 1
ATOM 1331 C C . LYS A 1 194 ? -145.289 -60.976 657.593 1.00 153.77 193 LYS A C 1
ATOM 1332 O O . LYS A 1 194 ? -145.052 -61.501 658.678 1.00 162.05 193 LYS A O 1
ATOM 1338 N N . ILE A 1 195 ? -145.594 -59.687 657.483 1.00 156.52 194 ILE A N 1
ATOM 1339 C CA . ILE A 1 195 ? -145.672 -58.851 658.687 1.00 168.66 194 ILE A CA 1
ATOM 1340 C C . ILE A 1 195 ? -146.913 -59.123 659.546 1.00 163.88 194 ILE A C 1
ATOM 1341 O O . ILE A 1 195 ? -146.828 -59.155 660.774 1.00 161.62 194 ILE A O 1
ATOM 1346 N N . GLN A 1 196 ? -148.062 -59.307 658.902 1.00 161.52 195 GLN A N 1
ATOM 1347 C CA . GLN A 1 196 ? -149.267 -59.725 659.617 1.00 164.18 195 GLN A CA 1
ATOM 1348 C C . GLN A 1 196 ? -148.962 -61.024 660.391 1.00 162.06 195 GLN A C 1
ATOM 1349 O O . GLN A 1 196 ? -149.260 -61.142 661.580 1.00 160.53 195 GLN A O 1
ATOM 1355 N N . ILE A 1 197 ? -148.329 -61.971 659.700 1.00 159.02 196 ILE A N 1
ATOM 1356 C CA . ILE A 1 197 ? -147.794 -63.185 660.295 1.00 146.96 196 ILE A CA 1
ATOM 1357 C C . ILE A 1 197 ? -146.984 -62.781 661.482 1.00 146.99 196 ILE A C 1
ATOM 1358 O O . ILE A 1 197 ? -147.313 -63.102 662.623 1.00 150.09 196 ILE A O 1
ATOM 1363 N N . ASN A 1 198 ? -145.924 -62.048 661.191 1.00 145.76 197 ASN A N 1
ATOM 1364 C CA . ASN A 1 198 ? -144.941 -61.750 662.185 1.00 151.07 197 ASN A CA 1
ATOM 1365 C C . ASN A 1 198 ? -145.608 -61.344 663.499 1.00 155.32 197 ASN A C 1
ATOM 1366 O O . ASN A 1 198 ? -145.217 -61.825 664.558 1.00 153.84 197 ASN A O 1
ATOM 1371 N N . LYS A 1 199 ? -146.647 -60.510 663.414 1.00 160.92 198 LYS A N 1
ATOM 1372 C CA . LYS A 1 199 ? -147.398 -60.061 664.591 1.00 167.44 198 LYS A CA 1
ATOM 1373 C C . LYS A 1 199 ? -147.919 -61.238 665.383 1.00 163.94 198 LYS A C 1
ATOM 1374 O O . LYS A 1 199 ? -147.743 -61.319 666.597 1.00 167.36 198 LYS A O 1
ATOM 1380 N N . GLU A 1 200 ? -148.549 -62.156 664.672 1.00 160.74 199 GLU A N 1
ATOM 1381 C CA . GLU A 1 200 ? -149.167 -63.313 665.287 1.00 162.85 199 GLU A CA 1
ATOM 1382 C C . GLU A 1 200 ? -148.204 -64.168 666.119 1.00 160.00 199 GLU A C 1
ATOM 1383 O O . GLU A 1 200 ? -148.592 -64.685 667.164 1.00 154.85 199 GLU A O 1
ATOM 1389 N N . MET A 1 201 ? -146.954 -64.296 665.675 1.00 153.09 200 MET A N 1
ATOM 1390 C CA . MET A 1 201 ? -145.954 -65.074 666.410 1.00 148.78 200 MET A CA 1
ATOM 1391 C C . MET A 1 201 ? -145.642 -64.527 667.796 1.00 158.26 200 MET A C 1
ATOM 1392 O O . MET A 1 201 ? -145.645 -65.275 668.775 1.00 164.03 200 MET A O 1
ATOM 1397 N N . GLY A 1 202 ? -145.353 -63.230 667.877 1.00 161.91 201 GLY A N 1
ATOM 1398 C CA . GLY A 1 202 ? -145.183 -62.581 669.171 1.00 163.92 201 GLY A CA 1
ATOM 1399 C C . GLY A 1 202 ? -146.367 -62.969 670.033 1.00 167.28 201 GLY A C 1
ATOM 1400 O O . GLY A 1 202 ? -146.203 -63.486 671.139 1.00 174.25 201 GLY A O 1
ATOM 1401 N N . GLU A 1 203 ? -147.562 -62.757 669.481 1.00 164.79 202 GLU A N 1
ATOM 1402 C CA . GLU A 1 203 ? -148.831 -63.108 670.115 1.00 164.41 202 GLU A CA 1
ATOM 1403 C C . GLU A 1 203 ? -148.878 -64.571 670.524 1.00 155.06 202 GLU A C 1
ATOM 1404 O O . GLU A 1 203 ? -149.596 -64.953 671.449 1.00 153.48 202 GLU A O 1
ATOM 1410 N N . LEU A 1 204 ? -148.111 -65.391 669.823 1.00 146.44 203 LEU A N 1
ATOM 1411 C CA . LEU A 1 204 ? -147.946 -66.766 670.238 1.00 142.39 203 LEU A CA 1
ATOM 1412 C C . LEU A 1 204 ? -146.908 -66.857 671.333 1.00 138.47 203 LEU A C 1
ATOM 1413 O O . LEU A 1 204 ? -147.216 -67.254 672.453 1.00 137.17 203 LEU A O 1
ATOM 1418 N N . ASN A 1 205 ? -145.673 -66.510 670.995 1.00 133.44 204 ASN A N 1
ATOM 1419 C CA . ASN A 1 205 ? -144.632 -66.373 671.985 1.00 143.60 204 ASN A CA 1
ATOM 1420 C C . ASN A 1 205 ? -145.182 -65.933 673.340 1.00 151.39 204 ASN A C 1
ATOM 1421 O O . ASN A 1 205 ? -144.761 -66.429 674.382 1.00 156.44 204 ASN A O 1
ATOM 1426 N N . SER A 1 206 ? -146.135 -65.009 673.306 1.00 156.49 205 SER A N 1
ATOM 1427 C CA . SER A 1 206 ? -146.825 -64.535 674.494 1.00 163.52 205 SER A CA 1
ATOM 1428 C C . SER A 1 206 ? -147.622 -65.647 675.180 1.00 167.30 205 SER A C 1
ATOM 1429 O O . SER A 1 206 ? -147.491 -65.857 676.390 1.00 168.90 205 SER A O 1
ATOM 1432 N N . LYS A 1 207 ? -148.448 -66.346 674.400 1.00 164.48 206 LYS A N 1
ATOM 1433 C CA . LYS A 1 207 ? -149.294 -67.428 674.911 1.00 162.14 206 LYS A CA 1
ATOM 1434 C C . LYS A 1 207 ? -148.490 -68.621 675.401 1.00 156.63 206 LYS A C 1
ATOM 1435 O O . LYS A 1 207 ? -149.029 -69.541 676.011 1.00 157.88 206 LYS A O 1
ATOM 1441 N N . LEU A 1 208 ? -147.199 -68.610 675.128 1.00 146.64 207 LEU A N 1
ATOM 1442 C CA . LEU A 1 208 ? -146.336 -69.593 675.720 1.00 151.79 207 LEU A CA 1
ATOM 1443 C C . LEU A 1 208 ? -145.530 -68.999 676.838 1.00 162.55 207 LEU A C 1
ATOM 1444 O O . LEU A 1 208 ? -144.951 -69.718 677.643 1.00 185.36 207 LEU A O 1
ATOM 1449 N N . SER A 1 209 ? -145.497 -67.681 676.890 1.00 158.72 208 SER A N 1
ATOM 1450 C CA . SER A 1 209 ? -144.882 -67.014 678.003 1.00 163.11 208 SER A CA 1
ATOM 1451 C C . SER A 1 209 ? -145.801 -67.152 679.211 1.00 159.41 208 SER A C 1
ATOM 1452 O O . SER A 1 209 ? -145.341 -67.153 680.361 1.00 152.94 208 SER A O 1
ATOM 1455 N N . GLU A 1 210 ? -147.099 -67.268 678.936 1.00 157.72 209 GLU A N 1
ATOM 1456 C CA . GLU A 1 210 ? -148.101 -67.513 679.971 1.00 166.24 209 GLU A CA 1
ATOM 1457 C C . GLU A 1 210 ? -148.110 -68.975 680.362 1.00 160.89 209 GLU A C 1
ATOM 1458 O O . GLU A 1 210 ? -148.252 -69.327 681.527 1.00 153.73 209 GLU A O 1
ATOM 1464 N N . MET A 1 211 ? -148.001 -69.826 679.357 1.00 157.42 210 MET A N 1
ATOM 1465 C CA . MET A 1 211 ? -147.960 -71.236 679.588 1.00 151.91 210 MET A CA 1
ATOM 1466 C C . MET A 1 211 ? -146.616 -71.650 680.156 1.00 156.02 210 MET A C 1
ATOM 1467 O O . MET A 1 211 ? -146.431 -72.811 680.481 1.00 162.04 210 MET A O 1
ATOM 1472 N N . GLU A 1 212 ? -145.688 -70.703 680.294 1.00 161.35 211 GLU A N 1
ATOM 1473 C CA . GLU A 1 212 ? -144.417 -70.980 680.972 1.00 173.94 211 GLU A CA 1
ATOM 1474 C C . GLU A 1 212 ? -144.528 -70.902 682.491 1.00 184.38 211 GLU A C 1
ATOM 1475 O O . GLU A 1 212 ? -144.185 -71.862 683.180 1.00 196.05 211 GLU A O 1
ATOM 1481 N N . GLN A 1 213 ? -144.956 -69.750 683.010 1.00 181.90 212 GLN A N 1
ATOM 1482 C CA . GLN A 1 213 ? -145.188 -69.585 684.443 1.00 176.80 212 GLN A CA 1
ATOM 1483 C C . GLN A 1 213 ? -146.088 -70.711 684.942 1.00 171.52 212 GLN A C 1
ATOM 1484 O O . GLN A 1 213 ? -145.828 -71.316 685.979 1.00 177.16 212 GLN A O 1
ATOM 1490 N N . GLU A 1 214 ? -147.127 -71.003 684.166 1.00 169.24 213 GLU A N 1
ATOM 1491 C CA . GLU A 1 214 ? -148.107 -72.032 684.501 1.00 173.89 213 GLU A CA 1
ATOM 1492 C C . GLU A 1 214 ? -147.583 -73.472 684.447 1.00 167.06 213 GLU A C 1
ATOM 1493 O O . GLU A 1 214 ? -148.330 -74.416 684.684 1.00 168.89 213 GLU A O 1
ATOM 1499 N N . ARG A 1 215 ? -146.309 -73.642 684.129 1.00 160.76 214 ARG A N 1
ATOM 1500 C CA . ARG A 1 215 ? -145.673 -74.929 684.331 1.00 166.11 214 ARG A CA 1
ATOM 1501 C C . ARG A 1 215 ? -144.615 -74.788 685.417 1.00 174.84 214 ARG A C 1
ATOM 1502 O O . ARG A 1 215 ? -144.440 -75.701 686.223 1.00 192.13 214 ARG A O 1
ATOM 1510 N N . LYS A 1 216 ? -143.916 -73.648 685.447 1.00 175.12 215 LYS A N 1
ATOM 1511 C CA . LYS A 1 216 ? -142.992 -73.330 686.548 1.00 179.27 215 LYS A CA 1
ATOM 1512 C C . LYS A 1 216 ? -143.623 -73.772 687.872 1.00 179.69 215 LYS A C 1
ATOM 1513 O O . LYS A 1 216 ? -142.961 -74.318 688.768 1.00 175.00 215 LYS A O 1
ATOM 1519 N N . GLU A 1 217 ? -144.926 -73.535 687.966 1.00 175.52 216 GLU A N 1
ATOM 1520 C CA . GLU A 1 217 ? -145.673 -73.818 689.166 1.00 168.06 216 GLU A CA 1
ATOM 1521 C C . GLU A 1 217 ? -145.803 -75.302 689.413 1.00 165.60 216 GLU A C 1
ATOM 1522 O O . GLU A 1 217 ? -145.123 -75.818 690.298 1.00 177.69 216 GLU A O 1
ATOM 1528 N N . LEU A 1 218 ? -146.627 -75.999 688.630 1.00 155.07 217 LEU A N 1
ATOM 1529 C CA . LEU A 1 218 ? -146.755 -77.452 688.803 1.00 157.13 217 LEU A CA 1
ATOM 1530 C C . LEU A 1 218 ? -145.393 -78.153 688.932 1.00 161.95 217 LEU A C 1
ATOM 1531 O O . LEU A 1 218 ? -145.304 -79.287 689.428 1.00 162.87 217 LEU A O 1
ATOM 1536 N N . GLU A 1 219 ? -144.338 -77.475 688.484 1.00 161.35 218 GLU A N 1
ATOM 1537 C CA . GLU A 1 219 ? -142.994 -77.880 688.852 1.00 168.56 218 GLU A CA 1
ATOM 1538 C C . GLU A 1 219 ? -142.820 -77.581 690.343 1.00 165.88 218 GLU A C 1
ATOM 1539 O O . GLU A 1 219 ? -142.954 -78.480 691.188 1.00 163.33 218 GLU A O 1
ATOM 1545 N N . LYS A 1 220 ? -142.584 -76.312 690.669 1.00 161.71 219 LYS A N 1
ATOM 1546 C CA . LYS A 1 220 ? -142.362 -75.921 692.055 1.00 158.33 219 LYS A CA 1
ATOM 1547 C C . LYS A 1 220 ? -143.317 -76.622 693.001 1.00 156.38 219 LYS A C 1
ATOM 1548 O O . LYS A 1 220 ? -142.935 -76.968 694.098 1.00 164.35 219 LYS A O 1
ATOM 1554 N N . TYR A 1 221 ? -144.540 -76.860 692.547 1.00 154.96 220 TYR A N 1
ATOM 1555 C CA . TYR A 1 221 ? -145.578 -77.508 693.338 1.00 157.36 220 TYR A CA 1
ATOM 1556 C C . TYR A 1 221 ? -145.309 -78.965 693.679 1.00 165.74 220 TYR A C 1
ATOM 1557 O O . TYR A 1 221 ? -145.309 -79.320 694.851 1.00 181.63 220 TYR A O 1
ATOM 1566 N N . ASN A 1 222 ? -145.125 -79.818 692.672 1.00 167.39 221 ASN A N 1
ATOM 1567 C CA . ASN A 1 222 ? -144.736 -81.209 692.920 1.00 172.41 221 ASN A CA 1
ATOM 1568 C C . ASN A 1 222 ? -143.416 -81.275 693.621 1.00 175.87 221 ASN A C 1
ATOM 1569 O O . ASN A 1 222 ? -143.119 -82.254 694.306 1.00 176.40 221 ASN A O 1
ATOM 1574 N N . GLU A 1 223 ? -142.615 -80.235 693.403 1.00 178.28 222 GLU A N 1
ATOM 1575 C CA . GLU A 1 223 ? -141.410 -80.032 694.172 1.00 191.74 222 GLU A CA 1
ATOM 1576 C C . GLU A 1 223 ? -141.812 -80.215 695.636 1.00 197.06 222 GLU A C 1
ATOM 1577 O O . GLU A 1 223 ? -141.388 -81.173 696.285 1.00 207.73 222 GLU A O 1
ATOM 1583 N N . LEU A 1 224 ? -142.684 -79.327 696.113 1.00 181.26 223 LEU A N 1
ATOM 1584 C CA . LEU A 1 224 ? -143.140 -79.307 697.498 1.00 158.18 223 LEU A CA 1
ATOM 1585 C C . LEU A 1 224 ? -143.833 -80.565 697.975 1.00 156.80 223 LEU A C 1
ATOM 1586 O O . LEU A 1 224 ? -143.316 -81.202 698.878 1.00 163.77 223 LEU A O 1
ATOM 1591 N N . GLU A 1 225 ? -144.982 -80.936 697.399 1.00 155.66 224 GLU A N 1
ATOM 1592 C CA . GLU A 1 225 ? -145.756 -82.061 697.971 1.00 170.72 224 GLU A CA 1
ATOM 1593 C C . GLU A 1 225 ? -145.067 -83.427 697.883 1.00 174.35 224 GLU A C 1
ATOM 1594 O O . GLU A 1 225 ? -145.713 -84.483 697.878 1.00 170.68 224 GLU A O 1
ATOM 1600 N N . ARG A 1 226 ? -143.745 -83.378 697.820 1.00 179.06 225 ARG A N 1
ATOM 1601 C CA . ARG A 1 226 ? -142.901 -84.519 698.086 1.00 188.17 225 ARG A CA 1
ATOM 1602 C C . ARG A 1 226 ? -141.865 -84.047 699.110 1.00 185.35 225 ARG A C 1
ATOM 1603 O O . ARG A 1 226 ? -141.744 -84.618 700.199 1.00 178.33 225 ARG A O 1
ATOM 1611 N N . ASN A 1 227 ? -141.141 -82.988 698.740 1.00 178.41 226 ASN A N 1
ATOM 1612 C CA . ASN A 1 227 ? -140.262 -82.242 699.639 1.00 174.24 226 ASN A CA 1
ATOM 1613 C C . ASN A 1 227 ? -140.887 -82.087 701.050 1.00 178.72 226 ASN A C 1
ATOM 1614 O O . ASN A 1 227 ? -140.291 -82.473 702.064 1.00 182.34 226 ASN A O 1
ATOM 1619 N N . ARG A 1 228 ? -142.100 -81.545 701.103 1.00 174.27 227 ARG A N 1
ATOM 1620 C CA . ARG A 1 228 ? -142.904 -81.593 702.311 1.00 163.79 227 ARG A CA 1
ATOM 1621 C C . ARG A 1 228 ? -143.100 -83.044 702.723 1.00 163.65 227 ARG A C 1
ATOM 1622 O O . ARG A 1 228 ? -142.622 -83.452 703.776 1.00 168.40 227 ARG A O 1
ATOM 1630 N N . LYS A 1 229 ? -143.768 -83.822 701.871 1.00 157.52 228 LYS A N 1
ATOM 1631 C CA . LYS A 1 229 ? -144.250 -85.159 702.231 1.00 152.69 228 LYS A CA 1
ATOM 1632 C C . LYS A 1 229 ? -143.163 -86.162 702.609 1.00 154.41 228 LYS A C 1
ATOM 1633 O O . LYS A 1 229 ? -143.442 -87.337 702.835 1.00 153.76 228 LYS A O 1
ATOM 1639 N N . ILE A 1 230 ? -141.921 -85.710 702.666 1.00 158.32 229 ILE A N 1
ATOM 1640 C CA . ILE A 1 230 ? -140.877 -86.551 703.227 1.00 165.73 229 ILE A CA 1
ATOM 1641 C C . ILE A 1 230 ? -140.498 -86.137 704.645 1.00 174.84 229 ILE A C 1
ATOM 1642 O O . ILE A 1 230 ? -140.259 -86.993 705.493 1.00 184.63 229 ILE A O 1
ATOM 1647 N N . TYR A 1 231 ? -140.423 -84.828 704.886 1.00 171.82 230 TYR A N 1
ATOM 1648 C CA . TYR A 1 231 ? -140.347 -84.311 706.238 1.00 163.34 230 TYR A CA 1
ATOM 1649 C C . TYR A 1 231 ? -141.415 -85.008 707.043 1.00 156.18 230 TYR A C 1
ATOM 1650 O O . TYR A 1 231 ? -141.121 -85.704 708.007 1.00 151.49 230 TYR A O 1
ATOM 1659 N N . GLN A 1 232 ? -142.653 -84.837 706.596 1.00 158.87 231 GLN A N 1
ATOM 1660 C CA . GLN A 1 232 ? -143.785 -85.621 707.062 1.00 175.32 231 GLN A CA 1
ATOM 1661 C C . GLN A 1 232 ? -143.435 -87.081 707.378 1.00 176.84 231 GLN A C 1
ATOM 1662 O O . GLN A 1 232 ? -143.898 -87.607 708.379 1.00 179.69 231 GLN A O 1
ATOM 1668 N N . PHE A 1 233 ? -142.610 -87.719 706.550 1.00 169.88 232 PHE A N 1
ATOM 1669 C CA . PHE A 1 233 ? -142.221 -89.116 706.786 1.00 168.10 232 PHE A CA 1
ATOM 1670 C C . PHE A 1 233 ? -140.931 -89.367 707.549 1.00 169.36 232 PHE A C 1
ATOM 1671 O O . PHE A 1 233 ? -140.736 -90.470 708.056 1.00 178.77 232 PHE A O 1
ATOM 1679 N N . THR A 1 234 ? -140.049 -88.376 707.622 1.00 160.16 233 THR A N 1
ATOM 1680 C CA . THR A 1 234 ? -138.835 -88.536 708.408 1.00 159.99 233 THR A CA 1
ATOM 1681 C C . THR A 1 234 ? -139.205 -88.356 709.867 1.00 164.68 233 THR A C 1
ATOM 1682 O O . THR A 1 234 ? -138.704 -89.053 710.740 1.00 164.94 233 THR A O 1
ATOM 1686 N N . LEU A 1 235 ? -140.108 -87.417 710.112 1.00 169.27 234 LEU A N 1
ATOM 1687 C CA . LEU A 1 235 ? -140.463 -87.053 711.468 1.00 166.41 234 LEU A CA 1
ATOM 1688 C C . LEU A 1 235 ? -141.514 -87.967 712.039 1.00 165.69 234 LEU A C 1
ATOM 1689 O O . LEU A 1 235 ? -141.534 -88.169 713.257 1.00 184.42 234 LEU A O 1
ATOM 1694 N N . TYR A 1 236 ? -142.368 -88.527 711.172 1.00 160.80 235 TYR A N 1
ATOM 1695 C CA . TYR A 1 236 ? -143.180 -89.686 711.536 1.00 172.01 235 TYR A CA 1
ATOM 1696 C C . TYR A 1 236 ? -142.260 -90.736 712.136 1.00 174.90 235 TYR A C 1
ATOM 1697 O O . TYR A 1 236 ? -142.687 -91.597 712.911 1.00 173.03 235 TYR A O 1
ATOM 1706 N N . ASP A 1 237 ? -140.997 -90.680 711.729 1.00 175.49 236 ASP A N 1
ATOM 1707 C CA . ASP A 1 237 ? -140.003 -91.567 712.274 1.00 182.35 236 ASP A CA 1
ATOM 1708 C C . ASP A 1 237 ? -139.162 -90.829 713.288 1.00 190.22 236 ASP A C 1
ATOM 1709 O O . ASP A 1 237 ? -139.120 -91.238 714.434 1.00 195.21 236 ASP A O 1
ATOM 1714 N N . ARG A 1 238 ? -138.514 -89.738 712.870 1.00 190.78 237 ARG A N 1
ATOM 1715 C CA . ARG A 1 238 ? -137.502 -89.052 713.688 1.00 184.70 237 ARG A CA 1
ATOM 1716 C C . ARG A 1 238 ? -137.956 -88.862 715.123 1.00 190.17 237 ARG A C 1
ATOM 1717 O O . ARG A 1 238 ? -137.159 -88.971 716.057 1.00 194.60 237 ARG A O 1
ATOM 1725 N N . GLU A 1 239 ? -139.246 -88.589 715.291 1.00 195.64 238 GLU A N 1
ATOM 1726 C CA . GLU A 1 239 ? -139.783 -88.298 716.610 1.00 197.36 238 GLU A CA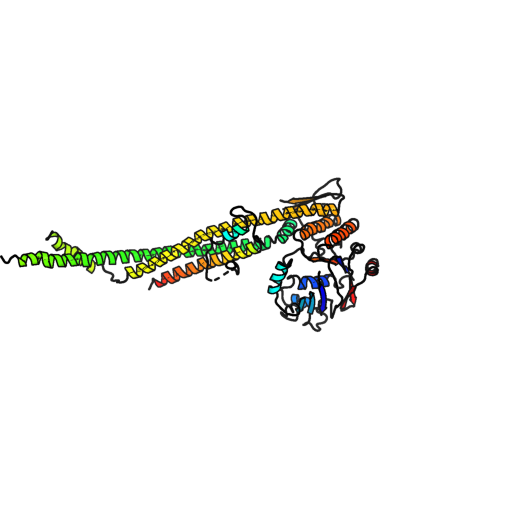 1
ATOM 1727 C C . GLU A 1 239 ? -140.582 -89.454 717.213 1.00 191.53 238 GLU A C 1
ATOM 1728 O O . GLU A 1 239 ? -140.808 -89.484 718.414 1.00 202.55 238 GLU A O 1
ATOM 1734 N N . LEU A 1 240 ? -140.983 -90.419 716.391 1.00 179.64 239 LEU A N 1
ATOM 1735 C CA . LEU A 1 240 ? -141.494 -91.677 716.918 1.00 172.49 239 LEU A CA 1
ATOM 1736 C C . LEU A 1 240 ? -140.324 -92.626 717.163 1.00 172.06 239 LEU A C 1
ATOM 1737 O O . LEU A 1 240 ? -140.440 -93.625 717.875 1.00 172.64 239 LEU A O 1
ATOM 1742 N N . ASN A 1 241 ? -139.189 -92.288 716.569 1.00 171.49 240 ASN A N 1
ATOM 1743 C CA . ASN A 1 241 ? -137.943 -92.971 716.841 1.00 173.90 240 ASN A CA 1
ATOM 1744 C C . ASN A 1 241 ? -137.627 -92.885 718.319 1.00 178.79 240 ASN A C 1
ATOM 1745 O O . ASN A 1 241 ? -137.194 -93.860 718.925 1.00 178.45 240 ASN A O 1
ATOM 1750 N N . GLU A 1 242 ? -137.856 -91.711 718.898 1.00 183.02 241 GLU A N 1
ATOM 1751 C CA . GLU A 1 242 ? -137.510 -91.485 720.289 1.00 183.91 241 GLU A CA 1
ATOM 1752 C C . GLU A 1 242 ? -138.518 -92.105 721.239 1.00 178.11 241 GLU A C 1
ATOM 1753 O O . GLU A 1 242 ? -138.132 -92.537 722.314 1.00 188.70 241 GLU A O 1
ATOM 1759 N N . VAL A 1 243 ? -139.791 -92.169 720.853 1.00 170.59 242 VAL A N 1
ATOM 1760 C CA . VAL A 1 243 ? -140.791 -92.846 721.696 1.00 170.12 242 VAL A CA 1
ATOM 1761 C C . VAL A 1 243 ? -140.615 -94.352 721.588 1.00 163.73 242 VAL A C 1
ATOM 1762 O O . VAL A 1 243 ? -141.122 -95.125 722.406 1.00 154.09 242 VAL A O 1
ATOM 1766 N N . ILE A 1 244 ? -139.901 -94.762 720.552 1.00 164.59 243 ILE A N 1
ATOM 1767 C CA . ILE A 1 244 ? -139.426 -96.126 720.480 1.00 173.36 243 ILE A CA 1
ATOM 1768 C C . ILE A 1 244 ? -138.506 -96.329 721.687 1.00 168.05 243 ILE A C 1
ATOM 1769 O O . ILE A 1 244 ? -138.586 -97.344 722.374 1.00 161.71 243 ILE A O 1
ATOM 1774 N N . ASN A 1 245 ? -137.709 -95.299 721.975 1.00 173.45 244 ASN A N 1
ATOM 1775 C CA . ASN A 1 245 ? -136.577 -95.373 722.905 1.00 176.44 244 ASN A CA 1
ATOM 1776 C C . ASN A 1 245 ? -136.745 -94.734 724.270 1.00 166.62 244 ASN A C 1
ATOM 1777 O O . ASN A 1 245 ? -135.889 -94.905 725.127 1.00 161.94 244 ASN A O 1
ATOM 1782 N N . GLN A 1 246 ? -137.821 -93.981 724.460 1.00 166.16 245 GLN A N 1
ATOM 1783 C CA . GLN A 1 246 ? -138.127 -93.389 725.748 1.00 175.52 245 GLN A CA 1
ATOM 1784 C C . GLN A 1 246 ? -138.592 -94.516 726.646 1.00 179.98 245 GLN A C 1
ATOM 1785 O O . GLN A 1 246 ? -139.094 -94.296 727.745 1.00 192.90 245 GLN A O 1
ATOM 1791 N N . MET A 1 247 ? -138.415 -95.735 726.170 1.00 177.37 246 MET A N 1
ATOM 1792 C CA . MET A 1 247 ? -138.872 -96.871 726.907 1.00 186.79 246 MET A CA 1
ATOM 1793 C C . MET A 1 247 ? -137.628 -97.648 727.281 1.00 183.41 246 MET A C 1
ATOM 1794 O O . MET A 1 247 ? -137.396 -98.772 726.831 1.00 176.11 246 MET A O 1
ATOM 1799 N N . GLU A 1 248 ? -136.798 -96.942 728.051 1.00 182.56 247 GLU A N 1
ATOM 1800 C CA . GLU A 1 248 ? -135.683 -97.474 728.828 1.00 181.33 247 GLU A CA 1
ATOM 1801 C C . GLU A 1 248 ? -135.014 -98.702 728.222 1.00 179.79 247 GLU A C 1
ATOM 1802 O O . GLU A 1 248 ? -134.608 -98.683 727.061 1.00 170.57 247 GLU A O 1
ATOM 1808 N N . THR A 1 278 ? -131.179 -80.583 713.620 1.00 205.30 973 THR A N 1
ATOM 1809 C CA . THR A 1 278 ? -131.984 -80.353 712.429 1.00 204.66 973 THR A CA 1
ATOM 1810 C C . THR A 1 278 ? -133.419 -80.888 712.618 1.00 207.38 973 THR A C 1
ATOM 1811 O O . THR A 1 278 ? -134.208 -80.895 711.675 1.00 210.66 973 THR A O 1
ATOM 1815 N N . SER A 1 279 ? -133.754 -81.297 713.847 1.00 199.31 974 SER A N 1
ATOM 1816 C CA . SER A 1 279 ? -135.077 -81.870 714.170 1.00 194.80 974 SER A CA 1
ATOM 1817 C C . SER A 1 279 ? -136.127 -80.816 714.519 1.00 191.48 974 SER A C 1
ATOM 1818 O O . SER A 1 279 ? -137.336 -81.059 714.404 1.00 175.56 974 SER A O 1
ATOM 1821 N N . ASP A 1 280 ? -135.630 -79.667 714.969 1.00 196.55 975 ASP A N 1
ATOM 1822 C CA . ASP A 1 280 ? -136.403 -78.449 715.205 1.00 208.29 975 ASP A CA 1
ATOM 1823 C C . ASP A 1 280 ? -136.610 -77.628 713.914 1.00 203.20 975 ASP A C 1
ATOM 1824 O O . ASP A 1 280 ? -137.704 -77.122 713.633 1.00 191.49 975 ASP A O 1
ATOM 1829 N N . GLN A 1 281 ? -135.522 -77.491 713.161 1.00 199.41 976 GLN A N 1
ATOM 1830 C CA . GLN A 1 281 ? -135.493 -76.878 711.846 1.00 195.56 976 GLN A CA 1
ATOM 1831 C C . GLN A 1 281 ? -136.666 -77.378 710.998 1.00 195.69 976 GLN A C 1
ATOM 1832 O O . GLN A 1 281 ? -137.346 -76.590 710.333 1.00 198.69 976 GLN A O 1
ATOM 1838 N N . LEU A 1 282 ? -136.900 -78.689 711.066 1.00 193.14 977 LEU A N 1
ATOM 1839 C CA . LEU A 1 282 ? -137.944 -79.393 710.318 1.00 192.12 977 LEU A CA 1
ATOM 1840 C C . LEU A 1 282 ? -139.339 -79.162 710.873 1.00 186.41 977 LEU A C 1
ATOM 1841 O O . LEU A 1 282 ? -140.345 -79.444 710.207 1.00 176.89 977 LEU A O 1
ATOM 1846 N N . LEU A 1 283 ? -139.391 -78.666 712.102 1.00 185.39 978 LEU A N 1
ATOM 1847 C CA . LEU A 1 283 ? -140.648 -78.576 712.815 1.00 188.57 978 LEU A CA 1
ATOM 1848 C C . LEU A 1 283 ? -141.598 -77.590 712.135 1.00 193.39 978 LEU A C 1
ATOM 1849 O O . LEU A 1 283 ? -142.697 -77.974 711.730 1.00 192.25 978 LEU A O 1
ATOM 1854 N N . GLN A 1 284 ? -141.139 -76.353 711.958 1.00 199.60 979 GLN A N 1
ATOM 1855 C CA . GLN A 1 284 ? -141.913 -75.261 711.344 1.00 197.10 979 GLN A CA 1
ATOM 1856 C C . GLN A 1 284 ? -141.696 -75.182 709.843 1.00 182.39 979 GLN A C 1
ATOM 1857 O O . GLN A 1 284 ? -142.358 -74.410 709.147 1.00 173.99 979 GLN A O 1
ATOM 1863 N N . ARG A 1 285 ? -140.736 -75.957 709.360 1.00 169.63 980 ARG A N 1
ATOM 1864 C CA . ARG A 1 285 ? -140.450 -75.998 707.955 1.00 162.51 980 ARG A CA 1
ATOM 1865 C C . ARG A 1 285 ? -141.562 -76.744 707.240 1.00 154.69 980 ARG A C 1
ATOM 1866 O O . ARG A 1 285 ? -141.919 -76.398 706.125 1.00 150.96 980 ARG A O 1
ATOM 1874 N N . LEU A 1 286 ? -142.140 -77.742 707.897 1.00 154.56 981 LEU A N 1
ATOM 1875 C CA . LEU A 1 286 ? -143.242 -78.494 707.295 1.00 157.58 981 LEU A CA 1
ATOM 1876 C C . LEU A 1 286 ? -144.539 -77.678 707.120 1.00 164.98 981 LEU A C 1
ATOM 1877 O O . LEU A 1 286 ? -145.493 -78.151 706.489 1.00 163.01 981 LEU A O 1
ATOM 1882 N N . ASN A 1 287 ? -144.581 -76.470 707.678 1.00 170.20 982 ASN A N 1
ATOM 1883 C CA . ASN A 1 287 ? -145.679 -75.547 707.401 1.00 177.89 982 ASN A CA 1
ATOM 1884 C C . ASN A 1 287 ? -145.322 -74.664 706.249 1.00 181.46 982 ASN A C 1
ATOM 1885 O O . ASN A 1 287 ? -146.117 -74.454 705.337 1.00 178.93 982 ASN A O 1
ATOM 1890 N N . ASP A 1 288 ? -144.105 -74.144 706.305 1.00 177.00 983 ASP A N 1
ATOM 1891 C CA . ASP A 1 288 ? -143.582 -73.300 705.259 1.00 171.07 983 ASP A CA 1
ATOM 1892 C C . ASP A 1 288 ? -143.752 -73.980 703.911 1.00 170.04 983 ASP A C 1
ATOM 1893 O O . ASP A 1 288 ? -143.321 -73.465 702.893 1.00 174.50 983 ASP A O 1
ATOM 1898 N N . MET A 1 289 ? -144.402 -75.138 703.919 1.00 170.48 984 MET A N 1
ATOM 1899 C CA . MET A 1 289 ? -144.730 -75.856 702.697 1.00 178.58 984 MET A CA 1
ATOM 1900 C C . MET A 1 289 ? -146.242 -75.941 702.524 1.00 184.64 984 MET A C 1
ATOM 1901 O O . MET A 1 289 ? -146.806 -75.387 701.573 1.00 192.98 984 MET A O 1
ATOM 1906 N N . ASN A 1 290 ? -146.888 -76.638 703.456 1.00 193.66 985 ASN A N 1
ATOM 1907 C CA . ASN A 1 290 ? -148.335 -76.787 703.466 1.00 203.79 985 ASN A CA 1
ATOM 1908 C C . ASN A 1 290 ? -148.988 -75.421 703.306 1.00 210.99 985 ASN A C 1
ATOM 1909 O O . ASN A 1 290 ? -150.045 -75.293 702.683 1.00 213.52 985 ASN A O 1
ATOM 1914 N N . THR A 1 291 ? -148.314 -74.406 703.850 1.00 212.88 986 THR A N 1
ATOM 1915 C CA . THR A 1 291 ? -148.752 -73.011 703.802 1.00 213.41 986 THR A CA 1
ATOM 1916 C C . THR A 1 291 ? -148.871 -72.478 702.367 1.00 205.85 986 THR A C 1
ATOM 1917 O O . THR A 1 291 ? -149.503 -71.446 702.129 1.00 200.97 986 THR A O 1
ATOM 1921 N N . GLU A 1 292 ? -148.283 -73.194 701.415 1.00 197.97 987 GLU A N 1
ATOM 1922 C CA . GLU A 1 292 ? -148.207 -72.702 700.045 1.00 190.57 987 GLU A CA 1
ATOM 1923 C C . GLU A 1 292 ? -149.000 -73.476 699.009 1.00 190.95 987 GLU A C 1
ATOM 1924 O O . GLU A 1 292 ? -149.576 -72.865 698.107 1.00 196.13 987 GLU A O 1
ATOM 1930 N N . ILE A 1 293 ? -149.019 -74.806 699.121 1.00 188.42 988 ILE A N 1
ATOM 1931 C CA . ILE A 1 293 ? -149.872 -75.650 698.263 1.00 193.85 988 ILE A CA 1
ATOM 1932 C C . ILE A 1 293 ? -151.342 -75.237 698.407 1.00 203.00 988 ILE A C 1
ATOM 1933 O O . ILE A 1 293 ? -152.092 -75.166 697.417 1.00 211.11 988 ILE A O 1
ATOM 1938 N N . SER A 1 294 ? -151.738 -74.980 699.651 1.00 238.43 989 SER A N 1
ATOM 1939 C CA . SER A 1 294 ? -153.059 -74.462 699.960 1.00 245.08 989 SER A CA 1
ATOM 1940 C C . SER A 1 294 ? -153.129 -72.988 699.570 1.00 252.47 989 SER A C 1
ATOM 1941 O O . SER A 1 294 ? -154.159 -72.517 699.089 1.00 258.90 989 SER A O 1
ATOM 1944 N N . GLY A 1 295 ? -152.022 -72.273 699.770 1.00 254.86 990 GLY A N 1
ATOM 1945 C CA . GLY A 1 295 ? -151.914 -70.863 699.404 1.00 256.45 990 GLY A CA 1
ATOM 1946 C C . GLY A 1 295 ? -152.003 -70.625 697.908 1.00 251.39 990 GLY A C 1
ATOM 1947 O O . GLY A 1 295 ? -152.858 -69.863 697.451 1.00 263.12 990 GLY A O 1
ATOM 1948 N N . LEU A 1 296 ? -151.127 -71.275 697.142 1.00 236.03 991 LEU A N 1
ATOM 1949 C CA . LEU A 1 296 ? -151.088 -71.063 695.690 1.00 222.54 991 LEU A CA 1
ATOM 1950 C C . LEU A 1 296 ? -151.237 -72.316 694.841 1.00 209.19 991 LEU A C 1
ATOM 1951 O O . LEU A 1 296 ? -150.269 -73.025 694.549 1.00 194.82 991 LEU A O 1
ATOM 1956 N N . LYS A 1 297 ? -152.471 -72.569 694.433 1.00 209.08 992 LYS A N 1
ATOM 1957 C CA . LYS A 1 297 ? -152.734 -73.640 693.495 1.00 210.33 992 LYS A CA 1
ATOM 1958 C C . LYS A 1 297 ? -153.967 -73.367 692.624 1.00 218.76 992 LYS A C 1
ATOM 1959 O O . LYS A 1 297 ? -155.104 -73.624 693.034 1.00 224.00 992 LYS A O 1
ATOM 1965 N N . ASN A 1 298 ? -153.734 -72.818 691.432 1.00 222.42 993 ASN A N 1
ATOM 1966 C CA . ASN A 1 298 ? -154.721 -72.921 690.365 1.00 229.36 993 ASN A CA 1
ATOM 1967 C C . ASN A 1 298 ? -154.483 -74.284 689.744 1.00 229.05 993 ASN A C 1
ATOM 1968 O O . ASN A 1 298 ? -153.623 -74.445 688.866 1.00 216.37 993 ASN A O 1
ATOM 1973 N N . VAL A 1 299 ? -155.223 -75.271 690.248 1.00 238.04 994 VAL A N 1
ATOM 1974 C CA . VAL A 1 299 ? -155.068 -76.667 689.838 1.00 241.75 994 VAL A CA 1
ATOM 1975 C C . VAL A 1 299 ? -155.146 -76.829 688.316 1.00 233.18 994 VAL A C 1
ATOM 1976 O O . VAL A 1 299 ? -156.010 -76.252 687.655 1.00 233.33 994 VAL A O 1
ATOM 1980 N N . ASN A 1 300 ? -154.191 -77.580 687.782 1.00 222.89 995 ASN A N 1
ATOM 1981 C CA . ASN A 1 300 ? -154.159 -77.979 686.385 1.00 219.65 995 ASN A CA 1
ATOM 1982 C C . ASN A 1 300 ? -153.164 -79.110 686.317 1.00 213.93 995 ASN A C 1
ATOM 1983 O O . ASN A 1 300 ? -152.012 -78.948 686.714 1.00 203.56 995 ASN A O 1
ATOM 1988 N N . LYS A 1 301 ? -153.619 -80.255 685.826 1.00 209.94 996 LYS A N 1
ATOM 1989 C CA . LYS A 1 301 ? -152.837 -81.484 685.828 1.00 198.36 996 LYS A CA 1
ATOM 1990 C C . LYS A 1 301 ? -152.162 -81.684 684.483 1.00 198.79 996 LYS A C 1
ATOM 1991 O O . LYS A 1 301 ? -151.614 -82.751 684.212 1.00 207.15 996 LYS A O 1
ATOM 1997 N N . ARG A 1 302 ? -152.208 -80.660 683.639 1.00 186.32 997 ARG A N 1
ATOM 1998 C CA . ARG A 1 302 ? -151.853 -80.833 682.252 1.00 178.45 997 ARG A CA 1
ATOM 1999 C C . ARG A 1 302 ? -150.685 -79.941 681.844 1.00 176.86 997 ARG A C 1
ATOM 2000 O O . ARG A 1 302 ? -150.063 -80.155 680.809 1.00 179.27 997 ARG A O 1
ATOM 2008 N N . ALA A 1 303 ? -150.362 -78.978 682.704 1.00 175.05 998 ALA A N 1
ATOM 2009 C CA . ALA A 1 303 ? -149.378 -77.921 682.418 1.00 171.46 998 ALA A CA 1
ATOM 2010 C C . ALA A 1 303 ? -148.106 -78.358 681.707 1.00 170.79 998 ALA A C 1
ATOM 2011 O O . ALA A 1 303 ? -147.540 -77.588 680.936 1.00 177.36 998 ALA A O 1
ATOM 2013 N N . PHE A 1 304 ? -147.651 -79.577 681.979 1.00 172.40 999 PHE A N 1
ATOM 2014 C CA . PHE A 1 304 ? -146.447 -80.084 681.332 1.00 179.58 999 P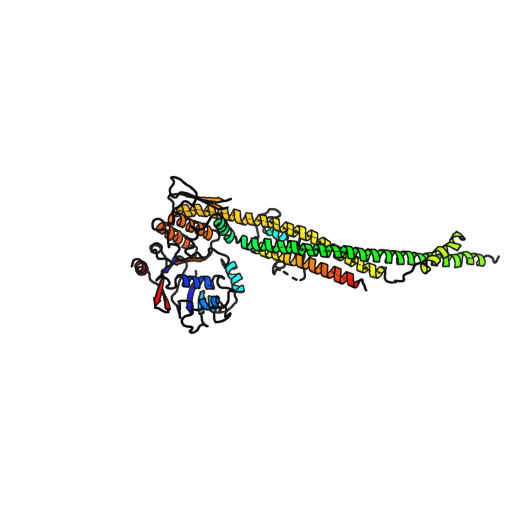HE A CA 1
ATOM 2015 C C . PHE A 1 304 ? -146.783 -80.950 680.133 1.00 175.04 999 PHE A C 1
ATOM 2016 O O . PHE A 1 304 ? -145.909 -81.324 679.364 1.00 176.01 999 PHE A O 1
ATOM 2024 N N . GLU A 1 305 ? -148.055 -81.269 679.970 1.00 175.04 1000 GLU A N 1
ATOM 2025 C CA . GLU A 1 305 ? -148.493 -81.919 678.746 1.00 180.83 1000 GLU A CA 1
ATOM 2026 C C . GLU A 1 305 ? -148.820 -80.842 677.718 1.00 176.55 1000 GLU A C 1
ATOM 2027 O O . GLU A 1 305 ? -148.238 -80.802 676.627 1.00 176.40 1000 GLU A O 1
ATOM 2033 N N . ASN A 1 306 ? -149.749 -79.968 678.098 1.00 167.44 1001 ASN A N 1
ATOM 2034 C CA . ASN A 1 306 ? -150.199 -78.854 677.288 1.00 158.33 1001 ASN A CA 1
ATOM 2035 C C . ASN A 1 306 ? -149.100 -77.880 676.881 1.00 161.84 1001 ASN A C 1
ATOM 2036 O O . ASN A 1 306 ? -149.181 -77.250 675.823 1.00 165.77 1001 ASN A O 1
ATOM 2041 N N . PHE A 1 307 ? -148.082 -77.749 677.725 1.00 159.83 1002 PHE A N 1
ATOM 2042 C CA . PHE A 1 307 ? -146.915 -76.968 677.367 1.00 153.95 1002 PHE A CA 1
ATOM 2043 C C . PHE A 1 307 ? -145.930 -77.750 676.497 1.00 154.19 1002 PHE A C 1
ATOM 2044 O O . PHE A 1 307 ? -145.188 -77.146 675.739 1.00 159.28 1002 PHE A O 1
ATOM 2052 N N . LYS A 1 308 ? -145.912 -79.076 676.584 1.00 155.51 1003 LYS A N 1
ATOM 2053 C CA . LYS A 1 308 ? -144.979 -79.827 675.752 1.00 163.97 1003 LYS A CA 1
ATOM 2054 C C . LYS A 1 308 ? -145.290 -79.658 674.268 1.00 172.17 1003 LYS A C 1
ATOM 2055 O O . LYS A 1 308 ? -144.401 -79.321 673.481 1.00 178.40 1003 LYS A O 1
ATOM 2061 N N . LYS A 1 309 ? -146.549 -79.896 673.897 1.00 175.06 1004 LYS A N 1
ATOM 2062 C CA . LYS A 1 309 ? -146.995 -79.821 672.491 1.00 172.04 1004 LYS A CA 1
ATOM 2063 C C . LYS A 1 309 ? -147.002 -78.394 671.954 1.00 159.28 1004 LYS A C 1
ATOM 2064 O O . LYS A 1 309 ? -146.390 -78.075 670.922 1.00 149.86 1004 LYS A O 1
ATOM 2070 N N . PHE A 1 310 ? -147.708 -77.539 672.677 1.00 150.40 1005 PHE A N 1
ATOM 2071 C CA . PHE A 1 310 ? -147.807 -76.154 672.322 1.00 144.14 1005 PHE A CA 1
ATOM 2072 C C . PHE A 1 310 ? -146.507 -75.397 672.451 1.00 139.34 1005 PHE A C 1
ATOM 2073 O O . PHE A 1 310 ? -146.457 -74.251 672.085 1.00 142.89 1005 PHE A O 1
ATOM 2081 N N . ASN A 1 311 ? -145.446 -75.995 672.955 1.00 137.18 1006 ASN A N 1
ATOM 2082 C CA . ASN A 1 311 ? -144.191 -75.364 672.676 1.00 143.09 1006 ASN A CA 1
ATOM 2083 C C . ASN A 1 311 ? -143.629 -75.942 671.418 1.00 157.89 1006 ASN A C 1
ATOM 2084 O O . ASN A 1 311 ? -143.079 -75.207 670.598 1.00 172.48 1006 ASN A O 1
ATOM 2089 N N . GLU A 1 312 ? -143.760 -77.254 671.246 1.00 165.15 1007 GLU A N 1
ATOM 2090 C CA . GLU A 1 312 ? -143.182 -77.869 670.071 1.00 172.50 1007 GLU A CA 1
ATOM 2091 C C . GLU A 1 312 ? -143.623 -77.110 668.822 1.00 168.78 1007 GLU A C 1
ATOM 2092 O O . GLU A 1 312 ? -142.783 -76.700 668.017 1.00 167.53 1007 GLU A O 1
ATOM 2098 N N . ARG A 1 313 ? -144.931 -76.898 668.683 1.00 160.09 1008 ARG A N 1
ATOM 2099 C CA . ARG A 1 313 ? -145.450 -76.218 667.505 1.00 151.84 1008 ARG A CA 1
ATOM 2100 C C . ARG A 1 313 ? -144.807 -74.855 667.322 1.00 145.81 1008 ARG A C 1
ATOM 2101 O O . ARG A 1 313 ? -144.210 -74.597 666.286 1.00 145.16 1008 ARG A O 1
ATOM 2109 N N . ARG A 1 314 ? -144.870 -74.005 668.343 1.00 139.88 1009 ARG A N 1
ATOM 2110 C CA . ARG A 1 314 ? -144.186 -72.722 668.272 1.00 138.69 1009 ARG A CA 1
ATOM 2111 C C . ARG A 1 314 ? -142.790 -72.880 667.709 1.00 142.19 1009 ARG A C 1
ATOM 2112 O O . ARG A 1 314 ? -142.361 -72.066 666.901 1.00 152.49 1009 ARG A O 1
ATOM 2120 N N . LYS A 1 315 ? -142.077 -73.919 668.122 1.00 145.67 1010 LYS A N 1
ATOM 2121 C CA . LYS A 1 315 ? -140.773 -74.163 667.530 1.00 155.02 1010 LYS A CA 1
ATOM 2122 C C . LYS A 1 315 ? -140.938 -74.557 666.059 1.00 156.03 1010 LYS A C 1
ATOM 2123 O O . LYS A 1 315 ? -140.287 -73.984 665.190 1.00 157.14 1010 LYS A O 1
ATOM 2129 N N . ASP A 1 316 ? -141.833 -75.502 665.780 1.00 155.78 1011 ASP A N 1
ATOM 2130 C CA . ASP A 1 316 ? -142.067 -75.957 664.414 1.00 155.60 1011 ASP A CA 1
ATOM 2131 C C . ASP A 1 316 ? -142.365 -74.787 663.523 1.00 149.14 1011 ASP A C 1
ATOM 2132 O O . ASP A 1 316 ? -141.797 -74.664 662.449 1.00 150.00 1011 ASP A O 1
ATOM 2137 N N . LEU A 1 317 ? -143.252 -73.916 663.990 1.00 146.47 1012 LEU A N 1
ATOM 2138 C CA . LEU A 1 317 ? -143.661 -72.745 663.232 1.00 138.84 1012 LEU A CA 1
ATOM 2139 C C . LEU A 1 317 ? -142.509 -71.790 663.071 1.00 136.63 1012 LEU A C 1
ATOM 2140 O O . LEU A 1 317 ? -141.982 -71.702 661.981 1.00 142.94 1012 LEU A O 1
ATOM 2145 N N . ALA A 1 318 ? -142.074 -71.122 664.134 1.00 133.24 1013 ALA A N 1
ATOM 2146 C CA . ALA A 1 318 ? -140.894 -70.236 664.054 1.00 137.19 1013 ALA A CA 1
ATOM 2147 C C . ALA A 1 318 ? -139.637 -70.771 663.324 1.00 141.99 1013 ALA A C 1
ATOM 2148 O O . ALA A 1 318 ? -138.636 -70.050 663.215 1.00 142.99 1013 ALA A O 1
ATOM 2150 N N . GLU A 1 319 ? -139.680 -72.021 662.858 1.00 145.14 1014 GLU A N 1
ATOM 2151 C CA . GLU A 1 319 ? -138.707 -72.518 661.886 1.00 157.86 1014 GLU A CA 1
ATOM 2152 C C . GLU A 1 319 ? -139.218 -72.268 660.467 1.00 157.49 1014 GLU A C 1
ATOM 2153 O O . GLU A 1 319 ? -138.444 -71.941 659.568 1.00 163.87 1014 GLU A O 1
ATOM 2159 N N . ARG A 1 320 ? -140.520 -72.465 660.266 1.00 150.27 1015 ARG A N 1
ATOM 2160 C CA . ARG A 1 320 ? -141.169 -72.108 659.009 1.00 147.27 1015 ARG A CA 1
ATOM 2161 C C . ARG A 1 320 ? -141.045 -70.599 658.869 1.00 142.49 1015 ARG A C 1
ATOM 2162 O O . ARG A 1 320 ? -140.279 -70.115 658.046 1.00 145.56 1015 ARG A O 1
ATOM 2170 N N . ALA A 1 321 ? -141.749 -69.861 659.715 1.00 136.08 1016 ALA A N 1
ATOM 2171 C CA . ALA A 1 321 ? -141.559 -68.424 659.841 1.00 134.51 1016 ALA A CA 1
ATOM 2172 C C . ALA A 1 321 ? -140.144 -67.954 659.533 1.00 136.80 1016 ALA A C 1
ATOM 2173 O O . ALA A 1 321 ? -139.953 -66.993 658.789 1.00 141.83 1016 ALA A O 1
ATOM 2175 N N . SER A 1 322 ? -139.151 -68.607 660.116 1.00 134.65 1017 SER A N 1
ATOM 2176 C CA . SER A 1 322 ? -137.791 -68.200 659.841 1.00 141.68 1017 SER A CA 1
ATOM 2177 C C . SER A 1 322 ? -137.439 -68.519 658.403 1.00 141.29 1017 SER A C 1
ATOM 2178 O O . SER A 1 322 ? -136.938 -67.668 657.672 1.00 145.15 1017 SER A O 1
ATOM 2181 N N . GLU A 1 323 ? -137.716 -69.755 658.008 1.00 144.80 1018 GLU A N 1
ATOM 2182 C CA . GLU A 1 323 ? -137.434 -70.231 656.669 1.00 148.37 1018 GLU A CA 1
ATOM 2183 C C . GLU A 1 323 ? -137.753 -69.140 655.654 1.00 148.73 1018 GLU A C 1
ATOM 2184 O O . GLU A 1 323 ? -136.890 -68.783 654.853 1.00 153.76 1018 GLU A O 1
ATOM 2190 N N . LEU A 1 324 ? -138.977 -68.599 655.718 1.00 143.89 1019 LEU A N 1
ATOM 2191 C CA . LEU A 1 324 ? -139.461 -67.606 654.759 1.00 136.99 1019 LEU A CA 1
ATOM 2192 C C . LEU A 1 324 ? -138.447 -66.560 654.474 1.00 140.28 1019 LEU A C 1
ATOM 2193 O O . LEU A 1 324 ? -137.996 -66.427 653.347 1.00 142.11 1019 LEU A O 1
ATOM 2198 N N . ASP A 1 325 ? -138.079 -65.824 655.507 1.00 147.94 1020 ASP A N 1
ATOM 2199 C CA . ASP A 1 325 ? -137.097 -64.793 655.337 1.00 165.82 1020 ASP A CA 1
ATOM 2200 C C . ASP A 1 325 ? -135.960 -65.344 654.496 1.00 167.56 1020 ASP A C 1
ATOM 2201 O O . ASP A 1 325 ? -135.703 -64.853 653.403 1.00 176.54 1020 ASP A O 1
ATOM 2206 N N . GLU A 1 326 ? -135.311 -66.393 654.986 1.00 171.92 1021 GLU A N 1
ATOM 2207 C CA . GLU A 1 326 ? -134.208 -67.001 654.256 1.00 180.20 1021 GLU A CA 1
ATOM 2208 C C . GLU A 1 326 ? -134.564 -67.178 652.789 1.00 170.77 1021 GLU A C 1
ATOM 2209 O O . GLU A 1 326 ? -133.830 -66.712 651.923 1.00 180.12 1021 GLU A O 1
ATOM 2215 N N . SER A 1 327 ? -135.703 -67.817 652.523 1.00 158.10 1022 SER A N 1
ATOM 2216 C CA . SER A 1 327 ? -136.152 -68.084 651.151 1.00 159.98 1022 SER A CA 1
ATOM 2217 C C . SER A 1 327 ? -136.554 -66.827 650.357 1.00 161.20 1022 SER A C 1
ATOM 2218 O O . SER A 1 327 ? -136.415 -66.789 649.129 1.00 160.97 1022 SER A O 1
ATOM 2221 N N . LYS A 1 328 ? -137.061 -65.810 651.052 1.00 156.57 1023 LYS A N 1
ATOM 2222 C CA . LYS A 1 328 ? -137.281 -64.519 650.422 1.00 143.17 1023 LYS A CA 1
ATOM 2223 C C . LYS A 1 328 ? -135.942 -64.064 649.891 1.00 141.61 1023 LYS A C 1
ATOM 2224 O O . LYS A 1 328 ? -135.719 -64.079 648.693 1.00 142.38 1023 LYS A O 1
ATOM 2230 N N . ASP A 1 329 ? -135.035 -63.718 650.792 1.00 145.11 1024 ASP A N 1
ATOM 2231 C CA . ASP A 1 329 ? -133.691 -63.294 650.415 1.00 158.62 1024 ASP A CA 1
ATOM 2232 C C . ASP A 1 329 ? -133.040 -64.107 649.303 1.00 161.64 1024 ASP A C 1
ATOM 2233 O O . ASP A 1 329 ? -131.972 -63.734 648.817 1.00 175.04 1024 ASP A O 1
ATOM 2238 N N . SER A 1 330 ? -133.655 -65.216 648.908 1.00 151.80 1025 SER A N 1
ATOM 2239 C CA . SER A 1 330 ? -133.091 -66.023 647.848 1.00 152.81 1025 SER A CA 1
ATOM 2240 C C . SER A 1 330 ? -133.842 -65.819 646.540 1.00 152.72 1025 SER A C 1
ATOM 2241 O O . SER A 1 330 ? -133.228 -65.821 645.479 1.00 163.22 1025 SER A O 1
ATOM 2244 N N . ILE A 1 331 ? -135.162 -65.664 646.595 1.00 146.30 1026 ILE A N 1
ATOM 2245 C CA . ILE A 1 331 ? -135.903 -65.269 645.395 1.00 144.61 1026 ILE A CA 1
ATOM 2246 C C . ILE A 1 331 ? -135.459 -63.874 644.971 1.00 142.37 1026 ILE A C 1
ATOM 2247 O O . ILE A 1 331 ? -134.931 -63.651 643.876 1.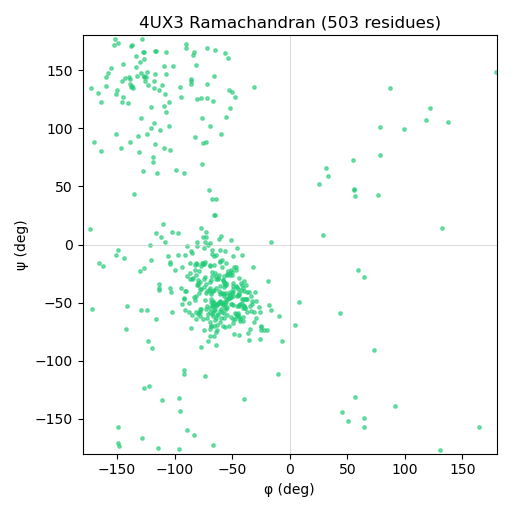00 132.88 1026 ILE A O 1
ATOM 2252 N N . GLN A 1 332 ? -135.736 -62.937 645.868 1.00 145.02 1027 GLN A N 1
ATOM 2253 C CA . GLN A 1 332 ? -135.231 -61.592 645.810 1.00 145.70 1027 GLN A CA 1
ATOM 2254 C C . GLN A 1 332 ? -133.787 -61.595 645.297 1.00 144.93 1027 GLN A C 1
ATOM 2255 O O . GLN A 1 332 ? -133.405 -60.702 644.567 1.00 153.14 1027 GLN A O 1
ATOM 2261 N N . ASP A 1 333 ? -132.994 -62.609 645.633 1.00 144.13 1028 ASP A N 1
ATOM 2262 C CA . ASP A 1 333 ? -131.660 -62.700 645.050 1.00 148.02 1028 ASP A CA 1
ATOM 2263 C C . ASP A 1 333 ? -131.709 -63.285 643.639 1.00 143.83 1028 ASP A C 1
ATOM 2264 O O . ASP A 1 333 ? -130.931 -62.903 642.768 1.00 146.47 1028 ASP A O 1
ATOM 2269 N N . LEU A 1 334 ? -132.623 -64.219 643.417 1.00 138.07 1029 LEU A N 1
ATOM 2270 C CA . LEU A 1 334 ? -132.753 -64.856 642.121 1.00 136.34 1029 LEU A CA 1
ATOM 2271 C C . LEU A 1 334 ? -132.931 -63.812 641.037 1.00 145.82 1029 LEU A C 1
ATOM 2272 O O . LEU A 1 334 ? -132.201 -63.797 640.045 1.00 150.02 1029 LEU A O 1
ATOM 2277 N N . ILE A 1 335 ? -133.933 -62.959 641.246 1.00 151.86 1030 ILE A N 1
ATOM 2278 C CA . ILE A 1 335 ? -134.256 -61.833 640.373 1.00 150.02 1030 ILE A CA 1
ATOM 2279 C C . ILE A 1 335 ? -133.040 -61.130 639.775 1.00 150.35 1030 ILE A C 1
ATOM 2280 O O . ILE A 1 335 ? -132.909 -61.037 638.552 1.00 153.15 1030 ILE A O 1
ATOM 2285 N N . VAL A 1 336 ? -132.154 -60.638 640.632 1.00 142.15 1031 VAL A N 1
ATOM 2286 C CA . VAL A 1 336 ? -131.019 -59.897 640.142 1.00 148.92 1031 VAL A CA 1
ATOM 2287 C C . VAL A 1 336 ? -130.120 -60.789 639.301 1.00 152.10 1031 VAL A C 1
ATOM 2288 O O . VAL A 1 336 ? -129.477 -60.333 638.357 1.00 162.89 1031 VAL A O 1
ATOM 2292 N N . LYS A 1 337 ? -130.106 -62.070 639.626 1.00 156.30 1032 LYS A N 1
ATOM 2293 C CA . LYS A 1 337 ? -129.369 -63.026 638.827 1.00 166.18 1032 LYS A CA 1
ATOM 2294 C C . LYS A 1 337 ? -129.945 -63.068 637.414 1.00 160.58 1032 LYS A C 1
ATOM 2295 O O . LYS A 1 337 ? -129.216 -63.324 636.467 1.00 169.74 1032 LYS A O 1
ATOM 2301 N N . LEU A 1 338 ? -131.236 -62.776 637.284 1.00 148.30 1033 LEU A N 1
ATOM 2302 C CA . LEU A 1 338 ? -131.941 -62.841 636.001 1.00 148.55 1033 LEU A CA 1
ATOM 2303 C C . LEU A 1 338 ? -132.011 -61.532 635.258 1.00 152.11 1033 LEU A C 1
ATOM 2304 O O . LEU A 1 338 ? -131.968 -61.498 634.025 1.00 145.00 1033 LEU A O 1
ATOM 2309 N N . LYS A 1 339 ? -132.184 -60.467 636.030 1.00 155.44 1034 LYS A N 1
ATOM 2310 C CA . LYS A 1 339 ? -132.305 -59.126 635.513 1.00 153.09 1034 LYS A CA 1
ATOM 2311 C C . LYS A 1 339 ? -131.000 -58.752 634.838 1.00 153.11 1034 LYS A C 1
ATOM 2312 O O . LYS A 1 339 ? -130.983 -57.926 633.932 1.00 152.97 1034 LYS A O 1
ATOM 2318 N N . GLN A 1 340 ? -129.919 -59.376 635.304 1.00 153.55 1035 GLN A N 1
ATOM 2319 C CA . GLN A 1 340 ? -128.651 -59.417 634.601 1.00 158.73 1035 GLN A CA 1
ATOM 2320 C C . GLN A 1 340 ? -128.815 -60.239 633.329 1.00 158.89 1035 GLN A C 1
ATOM 2321 O O . GLN A 1 340 ? -128.483 -59.785 632.242 1.00 168.45 1035 GLN A O 1
ATOM 2327 N N . GLN A 1 341 ? -129.335 -61.450 633.457 1.00 157.84 1036 GLN A N 1
ATOM 2328 C CA . GLN A 1 341 ? -129.343 -62.345 632.317 1.00 169.17 1036 GLN A CA 1
ATOM 2329 C C . GLN A 1 341 ? -130.081 -61.738 631.159 1.00 161.27 1036 GLN A C 1
ATOM 2330 O O . GLN A 1 341 ? -129.740 -62.007 630.016 1.00 169.07 1036 GLN A O 1
ATOM 2336 N N . LYS A 1 342 ? -131.076 -60.905 631.445 1.00 160.09 1037 LYS A N 1
ATOM 2337 C CA . LYS A 1 342 ? -131.839 -60.273 630.364 1.00 162.23 1037 LYS A CA 1
ATOM 2338 C C . LYS A 1 342 ? -130.943 -59.437 629.467 1.00 158.39 1037 LYS A C 1
ATOM 2339 O O . LYS A 1 342 ? -130.974 -59.592 628.243 1.00 154.03 1037 LYS A O 1
ATOM 2345 N N . VAL A 1 343 ? -130.132 -58.568 630.066 1.00 152.67 1038 VAL A N 1
ATOM 2346 C CA . VAL A 1 343 ? -129.181 -57.811 629.262 1.00 153.75 1038 VAL A CA 1
ATOM 2347 C C . VAL A 1 343 ? -128.271 -58.772 628.488 1.00 159.44 1038 VAL A C 1
ATOM 2348 O O . VAL A 1 343 ? -128.142 -58.656 627.271 1.00 159.93 1038 VAL A O 1
ATOM 2352 N N . ASN A 1 344 ? -127.701 -59.751 629.188 1.00 170.89 1039 ASN A N 1
ATOM 2353 C CA . ASN A 1 344 ? -126.877 -60.778 628.554 1.00 184.08 1039 ASN A CA 1
ATOM 2354 C C . ASN A 1 344 ? -127.543 -61.348 627.310 1.00 175.85 1039 ASN A C 1
ATOM 2355 O O . ASN A 1 344 ? -126.872 -61.682 626.334 1.00 173.83 1039 ASN A O 1
ATOM 2360 N N . ALA A 1 345 ? -128.868 -61.456 627.365 1.00 164.93 1040 ALA A N 1
ATOM 2361 C CA . ALA A 1 345 ? -129.646 -62.070 626.302 1.00 169.32 1040 ALA A CA 1
ATOM 2362 C C . ALA A 1 345 ? -129.830 -61.085 625.176 1.00 174.49 1040 ALA A C 1
ATOM 2363 O O . ALA A 1 345 ? -129.883 -61.454 624.002 1.00 193.01 1040 ALA A O 1
ATOM 2365 N N . VAL A 1 346 ? -129.919 -59.821 625.553 1.00 162.95 1041 VAL A N 1
ATOM 2366 C CA . VAL A 1 346 ? -130.171 -58.751 624.620 1.00 146.55 1041 VAL A CA 1
ATOM 2367 C C . VAL A 1 346 ? -128.861 -58.283 624.002 1.00 145.39 1041 VAL A C 1
ATOM 2368 O O . VAL A 1 346 ? -128.572 -58.552 622.833 1.00 139.76 1041 VAL A O 1
ATOM 2372 N N . ASP A 1 347 ? -128.061 -57.603 624.810 1.00 143.73 1042 ASP A N 1
ATOM 2373 C CA . ASP A 1 347 ? -126.793 -57.069 624.366 1.00 150.18 1042 ASP A CA 1
ATOM 2374 C C . ASP A 1 347 ? -125.964 -58.131 623.637 1.00 151.70 1042 ASP A C 1
ATOM 2375 O O . ASP A 1 347 ? -124.954 -57.817 623.020 1.00 160.01 1042 ASP A O 1
ATOM 2380 N N . SER A 1 348 ? -126.404 -59.384 623.697 1.00 152.40 1043 SER A N 1
ATOM 2381 C CA . SER A 1 348 ? -125.794 -60.428 622.890 1.00 165.62 1043 SER A CA 1
ATOM 2382 C C . SER A 1 348 ? -126.456 -60.473 621.533 1.00 158.14 1043 SER A C 1
ATOM 2383 O O . SER A 1 348 ? -125.781 -60.480 620.508 1.00 164.23 1043 SER A O 1
ATOM 2386 N N . THR A 1 349 ? -127.779 -60.520 621.525 1.00 148.33 1044 THR A N 1
ATOM 2387 C CA . THR A 1 349 ? -128.496 -60.523 620.266 1.00 156.65 1044 THR A CA 1
ATOM 2388 C C . THR A 1 349 ? -128.092 -59.290 619.480 1.00 161.11 1044 THR A C 1
ATOM 2389 O O . THR A 1 349 ? -127.808 -59.380 618.286 1.00 166.97 1044 THR A O 1
ATOM 2393 N N . PHE A 1 350 ? -128.039 -58.148 620.163 1.00 158.94 1045 PHE A N 1
ATOM 2394 C CA . PHE A 1 350 ? -127.663 -56.890 619.531 1.00 154.17 1045 PHE A CA 1
ATOM 2395 C C . PHE A 1 350 ? -126.458 -57.061 618.622 1.00 150.58 1045 PHE A C 1
ATOM 2396 O O . PHE A 1 350 ? -126.497 -56.660 617.452 1.00 149.25 1045 PHE A O 1
ATOM 2404 N N . GLN A 1 351 ? -125.398 -57.643 619.185 1.00 145.30 1046 GLN A N 1
ATOM 2405 C CA . GLN A 1 351 ? -124.187 -57.946 618.452 1.00 155.43 1046 GLN A CA 1
ATOM 2406 C C . GLN A 1 351 ? -124.543 -58.698 617.195 1.00 161.18 1046 GLN A C 1
ATOM 2407 O O . GLN A 1 351 ? -124.322 -58.207 616.089 1.00 176.67 1046 GLN A O 1
ATOM 2413 N N . LYS A 1 352 ? -125.129 -59.876 617.369 1.00 160.62 1047 LYS A N 1
ATOM 2414 C CA . LYS A 1 352 ? -125.487 -60.719 616.243 1.00 167.62 1047 LYS A CA 1
ATOM 2415 C C . LYS A 1 352 ? -126.242 -59.906 615.195 1.00 159.62 1047 LYS A C 1
ATOM 2416 O O . LYS A 1 352 ? -125.979 -60.011 613.995 1.00 157.53 1047 LYS A O 1
ATOM 2422 N N . VAL A 1 353 ? -127.134 -59.044 615.662 1.00 152.30 1048 VAL A N 1
ATOM 2423 C CA . VAL A 1 353 ? -127.958 -58.272 614.751 1.00 153.01 1048 VAL A CA 1
ATOM 2424 C C . VAL A 1 353 ? -127.198 -57.231 613.963 1.00 143.98 1048 VAL A C 1
ATOM 2425 O O . VAL A 1 353 ? -127.222 -57.252 612.731 1.00 141.43 1048 VAL A O 1
ATOM 2429 N N . SER A 1 354 ? -126.533 -56.321 614.657 1.00 137.31 1049 SER A N 1
ATOM 2430 C CA . SER A 1 354 ? -125.607 -55.456 613.961 1.00 147.06 1049 SER A CA 1
ATOM 2431 C C . SER A 1 354 ? -124.727 -56.272 612.989 1.00 152.89 1049 SER A C 1
ATOM 2432 O O . SER A 1 354 ? -124.776 -56.061 611.779 1.00 149.86 1049 SER A O 1
ATOM 2435 N N . GLU A 1 355 ? -123.961 -57.223 613.521 1.00 155.40 1050 GLU A N 1
ATOM 2436 C CA . GLU A 1 355 ? -123.033 -58.027 612.717 1.00 162.05 1050 GLU A CA 1
ATOM 2437 C C . GLU A 1 355 ? -123.667 -58.682 611.493 1.00 155.81 1050 GLU A C 1
ATOM 2438 O O . GLU A 1 355 ? -122.980 -58.972 610.514 1.00 156.85 1050 GLU A O 1
ATOM 2444 N N . ASN A 1 356 ? -124.969 -58.926 611.547 1.00 146.71 1051 ASN A N 1
ATOM 2445 C CA . ASN A 1 356 ? -125.665 -59.365 610.359 1.00 147.02 1051 ASN A CA 1
ATOM 2446 C C . ASN A 1 356 ? -125.865 -58.181 609.484 1.00 145.23 1051 ASN A C 1
ATOM 2447 O O . ASN A 1 356 ? -125.461 -58.175 608.327 1.00 151.29 1051 ASN A O 1
ATOM 2452 N N . PHE A 1 357 ? -126.491 -57.176 610.080 1.00 137.06 1052 PHE A N 1
ATOM 2453 C CA . PHE A 1 357 ? -126.979 -56.009 609.394 1.00 137.14 1052 PHE A CA 1
ATOM 2454 C C . PHE A 1 357 ? -126.029 -55.432 608.365 1.00 139.99 1052 PHE A C 1
ATOM 2455 O O . PHE A 1 357 ? -126.355 -55.401 607.178 1.00 131.94 1052 PHE A O 1
ATOM 2463 N N . GLU A 1 358 ? -124.870 -54.950 608.811 1.00 144.25 1053 GLU A N 1
ATOM 2464 C CA . GLU A 1 358 ? -123.933 -54.364 607.870 1.00 149.48 1053 GLU A CA 1
ATOM 2465 C C . GLU A 1 358 ? -123.799 -55.362 606.735 1.00 142.41 1053 GLU A C 1
ATOM 2466 O O . GLU A 1 358 ? -124.294 -55.134 605.631 1.00 133.20 1053 GLU A O 1
ATOM 2472 N N . ALA A 1 359 ? -123.212 -56.508 607.047 1.00 143.96 1054 ALA A N 1
ATOM 2473 C CA . ALA A 1 359 ? -123.073 -57.589 606.088 1.00 147.36 1054 ALA A CA 1
ATOM 2474 C C . ALA A 1 359 ? -124.240 -57.639 605.100 1.00 143.16 1054 ALA A C 1
ATOM 2475 O O . ALA A 1 359 ? -124.023 -57.667 603.893 1.00 152.29 1054 ALA A O 1
ATOM 2477 N N . VAL A 1 360 ? -125.468 -57.633 605.609 1.00 133.68 1055 VAL A N 1
ATOM 2478 C CA . VAL A 1 360 ? -126.650 -57.659 604.755 1.00 134.86 1055 VAL A CA 1
ATOM 2479 C C . VAL A 1 360 ? -126.739 -56.382 603.960 1.00 139.54 1055 VAL A C 1
ATOM 2480 O O . VAL A 1 360 ? -126.931 -56.395 602.744 1.00 147.42 1055 VAL A O 1
ATOM 2484 N N . PHE A 1 361 ? -126.618 -55.269 604.657 1.00 135.85 1056 PHE A N 1
ATOM 2485 C CA . PHE A 1 361 ? -126.756 -54.004 604.009 1.00 136.00 1056 PHE A CA 1
ATOM 2486 C C . PHE A 1 361 ? -125.760 -53.847 602.883 1.00 138.08 1056 PHE A C 1
ATOM 2487 O O . PHE A 1 361 ? -126.114 -53.508 601.749 1.00 137.02 1056 PHE A O 1
ATOM 2495 N N . GLU A 1 362 ? -124.505 -54.088 603.238 1.00 137.00 1057 GLU A N 1
ATOM 2496 C CA . GLU A 1 362 ? -123.393 -54.031 602.325 1.00 144.87 1057 GLU A CA 1
ATOM 2497 C C . GLU A 1 362 ? -123.607 -54.943 601.123 1.00 141.37 1057 GLU A C 1
ATOM 2498 O O . GLU A 1 362 ? -122.922 -54.825 600.111 1.00 148.83 1057 GLU A O 1
ATOM 2504 N N . ARG A 1 363 ? -124.552 -55.863 601.218 1.00 135.85 1058 ARG A N 1
ATOM 2505 C CA . ARG A 1 363 ? -124.939 -56.549 600.022 1.00 141.34 1058 ARG A CA 1
ATOM 2506 C C . ARG A 1 363 ? -125.755 -55.538 599.253 1.00 138.92 1058 ARG A C 1
ATOM 2507 O O . ARG A 1 363 ? -125.267 -54.944 598.297 1.00 141.26 1058 ARG A O 1
ATOM 2515 N N . LEU A 1 364 ? -126.971 -55.296 599.721 1.00 138.60 1059 LEU A N 1
ATOM 2516 C CA . LEU A 1 364 ? -127.927 -54.454 599.001 1.00 142.00 1059 LEU A CA 1
ATOM 2517 C C . LEU A 1 364 ? -127.362 -53.172 598.448 1.00 139.00 1059 LEU A C 1
ATOM 2518 O O . LEU A 1 364 ? -127.747 -52.721 597.377 1.00 140.11 1059 LEU A O 1
ATOM 2523 N N . VAL A 1 365 ? -126.473 -52.564 599.209 1.00 133.80 1060 VAL A N 1
ATOM 2524 C CA . VAL A 1 365 ? -125.873 -51.336 598.795 1.00 131.62 1060 VAL A CA 1
ATOM 2525 C C . VAL A 1 365 ? -124.399 -51.554 598.998 1.00 136.10 1060 VAL A C 1
ATOM 2526 O O . VAL A 1 365 ? -123.839 -51.126 600.013 1.00 135.33 1060 VAL A O 1
ATOM 2530 N N . PRO A 1 366 ? -123.760 -52.258 598.042 1.00 144.17 1061 PRO A N 1
ATOM 2531 C CA . PRO A 1 366 ? -122.316 -52.478 598.173 1.00 145.55 1061 PRO A CA 1
ATOM 2532 C C . PRO A 1 366 ? -121.593 -51.185 597.825 1.00 148.70 1061 PRO A C 1
ATOM 2533 O O . PRO A 1 366 ? -120.369 -51.137 597.774 1.00 149.54 1061 PRO A O 1
ATOM 2537 N N . ARG A 1 367 ? -122.396 -50.147 597.616 1.00 156.98 1062 ARG A N 1
ATOM 2538 C CA . ARG A 1 367 ? -121.948 -48.807 597.300 1.00 162.58 1062 ARG A CA 1
ATOM 2539 C C . ARG A 1 367 ? -121.494 -48.057 598.561 1.00 163.47 1062 ARG A C 1
ATOM 2540 O O . ARG A 1 367 ? -120.626 -47.193 598.496 1.00 163.07 1062 ARG A O 1
ATOM 2548 N N . GLY A 1 368 ? -122.093 -48.383 599.704 1.00 174.12 1063 GLY A N 1
ATOM 2549 C CA . GLY A 1 368 ? -121.730 -47.761 600.983 1.00 179.94 1063 GLY A CA 1
ATOM 2550 C C . GLY A 1 368 ? -121.911 -48.735 602.134 1.00 184.61 1063 GLY A C 1
ATOM 2551 O O . GLY A 1 368 ? -122.201 -49.902 601.891 1.00 189.27 1063 GLY A O 1
ATOM 2552 N N . THR A 1 369 ? -121.745 -48.265 603.380 1.00 184.34 1064 THR A N 1
ATOM 2553 C CA . THR A 1 369 ? -121.904 -49.128 604.583 1.00 182.32 1064 THR A CA 1
ATOM 2554 C C . THR A 1 369 ? -122.879 -48.624 605.654 1.00 184.12 1064 THR A C 1
ATOM 2555 O O . THR A 1 369 ? -123.195 -47.435 605.724 1.00 187.28 1064 THR A O 1
ATOM 2559 N N . ALA A 1 370 ? -123.333 -49.545 606.498 1.00 186.54 1065 ALA A N 1
ATOM 2560 C CA . ALA A 1 370 ? -124.275 -49.216 607.556 1.00 186.76 1065 ALA A CA 1
ATOM 2561 C C . ALA A 1 370 ? -123.899 -49.892 608.862 1.00 183.32 1065 ALA A C 1
ATOM 2562 O O . ALA A 1 370 ? -123.536 -51.075 608.885 1.00 182.37 1065 ALA A O 1
ATOM 2564 N N . LYS A 1 371 ? -123.979 -49.128 609.946 1.00 174.52 1066 LYS A N 1
ATOM 2565 C CA . LYS A 1 371 ? -123.668 -49.652 611.268 1.00 171.66 1066 LYS A CA 1
ATOM 2566 C C . LYS A 1 371 ? -124.819 -49.382 612.215 1.00 159.20 1066 LYS A C 1
ATOM 2567 O O . LYS A 1 371 ? -125.709 -48.583 611.908 1.00 155.70 1066 LYS A O 1
ATOM 2573 N N . LEU A 1 372 ? -124.797 -50.060 613.358 1.00 151.52 1067 LEU A N 1
ATOM 2574 C CA . LEU A 1 372 ? -125.754 -49.792 614.417 1.00 148.85 1067 LEU A CA 1
ATOM 2575 C C . LEU A 1 372 ? -125.095 -49.205 615.646 1.00 151.78 1067 LEU A C 1
ATOM 2576 O O . LEU A 1 372 ? -124.063 -49.688 616.106 1.00 162.07 1067 LEU A O 1
ATOM 2581 N N . ILE A 1 373 ? -125.692 -48.147 616.163 1.00 146.42 1068 ILE A N 1
ATOM 2582 C CA . ILE A 1 373 ? -125.270 -47.623 617.431 1.00 151.76 1068 ILE A CA 1
ATOM 2583 C C . ILE A 1 373 ? -126.423 -47.764 618.410 1.00 153.99 1068 ILE A C 1
ATOM 2584 O O . ILE A 1 373 ? -127.559 -48.022 618.013 1.00 155.72 1068 ILE A O 1
ATOM 2589 N N . ILE A 1 374 ? -126.121 -47.582 619.687 1.00 153.84 1069 ILE A N 1
ATOM 2590 C CA . ILE A 1 374 ? -126.961 -48.093 620.745 1.00 146.15 1069 ILE A CA 1
ATOM 2591 C C . ILE A 1 374 ? -126.689 -47.290 622.029 1.00 149.46 1069 ILE A C 1
ATOM 2592 O O . ILE A 1 374 ? -125.572 -46.794 622.230 1.00 152.44 1069 ILE A O 1
ATOM 2597 N N . HIS A 1 375 ? -127.707 -47.110 622.870 1.00 146.02 1070 HIS A N 1
ATOM 2598 C CA . HIS A 1 375 ? -127.601 -46.158 623.988 1.00 150.76 1070 HIS A CA 1
ATOM 2599 C C . HIS A 1 375 ? -128.285 -46.649 625.268 1.00 154.15 1070 HIS A C 1
ATOM 2600 O O . HIS A 1 375 ? -128.406 -45.921 626.258 1.00 155.78 1070 HIS A O 1
ATOM 2607 N N . SER A 1 413 ? -132.974 -45.537 622.391 1.00 174.53 1108 SER A N 1
ATOM 2608 C CA . SER A 1 413 ? -131.680 -46.062 622.824 1.00 181.49 1108 SER A CA 1
ATOM 2609 C C . SER A 1 413 ? -130.960 -46.938 621.742 1.00 183.67 1108 SER A C 1
ATOM 2610 O O . SER A 1 413 ? -129.983 -47.638 622.041 1.00 183.93 1108 SER A O 1
ATOM 2613 N N . ILE A 1 414 ? -131.443 -46.888 620.494 1.00 178.18 1109 ILE A N 1
ATOM 2614 C CA . ILE A 1 414 ? -130.733 -47.482 619.342 1.00 176.59 1109 ILE A CA 1
ATOM 2615 C C . ILE A 1 414 ? -130.777 -46.593 618.105 1.00 180.81 1109 ILE A C 1
ATOM 2616 O O . ILE A 1 414 ? -131.832 -46.045 617.776 1.00 184.89 1109 ILE A O 1
ATOM 2621 N N . SER A 1 415 ? -129.647 -46.483 617.404 1.00 173.82 1110 SER A N 1
ATOM 2622 C CA . SER A 1 415 ? -129.594 -45.746 616.143 1.00 167.55 1110 SER A CA 1
ATOM 2623 C C . SER A 1 415 ? -128.931 -46.510 614.994 1.00 159.54 1110 SER A C 1
ATOM 2624 O O . SER A 1 415 ? -128.138 -47.429 615.212 1.00 153.73 1110 SER A O 1
ATOM 2627 N N . VAL A 1 416 ? -129.284 -46.103 613.773 1.00 147.51 1111 VAL A N 1
ATOM 2628 C CA . VAL A 1 416 ? -128.611 -46.534 612.559 1.00 140.68 1111 VAL A CA 1
ATOM 2629 C C . VAL A 1 416 ? -127.770 -45.394 611.975 1.00 152.69 1111 VAL A C 1
ATOM 2630 O O . VAL A 1 416 ? -128.298 -44.370 611.524 1.00 152.38 1111 VAL A O 1
ATOM 2634 N N . SER A 1 417 ? -126.456 -45.583 611.985 1.00 162.52 1112 SER A N 1
ATOM 2635 C CA . SER A 1 417 ? -125.533 -44.664 611.334 1.00 169.73 1112 SER A CA 1
ATOM 2636 C C . SER A 1 417 ? -125.430 -45.085 609.882 1.00 177.19 1112 SER A C 1
ATOM 2637 O O . SER A 1 417 ? -125.382 -46.284 609.574 1.00 176.90 1112 SER A O 1
ATOM 2640 N N . PHE A 1 418 ? -125.372 -44.130 608.969 1.00 183.28 1113 PHE A N 1
ATOM 2641 C CA . PHE A 1 418 ? -125.394 -44.567 607.597 1.00 186.34 1113 PHE A CA 1
ATOM 2642 C C . PHE A 1 418 ? -124.876 -43.638 606.489 1.00 190.54 1113 PHE A C 1
ATOM 2643 O O . PHE A 1 418 ? -125.042 -42.418 606.552 1.00 185.59 1113 PHE A O 1
ATOM 2651 N N . ASN A 1 419 ? -124.240 -44.256 605.485 1.00 198.14 1114 ASN A N 1
ATOM 2652 C CA . ASN A 1 419 ? -123.893 -43.637 604.188 1.00 203.31 1114 ASN A CA 1
ATOM 2653 C C . ASN A 1 419 ? -124.173 -44.592 603.020 1.00 188.55 1114 ASN A C 1
ATOM 2654 O O . ASN A 1 419 ? -123.812 -45.773 603.092 1.00 183.85 1114 ASN A O 1
ATOM 2659 N N . SER A 1 420 ? -124.786 -44.086 601.948 1.00 172.67 1115 SER A N 1
ATOM 2660 C CA . SER A 1 420 ? -125.160 -44.931 600.806 1.00 163.00 1115 SER A CA 1
ATOM 2661 C C . SER A 1 420 ? -124.055 -45.121 599.768 1.00 169.23 1115 SER A C 1
ATOM 2662 O O . SER A 1 420 ? -124.007 -46.147 599.094 1.00 174.03 1115 SER A O 1
ATOM 2665 N N . LYS A 1 421 ? -123.189 -44.120 599.642 1.00 172.08 1116 LYS A N 1
ATOM 2666 C CA . LYS A 1 421 ? -121.947 -44.243 598.892 1.00 177.00 1116 LYS A CA 1
ATOM 2667 C C . LYS A 1 421 ? -120.878 -43.589 599.725 1.00 179.28 1116 LYS A C 1
ATOM 2668 O O . LYS A 1 421 ? -121.101 -42.506 600.269 1.00 176.93 1116 LYS A O 1
ATOM 2674 N N . GLN A 1 422 ? -119.734 -44.255 599.849 1.00 188.46 1117 GLN A N 1
ATOM 2675 C CA . GLN A 1 422 ? -118.609 -43.697 600.592 1.00 202.53 1117 GLN A CA 1
ATOM 2676 C C . GLN A 1 422 ? -118.236 -42.323 600.030 1.00 215.22 1117 GLN A C 1
ATOM 2677 O O . GLN A 1 422 ? -117.718 -42.180 598.912 1.00 207.38 1117 GLN A O 1
ATOM 2683 N N . ASN A 1 423 ? -118.540 -41.316 600.840 1.00 222.98 1118 ASN A N 1
ATOM 2684 C CA . ASN A 1 423 ? -118.580 -39.929 600.423 1.00 220.36 1118 ASN A CA 1
ATOM 2685 C C . ASN A 1 423 ? -118.768 -39.085 601.680 1.00 226.39 1118 ASN A C 1
ATOM 2686 O O . ASN A 1 423 ? -117.960 -38.195 601.961 1.00 231.84 1118 ASN A O 1
ATOM 2691 N N . GLU A 1 424 ? -119.831 -39.391 602.433 1.00 219.47 1119 GLU A N 1
ATOM 2692 C CA . GLU A 1 424 ? -120.180 -38.701 603.676 1.00 209.07 1119 GLU A CA 1
ATOM 2693 C C . GLU A 1 424 ? -121.330 -39.397 604.370 1.00 195.53 1119 GLU A C 1
ATOM 2694 O O . GLU A 1 424 ? -122.331 -39.710 603.735 1.00 197.03 1119 GLU A O 1
ATOM 2700 N N . GLN A 1 425 ? -121.207 -39.594 605.678 1.00 191.68 1120 GLN A N 1
ATOM 2701 C CA . GLN A 1 425 ? -122.186 -40.381 606.443 1.00 189.07 1120 GLN A CA 1
ATOM 2702 C C . GLN A 1 425 ? -123.117 -39.600 607.371 1.00 188.25 1120 GLN A C 1
ATOM 2703 O O . GLN A 1 425 ? -122.894 -38.425 607.644 1.00 205.92 1120 GLN A O 1
ATOM 2709 N N . LEU A 1 426 ? -124.175 -40.275 607.826 1.00 170.89 1121 LEU A N 1
ATOM 2710 C CA . LEU A 1 426 ? -124.713 -40.118 609.186 1.00 161.37 1121 LEU A CA 1
ATOM 2711 C C . LEU A 1 426 ? -126.108 -40.669 609.435 1.00 150.28 1121 LEU A C 1
ATOM 2712 O O . LEU A 1 426 ? -126.546 -41.570 608.733 1.00 140.78 1121 LEU A O 1
ATOM 2717 N N . HIS A 1 427 ? -126.765 -40.138 610.463 1.00 152.83 1122 HIS A N 1
ATOM 2718 C CA . HIS A 1 427 ? -127.991 -40.686 611.050 1.00 154.44 1122 HIS A CA 1
ATOM 2719 C C . HIS A 1 427 ? -129.107 -40.926 610.041 1.00 144.80 1122 HIS A C 1
ATOM 2720 O O . HIS A 1 427 ? -129.085 -40.361 608.984 1.00 150.47 1122 HIS A O 1
ATOM 2727 N N . VAL A 1 428 ? -130.086 -41.754 610.371 1.00 138.61 1123 VAL A N 1
ATOM 2728 C CA . VAL A 1 428 ? -131.107 -42.168 609.405 1.00 136.90 1123 VAL A CA 1
ATOM 2729 C C . VAL A 1 428 ? -132.227 -41.156 609.198 1.00 136.40 1123 VAL A C 1
ATOM 2730 O O . VAL A 1 428 ? -132.775 -41.034 608.101 1.00 130.24 1123 VAL A O 1
ATOM 2734 N N . GLU A 1 429 ? -132.582 -40.459 610.271 1.00 146.58 1124 GLU A N 1
ATOM 2735 C CA . GLU A 1 429 ? -133.672 -39.492 610.246 1.00 160.21 1124 GLU A CA 1
ATOM 2736 C C . GLU A 1 429 ? -133.285 -38.260 609.422 1.00 156.48 1124 GLU A C 1
ATOM 2737 O O . GLU A 1 429 ? -133.482 -37.106 609.826 1.00 154.76 1124 GLU A O 1
ATOM 2743 N N . GLN A 1 430 ? -132.730 -38.531 608.254 1.00 149.71 1125 GLN A N 1
ATOM 2744 C CA . GLN A 1 430 ? -132.301 -37.503 607.358 1.00 148.02 1125 GLN A CA 1
ATOM 2745 C C . GLN A 1 430 ? -132.448 -38.011 605.933 1.00 149.21 1125 GLN A C 1
ATOM 2746 O O . GLN A 1 430 ? -132.253 -37.268 604.981 1.00 167.76 1125 GLN A O 1
ATOM 2752 N N . LEU A 1 431 ? -132.820 -39.272 605.779 1.00 142.48 1126 LEU A N 1
ATOM 2753 C CA . LEU A 1 431 ? -132.740 -39.901 604.465 1.00 135.55 1126 LEU A CA 1
ATOM 2754 C C . LEU A 1 431 ? -133.961 -39.791 603.582 1.00 130.21 1126 LEU A C 1
ATOM 2755 O O . LEU A 1 431 ? -135.033 -39.348 604.004 1.00 124.03 1126 LEU A O 1
ATOM 2760 N N . SER A 1 432 ? -133.781 -40.235 602.345 1.00 126.92 1127 SER A N 1
ATOM 2761 C CA . SER A 1 432 ? -134.859 -40.239 601.388 1.00 130.21 1127 SER A CA 1
ATOM 2762 C C . SER A 1 432 ? -135.917 -41.211 601.834 1.00 128.09 1127 SER A C 1
ATOM 2763 O O . SER A 1 432 ? -135.601 -42.239 602.434 1.00 121.39 1127 SER A O 1
ATOM 2766 N N . GLY A 1 433 ? -137.173 -40.864 601.564 1.00 132.62 1128 GLY A N 1
ATOM 2767 C CA . GLY A 1 433 ? -138.278 -41.788 601.784 1.00 131.01 1128 GLY A CA 1
ATOM 2768 C C . GLY A 1 433 ? -137.737 -43.152 601.453 1.00 123.10 1128 GLY A C 1
ATOM 2769 O O . GLY A 1 433 ? -137.290 -43.869 602.330 1.00 124.72 1128 GLY A O 1
ATOM 2770 N N . GLY A 1 434 ? -137.712 -43.477 600.172 1.00 123.13 1129 GLY A N 1
ATOM 2771 C CA . GLY A 1 434 ? -137.072 -44.704 599.704 1.00 130.60 1129 GLY A CA 1
ATOM 2772 C C . GLY A 1 434 ? -135.743 -45.014 600.376 1.00 131.15 1129 GLY A C 1
ATOM 2773 O O . GLY A 1 434 ? -135.533 -46.118 600.872 1.00 127.41 1129 GLY A O 1
ATOM 2774 N N . GLN A 1 435 ? -134.848 -44.034 600.413 1.00 137.59 1130 GLN A N 1
ATOM 2775 C CA . GLN A 1 435 ? -133.517 -44.239 600.971 1.00 142.68 1130 GLN A CA 1
ATOM 2776 C C . GLN A 1 435 ? -133.597 -45.018 602.294 1.00 140.65 1130 GLN A C 1
ATOM 2777 O O . GLN A 1 435 ? -132.941 -46.052 602.452 1.00 135.28 1130 GLN A O 1
ATOM 2783 N N . LYS A 1 436 ? -134.430 -44.529 603.211 1.00 138.10 1131 LYS A N 1
ATOM 2784 C CA . LYS A 1 436 ? -134.755 -45.218 604.463 1.00 132.02 1131 LYS A CA 1
ATOM 2785 C C . LYS A 1 436 ? -135.246 -46.682 604.268 1.00 122.89 1131 LYS A C 1
ATOM 2786 O O . LYS A 1 436 ? -134.551 -47.644 604.621 1.00 119.06 1131 LYS A O 1
ATOM 2792 N N . THR A 1 437 ? -136.450 -46.817 603.726 1.00 113.01 1132 THR A N 1
ATOM 2793 C CA . THR A 1 437 ? -137.008 -48.072 603.221 1.00 116.55 1132 THR A CA 1
ATOM 2794 C C . THR A 1 437 ? -136.061 -49.244 602.884 1.00 121.69 1132 THR A C 1
ATOM 2795 O O . THR A 1 437 ? -136.456 -50.420 602.950 1.00 120.19 1132 THR A O 1
ATOM 2799 N N . VAL A 1 438 ? -134.844 -48.945 602.457 1.00 120.90 1133 VAL A N 1
ATOM 2800 C CA . VAL A 1 438 ? -133.904 -50.013 602.227 1.00 125.09 1133 VAL A CA 1
ATOM 2801 C C . VAL A 1 438 ? -133.612 -50.723 603.550 1.00 129.22 1133 VAL A C 1
ATOM 2802 O O . VAL A 1 438 ? -134.076 -51.846 603.803 1.00 123.24 1133 VAL A O 1
ATOM 2806 N N . CYS A 1 439 ? -132.843 -50.023 604.382 1.00 135.89 1134 CYS A N 1
ATOM 2807 C CA . CYS A 1 439 ? -132.522 -50.420 605.753 1.00 136.71 1134 CYS A CA 1
ATOM 2808 C C . CYS A 1 439 ? -133.567 -51.330 606.324 1.00 127.70 1134 CYS A C 1
ATOM 2809 O O . CYS A 1 439 ? -133.308 -52.501 606.518 1.00 123.17 1134 CYS A O 1
ATOM 2812 N N . ALA A 1 440 ? -134.742 -50.763 606.581 1.00 124.10 1135 ALA A N 1
ATOM 2813 C CA . ALA A 1 440 ? -135.961 -51.511 606.845 1.00 120.87 1135 ALA A CA 1
ATOM 2814 C C . ALA A 1 440 ? -135.686 -52.926 606.616 1.00 127.27 1135 ALA A C 1
ATOM 2815 O O . ALA A 1 440 ? -135.380 -53.675 607.548 1.00 146.96 1135 ALA A O 1
ATOM 2817 N N . ILE A 1 441 ? -135.782 -53.280 605.339 1.00 121.56 1136 ILE A N 1
ATOM 2818 C CA . ILE A 1 441 ? -135.638 -54.650 604.905 1.00 113.38 1136 ILE A CA 1
ATOM 2819 C C . ILE A 1 441 ? -134.403 -55.246 605.517 1.00 107.87 1136 ILE A C 1
ATOM 2820 O O . ILE A 1 441 ? -134.482 -55.976 606.502 1.00 104.97 1136 ILE A O 1
ATOM 2825 N N . ALA A 1 442 ? -133.267 -54.885 604.962 1.00 105.13 1137 ALA A N 1
ATOM 2826 C CA . ALA A 1 442 ? -132.017 -55.296 605.522 1.00 117.37 1137 ALA A CA 1
ATOM 2827 C C . ALA A 1 442 ? -132.156 -55.591 607.019 1.00 118.65 1137 ALA A C 1
ATOM 2828 O O . ALA A 1 442 ? -132.162 -56.744 607.441 1.00 126.41 1137 ALA A O 1
ATOM 2830 N N . LEU A 1 443 ? -132.284 -54.549 607.821 1.00 116.90 1138 LEU A N 1
ATOM 2831 C CA . LEU A 1 443 ? -132.539 -54.724 609.229 1.00 113.38 1138 LEU A CA 1
ATOM 2832 C C . LEU A 1 443 ? -133.340 -55.983 609.477 1.00 110.13 1138 LEU A C 1
ATOM 2833 O O . LEU A 1 443 ? -132.845 -56.934 610.086 1.00 109.76 1138 LEU A O 1
ATOM 2838 N N . ILE A 1 444 ? -134.582 -55.988 609.007 1.00 101.97 1139 ILE A N 1
ATOM 2839 C CA . ILE A 1 444 ? -135.459 -57.045 609.433 1.00 110.00 1139 ILE A CA 1
ATOM 2840 C C . ILE A 1 444 ? -135.049 -58.408 608.909 1.00 114.42 1139 ILE A C 1
ATOM 2841 O O . ILE A 1 444 ? -135.333 -59.422 609.524 1.00 120.53 1139 ILE A O 1
ATOM 2846 N N . LEU A 1 445 ? -134.374 -58.428 607.781 1.00 116.88 1140 LEU A N 1
ATOM 2847 C CA . LEU A 1 445 ? -133.683 -59.627 607.410 1.00 127.06 1140 LEU A CA 1
ATOM 2848 C C . LEU A 1 445 ? -132.648 -59.845 608.482 1.00 133.99 1140 LEU A C 1
ATOM 2849 O O . LEU A 1 445 ? -132.706 -60.840 609.184 1.00 149.33 1140 LEU A O 1
ATOM 2854 N N . ALA A 1 446 ? -131.734 -58.894 608.642 1.00 139.87 1141 ALA A N 1
ATOM 2855 C CA . ALA A 1 446 ? -130.673 -59.005 609.647 1.00 151.33 1141 ALA A CA 1
ATOM 2856 C C . ALA A 1 446 ? -131.235 -59.673 610.884 1.00 147.26 1141 ALA A C 1
ATOM 2857 O O . ALA A 1 446 ? -130.655 -60.619 611.418 1.00 152.54 1141 ALA A O 1
ATOM 2859 N N . ILE A 1 447 ? -132.396 -59.195 611.300 1.00 134.84 1142 ILE A N 1
ATOM 2860 C CA . ILE A 1 447 ? -133.083 -59.756 612.430 1.00 132.60 1142 ILE A CA 1
ATOM 2861 C C . ILE A 1 447 ? -133.674 -61.136 612.104 1.00 135.51 1142 ILE A C 1
ATOM 2862 O O . ILE A 1 447 ? -133.246 -62.141 612.662 1.00 128.36 1142 ILE A O 1
ATOM 2867 N N . GLN A 1 448 ? -134.613 -61.201 611.171 1.00 140.49 1143 GLN A N 1
ATOM 2868 C CA . GLN A 1 448 ? -135.245 -62.477 610.852 1.00 144.42 1143 GLN A CA 1
ATOM 2869 C C . GLN A 1 448 ? -134.244 -63.604 610.873 1.00 148.04 1143 GLN A C 1
ATOM 2870 O O . GLN A 1 448 ? -134.475 -64.625 611.495 1.00 162.08 1143 GLN A O 1
ATOM 2876 N N . MET A 1 449 ? -133.107 -63.393 610.231 1.00 147.69 1144 MET A N 1
ATOM 2877 C CA . MET A 1 449 ? -132.135 -64.450 610.026 1.00 143.98 1144 MET A CA 1
ATOM 2878 C C . MET A 1 449 ? -131.206 -64.778 611.215 1.00 150.22 1144 MET A C 1
ATOM 2879 O O . MET A 1 449 ? -130.335 -65.638 611.078 1.00 151.80 1144 MET A O 1
ATOM 2884 N N . VAL A 1 450 ? -131.364 -64.119 612.364 1.00 153.54 1145 VAL A N 1
ATOM 2885 C CA . VAL A 1 450 ? -130.556 -64.491 613.550 1.00 164.66 1145 VAL A CA 1
ATOM 2886 C C . VAL A 1 450 ? -131.154 -65.645 614.378 1.00 173.29 1145 VAL A C 1
ATOM 2887 O O . VAL A 1 450 ? -130.425 -66.404 615.025 1.00 173.97 1145 VAL A O 1
ATOM 2891 N N . ASP A 1 451 ? -132.479 -65.753 614.364 1.00 180.75 1146 ASP A N 1
ATOM 2892 C CA . ASP A 1 451 ? -133.175 -66.953 614.802 1.00 184.54 1146 ASP A CA 1
ATOM 2893 C C . ASP A 1 451 ? -133.943 -67.471 613.593 1.00 175.14 1146 ASP A C 1
ATOM 2894 O O . ASP A 1 451 ? -135.159 -67.310 613.490 1.00 161.64 1146 ASP A O 1
ATOM 2899 N N . PRO A 1 452 ? -133.217 -68.080 612.652 1.00 180.30 1147 PRO A N 1
ATOM 2900 C CA . PRO A 1 452 ? -133.848 -68.388 611.392 1.00 189.52 1147 PRO A CA 1
ATOM 2901 C C . PRO A 1 452 ? -134.838 -69.530 611.552 1.00 195.42 1147 PRO A C 1
ATOM 2902 O O . PRO A 1 452 ? -134.496 -70.591 612.089 1.00 205.42 1147 PRO A O 1
ATOM 2906 N N . ALA A 1 453 ? -136.066 -69.275 611.118 1.00 189.14 1148 ALA A N 1
ATOM 2907 C CA . ALA A 1 453 ? -137.128 -70.267 611.123 1.00 185.35 1148 ALA A CA 1
ATOM 2908 C C . ALA A 1 453 ? -137.158 -71.044 609.808 1.00 181.43 1148 ALA A C 1
ATOM 2909 O O . ALA A 1 453 ? -136.487 -70.665 608.843 1.00 177.95 1148 ALA A O 1
ATOM 2911 N N . SER A 1 454 ? -137.940 -72.127 609.784 1.00 179.64 1149 SER A N 1
ATOM 2912 C CA . SER A 1 454 ? -138.113 -72.969 608.591 1.00 181.19 1149 SER A CA 1
ATOM 2913 C C . SER A 1 454 ? -138.857 -72.226 607.492 1.00 169.48 1149 SER A C 1
ATOM 2914 O O . SER A 1 454 ? -138.729 -72.539 606.313 1.00 166.66 1149 SER A O 1
ATOM 2917 N N . PHE A 1 455 ? -139.621 -71.222 607.893 1.00 165.64 1150 PHE A N 1
ATOM 2918 C CA . PHE A 1 455 ? -140.581 -70.602 607.011 1.00 166.38 1150 PHE A CA 1
ATOM 2919 C C . PHE A 1 455 ? -140.733 -69.065 607.233 1.00 164.41 1150 PHE A C 1
ATOM 2920 O O . PHE A 1 455 ? -140.451 -68.544 608.318 1.00 161.89 1150 PHE A O 1
ATOM 2928 N N . TYR A 1 456 ? -141.169 -68.352 606.192 1.00 154.27 1151 TYR A N 1
ATOM 2929 C CA . TYR A 1 456 ? -141.284 -66.897 606.198 1.00 140.92 1151 TYR A CA 1
ATOM 2930 C C . TYR A 1 456 ? -142.247 -66.422 605.113 1.00 140.10 1151 TYR A C 1
ATOM 2931 O O . TYR A 1 456 ? -142.172 -66.860 603.977 1.00 140.58 1151 TYR A O 1
ATOM 2940 N N . LEU A 1 457 ? -143.125 -65.483 605.422 1.00 150.62 1152 LEU A N 1
ATOM 2941 C CA . LEU A 1 457 ? -143.762 -64.753 604.320 1.00 149.69 1152 LEU A CA 1
ATOM 2942 C C . LEU A 1 457 ? -143.699 -63.199 604.392 1.00 150.64 1152 LEU A C 1
ATOM 2943 O O . LEU A 1 457 ? -143.361 -62.608 605.445 1.00 137.05 1152 LEU A O 1
ATOM 2948 N N . PHE A 1 458 ? -144.009 -62.579 603.242 1.00 151.04 1153 PHE A N 1
ATOM 2949 C CA . PHE A 1 458 ? -143.707 -61.174 602.918 1.00 145.23 1153 PHE A CA 1
ATOM 2950 C C . PHE A 1 458 ? -144.768 -60.505 602.042 1.00 151.44 1153 PHE A C 1
ATOM 2951 O O . PHE A 1 458 ? -144.599 -60.417 600.815 1.00 156.98 1153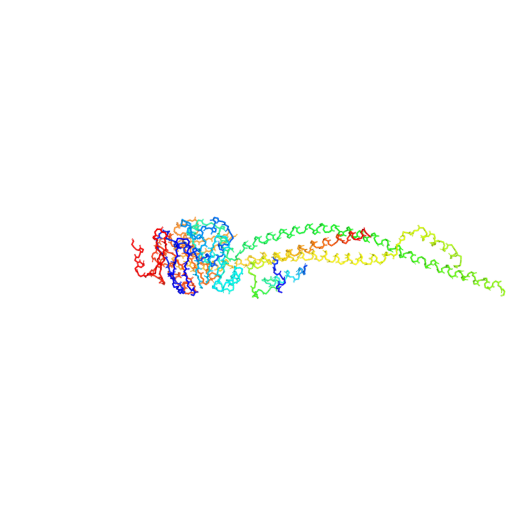 PHE A O 1
ATOM 2959 N N . ASP A 1 459 ? -145.847 -60.019 602.651 1.00 154.75 1154 ASP A N 1
ATOM 2960 C CA . ASP A 1 459 ? -146.812 -59.207 601.918 1.00 165.99 1154 ASP A CA 1
ATOM 2961 C C . ASP A 1 459 ? -146.106 -58.090 601.205 1.00 161.84 1154 ASP A C 1
ATOM 2962 O O . ASP A 1 459 ? -145.504 -57.223 601.854 1.00 160.78 1154 ASP A O 1
ATOM 2967 N N . GLU A 1 460 ? -146.195 -58.118 599.881 1.00 154.16 1155 GLU A N 1
ATOM 2968 C CA . GLU A 1 460 ? -145.788 -57.004 599.031 1.00 149.28 1155 GLU A CA 1
ATOM 2969 C C . GLU A 1 460 ? -144.743 -56.149 599.692 1.00 133.88 1155 GLU A C 1
ATOM 2970 O O . GLU A 1 460 ? -144.889 -54.949 599.783 1.00 124.77 1155 GLU A O 1
ATOM 2976 N N . ILE A 1 461 ? -143.687 -56.800 600.150 1.00 131.38 1156 ILE A N 1
ATOM 2977 C CA . ILE A 1 461 ? -142.570 -56.154 600.792 1.00 130.90 1156 ILE A CA 1
ATOM 2978 C C . ILE A 1 461 ? -141.882 -55.119 599.910 1.00 133.03 1156 ILE A C 1
ATOM 2979 O O . ILE A 1 461 ? -141.085 -54.327 600.395 1.00 137.14 1156 ILE A O 1
ATOM 2984 N N . ASP A 1 462 ? -142.187 -55.118 598.623 1.00 135.23 1157 ASP A N 1
ATOM 2985 C CA . ASP A 1 462 ? -141.458 -54.280 597.685 1.00 147.09 1157 ASP A CA 1
ATOM 2986 C C . ASP A 1 462 ? -142.187 -52.997 597.259 1.00 147.66 1157 ASP A C 1
ATOM 2987 O O . ASP A 1 462 ? -141.750 -52.302 596.352 1.00 148.69 1157 ASP A O 1
ATOM 2992 N N . ALA A 1 463 ? -143.281 -52.680 597.934 1.00 149.47 1158 ALA A N 1
ATOM 2993 C CA . ALA A 1 463 ? -144.224 -51.650 597.476 1.00 150.50 1158 ALA A CA 1
ATOM 2994 C C . ALA A 1 463 ? -143.755 -50.196 597.380 1.00 148.73 1158 ALA A C 1
ATOM 2995 O O . ALA A 1 463 ? -144.495 -49.353 596.851 1.00 155.22 1158 ALA A O 1
ATOM 2997 N N . ALA A 1 464 ? -142.565 -49.882 597.890 1.00 144.22 1159 ALA A N 1
ATOM 2998 C CA . ALA A 1 464 ? -142.038 -48.514 597.745 1.00 156.93 1159 ALA A CA 1
ATOM 2999 C C . ALA A 1 464 ? -140.528 -48.346 598.007 1.00 161.42 1159 ALA A C 1
ATOM 3000 O O . ALA A 1 464 ? -140.129 -47.896 599.078 1.00 163.80 1159 ALA A O 1
ATOM 3002 N N . LEU A 1 465 ? -139.701 -48.671 597.012 1.00 159.47 1160 LEU A N 1
ATOM 3003 C CA . LEU A 1 465 ? -138.240 -48.523 597.112 1.00 150.32 1160 LEU A CA 1
ATOM 3004 C C . LEU A 1 465 ? -137.615 -48.101 595.769 1.00 157.14 1160 LEU A C 1
ATOM 3005 O O . LEU A 1 465 ? -136.436 -47.723 595.685 1.00 153.44 1160 LEU A O 1
ATOM 3010 N N . ASP A 1 466 ? -138.429 -48.180 594.725 1.00 163.22 1161 ASP A N 1
ATOM 3011 C CA . ASP A 1 466 ? -137.995 -47.934 593.360 1.00 185.00 1161 ASP A CA 1
ATOM 3012 C C . ASP A 1 466 ? -136.961 -48.946 592.820 1.00 182.57 1161 ASP A C 1
ATOM 3013 O O . ASP A 1 466 ? -136.862 -50.066 593.299 1.00 175.08 1161 ASP A O 1
ATOM 3018 N N . LYS A 1 467 ? -136.210 -48.519 591.812 1.00 182.71 1162 LYS A N 1
ATOM 3019 C CA . LYS A 1 467 ? -135.416 -49.392 590.962 1.00 176.82 1162 LYS A CA 1
ATOM 3020 C C . LYS A 1 467 ? -134.177 -49.999 591.644 1.00 171.83 1162 LYS A C 1
ATOM 3021 O O . LYS A 1 467 ? -134.227 -51.129 592.135 1.00 168.42 1162 LYS A O 1
ATOM 3027 N N . GLN A 1 468 ? -133.085 -49.228 591.674 1.00 167.00 1163 GLN A N 1
ATOM 3028 C CA . GLN A 1 468 ? -131.723 -49.694 592.041 1.00 170.48 1163 GLN A CA 1
ATOM 3029 C C . GLN A 1 468 ? -131.691 -50.999 592.801 1.00 170.65 1163 GLN A C 1
ATOM 3030 O O . GLN A 1 468 ? -130.989 -51.961 592.471 1.00 173.39 1163 GLN A O 1
ATOM 3036 N N . TYR A 1 469 ? -132.483 -50.985 593.849 1.00 168.84 1164 TYR A N 1
ATOM 3037 C CA . TYR A 1 469 ? -132.384 -51.930 594.899 1.00 165.82 1164 TYR A CA 1
ATOM 3038 C C . TYR A 1 469 ? -133.101 -53.212 594.528 1.00 162.96 1164 TYR A C 1
ATOM 3039 O O . TYR A 1 469 ? -132.546 -54.297 594.675 1.00 159.19 1164 TYR A O 1
ATOM 3048 N N . ARG A 1 470 ? -134.326 -53.078 594.027 1.00 161.12 1165 ARG A N 1
ATOM 3049 C CA . ARG A 1 470 ? -135.173 -54.219 593.695 1.00 162.51 1165 ARG A CA 1
ATOM 3050 C C . ARG A 1 470 ? -134.343 -55.413 593.207 1.00 168.72 1165 ARG A C 1
ATOM 3051 O O . ARG A 1 470 ? -134.529 -56.532 593.696 1.00 166.99 1165 ARG A O 1
ATOM 3059 N N . THR A 1 471 ? -133.418 -55.161 592.271 1.00 171.44 1166 THR A N 1
ATOM 3060 C CA . THR A 1 471 ? -132.514 -56.199 591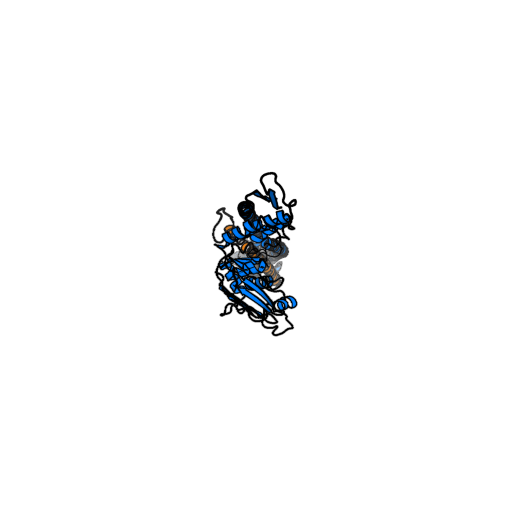.754 1.00 173.86 1166 THR A CA 1
ATOM 3061 C C . THR A 1 471 ? -131.784 -56.857 592.909 1.00 170.73 1166 THR A C 1
ATOM 3062 O O . THR A 1 471 ? -131.917 -58.063 593.134 1.00 170.61 1166 THR A O 1
ATOM 3066 N N . ALA A 1 472 ? -131.033 -56.030 593.637 1.00 164.33 1167 ALA A N 1
ATOM 3067 C CA . ALA A 1 472 ? -130.252 -56.437 594.797 1.00 161.65 1167 ALA A CA 1
ATOM 3068 C C . ALA A 1 472 ? -131.055 -57.271 595.791 1.00 159.76 1167 ALA A C 1
ATOM 3069 O O . ALA A 1 472 ? -130.531 -58.195 596.397 1.00 169.64 1167 ALA A O 1
ATOM 3071 N N . VAL A 1 473 ? -132.329 -56.958 595.940 1.00 153.66 1168 VAL A N 1
ATOM 3072 C CA . VAL A 1 473 ? -133.146 -57.615 596.935 1.00 152.93 1168 VAL A CA 1
ATOM 3073 C C . VAL A 1 473 ? -133.511 -59.024 596.499 1.00 157.48 1168 VAL A C 1
ATOM 3074 O O . VAL A 1 473 ? -133.123 -60.008 597.128 1.00 156.06 1168 VAL A O 1
ATOM 3078 N N . ALA A 1 474 ? -134.268 -59.097 595.409 1.00 165.67 1169 ALA A N 1
ATOM 3079 C CA . ALA A 1 474 ? -134.927 -60.329 594.996 1.00 172.37 1169 ALA A CA 1
ATOM 3080 C C . ALA A 1 474 ? -133.918 -61.438 594.936 1.00 168.30 1169 ALA A C 1
ATOM 3081 O O . ALA A 1 474 ? -134.183 -62.562 595.365 1.00 163.41 1169 ALA A O 1
ATOM 3083 N N . THR A 1 475 ? -132.754 -61.082 594.411 1.00 165.19 1170 THR A N 1
ATOM 3084 C CA . THR A 1 475 ? -131.622 -61.970 594.294 1.00 174.28 1170 THR A CA 1
ATOM 3085 C C . THR A 1 475 ? -131.176 -62.467 595.664 1.00 172.67 1170 THR A C 1
ATOM 3086 O O . THR A 1 475 ? -131.137 -63.669 595.924 1.00 176.20 1170 THR A O 1
ATOM 3090 N N . LEU A 1 476 ? -130.848 -61.523 596.536 1.00 169.76 1171 LEU A N 1
ATOM 3091 C CA . LEU A 1 476 ? -130.417 -61.807 597.903 1.00 168.06 1171 LEU A CA 1
ATOM 3092 C C . LEU A 1 476 ? -131.407 -62.726 598.626 1.00 162.08 1171 LEU A C 1
ATOM 3093 O O . LEU A 1 476 ? -131.015 -63.695 599.283 1.00 153.42 1171 LEU A O 1
ATOM 3098 N N . LEU A 1 477 ? -132.689 -62.398 598.494 1.00 159.34 1172 LEU A N 1
ATOM 3099 C CA . LEU A 1 477 ? -133.765 -63.190 599.052 1.00 160.24 1172 LEU A CA 1
ATOM 3100 C C . LEU A 1 477 ? -133.726 -64.579 598.515 1.00 172.71 1172 LEU A C 1
ATOM 3101 O O . LEU A 1 477 ? -133.807 -65.542 599.272 1.00 178.78 1172 LEU A O 1
ATOM 3106 N N . LYS A 1 478 ? -133.638 -64.675 597.191 1.00 174.10 1173 LYS A N 1
ATOM 3107 C CA . LYS A 1 478 ? -133.626 -65.963 596.552 1.00 175.48 1173 LYS A CA 1
ATOM 3108 C C . LYS A 1 478 ? -132.439 -66.725 597.089 1.00 179.01 1173 LYS A C 1
ATOM 3109 O O . LYS A 1 478 ? -132.567 -67.895 597.406 1.00 182.19 1173 LYS A O 1
ATOM 3115 N N . GLU A 1 479 ? -131.299 -66.047 597.232 1.00 186.05 1174 GLU A N 1
ATOM 3116 C CA . GLU A 1 479 ? -130.123 -66.671 597.851 1.00 196.00 1174 GLU A CA 1
ATOM 3117 C C . GLU A 1 479 ? -130.477 -67.191 599.236 1.00 186.01 1174 GLU A C 1
ATOM 3118 O O . GLU A 1 479 ? -129.980 -68.231 599.668 1.00 189.03 1174 GLU A O 1
ATOM 3124 N N . LEU A 1 480 ? -131.353 -66.467 599.917 1.00 173.70 1175 LEU A N 1
ATOM 3125 C CA . LEU A 1 480 ? -131.773 -66.852 601.250 1.00 165.32 1175 LEU A CA 1
ATOM 3126 C C . LEU A 1 480 ? -132.773 -67.979 601.197 1.00 165.50 1175 LEU A C 1
ATOM 3127 O O . LEU A 1 480 ? -132.999 -68.651 602.203 1.00 165.59 1175 LEU A O 1
ATOM 3132 N N . SER A 1 481 ? -133.376 -68.166 600.026 1.00 164.78 1176 SER A N 1
ATOM 3133 C CA . SER A 1 481 ? -134.413 -69.170 599.831 1.00 168.46 1176 SER A CA 1
ATOM 3134 C C . SER A 1 481 ? -133.898 -70.571 600.113 1.00 171.25 1176 SER A C 1
ATOM 3135 O O . SER A 1 481 ? -134.524 -71.329 600.854 1.00 165.95 1176 SER A O 1
ATOM 3138 N N . LYS A 1 482 ? -132.745 -70.893 599.537 1.00 176.24 1177 LYS A N 1
ATOM 3139 C CA . LYS A 1 482 ? -132.131 -72.190 599.735 1.00 184.65 1177 LYS A CA 1
ATOM 3140 C C . LYS A 1 482 ? -132.642 -72.815 601.025 1.00 183.17 1177 LYS A C 1
ATOM 3141 O O . LYS A 1 482 ? -133.492 -73.710 600.988 1.00 196.35 1177 LYS A O 1
ATOM 3147 N N . ASN A 1 483 ? -132.166 -72.292 602.152 1.00 173.40 1178 ASN A N 1
ATOM 3148 C CA . ASN A 1 483 ? -132.360 -72.918 603.453 1.00 176.24 1178 ASN A CA 1
ATOM 3149 C C . ASN A 1 483 ? -133.739 -72.800 604.074 1.00 174.47 1178 ASN A C 1
ATOM 3150 O O . ASN A 1 483 ? -134.067 -73.546 604.999 1.00 180.32 1178 ASN A O 1
ATOM 3155 N N . ALA A 1 484 ? -134.550 -71.874 603.586 1.00 171.79 1179 ALA A N 1
ATOM 3156 C CA . ALA A 1 484 ? -135.880 -71.726 604.152 1.00 171.81 1179 ALA A CA 1
ATOM 3157 C C . ALA A 1 484 ? -136.989 -71.609 603.122 1.00 174.57 1179 ALA A C 1
ATOM 3158 O O . ALA A 1 484 ? -136.759 -71.331 601.943 1.00 173.60 1179 ALA A O 1
ATOM 3160 N N . GLN A 1 485 ? -138.199 -71.849 603.607 1.00 180.86 1180 GLN A N 1
ATOM 3161 C CA . GLN A 1 485 ? -139.412 -71.729 602.827 1.00 188.21 1180 GLN A CA 1
ATOM 3162 C C . GLN A 1 485 ? -139.813 -70.255 602.771 1.00 179.93 1180 GLN A C 1
ATOM 3163 O O . GLN A 1 485 ? -139.962 -69.610 603.811 1.00 172.00 1180 GLN A O 1
ATOM 3169 N N . PHE A 1 486 ? -139.982 -69.736 601.556 1.00 174.17 1181 PHE A N 1
ATOM 3170 C CA . PHE A 1 486 ? -140.320 -68.332 601.355 1.00 168.01 1181 PHE A CA 1
ATOM 3171 C C . PHE A 1 486 ? -141.548 -68.139 600.497 1.00 160.41 1181 PHE A C 1
ATOM 3172 O O . PHE A 1 486 ? -141.791 -68.885 599.560 1.00 166.72 1181 PHE A O 1
ATOM 3180 N N . ILE A 1 487 ? -142.320 -67.120 600.832 1.00 157.09 1182 ILE A N 1
ATOM 3181 C CA . ILE A 1 487 ? -143.526 -66.802 600.100 1.00 155.74 1182 ILE A CA 1
ATOM 3182 C C . ILE A 1 487 ? -143.705 -65.293 600.077 1.00 161.86 1182 ILE A C 1
ATOM 3183 O O . ILE A 1 487 ? -143.705 -64.643 601.132 1.00 169.62 1182 ILE A O 1
ATOM 3188 N N . CYS A 1 488 ? -143.880 -64.739 598.882 1.00 158.05 1183 CYS A N 1
ATOM 3189 C CA . CYS A 1 488 ? -143.965 -63.295 598.727 1.00 151.03 1183 CYS A CA 1
ATOM 3190 C C . CYS A 1 488 ? -145.126 -62.895 597.871 1.00 146.35 1183 CYS A C 1
ATOM 3191 O O . CYS A 1 488 ? -145.475 -63.571 596.898 1.00 150.12 1183 CYS A O 1
ATOM 3194 N N . THR A 1 489 ? -145.727 -61.776 598.215 1.00 136.23 1184 THR A N 1
ATOM 3195 C CA . THR A 1 489 ? -146.528 -61.154 597.219 1.00 135.43 1184 THR A CA 1
ATOM 3196 C C . THR A 1 489 ? -145.737 -60.030 596.659 1.00 140.15 1184 THR A C 1
ATOM 3197 O O . THR A 1 489 ? -144.839 -59.481 597.314 1.00 138.05 1184 THR A O 1
ATOM 3201 N N . THR A 1 490 ? -146.068 -59.709 595.421 1.00 142.42 1185 THR A N 1
ATOM 3202 C CA . THR A 1 490 ? -145.408 -58.642 594.729 1.00 144.49 1185 THR A CA 1
ATOM 3203 C C . THR A 1 490 ? -146.349 -58.064 593.699 1.00 140.90 1185 THR A C 1
ATOM 3204 O O . THR A 1 490 ? -147.454 -58.562 593.472 1.00 131.43 1185 THR A O 1
ATOM 3208 N N . PHE A 1 491 ? -145.899 -56.964 593.127 1.00 146.18 1186 PHE A N 1
ATOM 3209 C CA . PHE A 1 491 ? -146.545 -56.344 592.011 1.00 158.53 1186 PHE A CA 1
ATOM 3210 C C . PHE A 1 491 ? -145.424 -55.654 591.253 1.00 162.62 1186 PHE A C 1
ATOM 3211 O O . PHE A 1 491 ? -145.614 -55.150 590.153 1.00 172.85 1186 PHE A O 1
ATOM 3219 N N . ARG A 1 492 ? -144.249 -55.621 591.863 1.00 157.93 1187 ARG A N 1
ATOM 3220 C CA . ARG A 1 492 ? -143.054 -55.303 591.123 1.00 159.07 1187 ARG A CA 1
ATOM 3221 C C . ARG A 1 492 ? -142.659 -56.659 590.572 1.00 160.14 1187 ARG A C 1
ATOM 3222 O O . ARG A 1 492 ? -142.840 -57.681 591.238 1.00 154.72 1187 ARG A O 1
ATOM 3230 N N . THR A 1 493 ? -142.163 -56.674 589.345 1.00 165.19 1188 THR A N 1
ATOM 3231 C CA . THR A 1 493 ? -141.896 -57.924 588.644 1.00 172.28 1188 THR A CA 1
ATOM 3232 C C . THR A 1 493 ? -140.499 -58.423 588.929 1.00 172.40 1188 THR A C 1
ATOM 3233 O O . THR A 1 493 ? -140.076 -59.470 588.452 1.00 170.46 1188 THR A O 1
ATOM 3237 N N . ASP A 1 494 ? -139.781 -57.655 589.722 1.00 173.47 1189 ASP A N 1
ATOM 3238 C CA . ASP A 1 494 ? -138.347 -57.824 589.833 1.00 179.79 1189 ASP A CA 1
ATOM 3239 C C . ASP A 1 494 ? -137.937 -59.013 590.677 1.00 176.43 1189 ASP A C 1
ATOM 3240 O O . ASP A 1 494 ? -136.798 -59.474 590.599 1.00 171.75 1189 ASP A O 1
ATOM 3245 N N . MET A 1 495 ? -138.887 -59.520 591.456 1.00 175.66 1190 MET A N 1
ATOM 3246 C CA . MET A 1 495 ? -138.701 -60.764 592.180 1.00 181.95 1190 MET A CA 1
ATOM 3247 C C . MET A 1 495 ? -138.949 -61.930 591.237 1.00 186.11 1190 MET A C 1
ATOM 3248 O O . MET A 1 495 ? -138.553 -63.060 591.521 1.00 189.48 1190 MET A O 1
ATOM 3253 N N . LEU A 1 496 ? -139.596 -61.633 590.113 1.00 188.39 1191 LEU A N 1
ATOM 3254 C CA . LEU A 1 496 ? -140.031 -62.645 589.154 1.00 190.95 1191 LEU A CA 1
ATOM 3255 C C . LEU A 1 496 ? -138.919 -63.094 588.219 1.00 190.83 1191 LEU A C 1
ATOM 3256 O O . LEU A 1 496 ? -138.756 -64.284 587.977 1.00 187.04 1191 LEU A O 1
ATOM 3261 N N . GLN A 1 497 ? -138.159 -62.136 587.697 1.00 191.04 1192 GLN A N 1
ATOM 3262 C CA . GLN A 1 497 ? -137.074 -62.417 586.758 1.00 193.53 1192 GLN A CA 1
ATOM 3263 C C . GLN A 1 497 ? -135.980 -63.235 587.435 1.00 197.62 1192 GLN A C 1
ATOM 3264 O O . GLN A 1 497 ? -134.822 -63.218 587.012 1.00 209.60 1192 GLN A O 1
ATOM 3270 N N . VAL A 1 498 ? -136.373 -63.972 588.470 1.00 194.38 1193 VAL A N 1
ATOM 3271 C CA . VAL A 1 498 ? -135.458 -64.509 589.466 1.00 199.99 1193 VAL A CA 1
ATOM 3272 C C . VAL A 1 498 ? -136.118 -65.633 590.253 1.00 194.30 1193 VAL A C 1
ATOM 3273 O O . VAL A 1 498 ? -135.450 -66.438 590.889 1.00 192.72 1193 VAL A O 1
ATOM 3277 N N . ALA A 1 499 ? -137.441 -65.675 590.191 1.00 193.34 1194 ALA A N 1
ATOM 3278 C CA . ALA A 1 499 ? -138.233 -66.511 591.073 1.00 198.53 1194 ALA A CA 1
ATOM 3279 C C . ALA A 1 499 ? -138.159 -68.010 590.790 1.00 211.90 1194 ALA A C 1
ATOM 3280 O O . ALA A 1 499 ? -137.606 -68.456 589.775 1.00 223.39 1194 ALA A O 1
ATOM 3282 N N . ASP A 1 500 ? -138.709 -68.764 591.739 1.00 210.35 1195 ASP A N 1
ATOM 3283 C CA . ASP A 1 500 ? -138.926 -70.199 591.651 1.00 206.27 1195 ASP A CA 1
ATOM 3284 C C . ASP A 1 500 ? -140.345 -70.382 591.093 1.00 198.74 1195 ASP A C 1
ATOM 3285 O O . ASP A 1 500 ? -140.602 -70.030 589.940 1.00 195.98 1195 ASP A O 1
ATOM 3290 N N . LYS A 1 501 ? -141.266 -70.891 591.909 1.00 192.13 1196 LYS A N 1
ATOM 3291 C CA . LYS A 1 501 ? -142.649 -71.101 591.479 1.00 191.85 1196 LYS A CA 1
ATOM 3292 C C . LYS A 1 501 ? -143.364 -69.787 591.200 1.00 187.63 1196 LYS A C 1
ATOM 3293 O O . LYS A 1 501 ? -142.726 -68.747 591.198 1.00 184.42 1196 LYS A O 1
ATOM 3299 N N . PHE A 1 502 ? -144.673 -69.833 590.951 1.00 190.95 1197 PHE A N 1
ATOM 3300 C CA . PHE A 1 502 ? -145.427 -68.658 590.499 1.00 197.09 1197 PHE A CA 1
ATOM 3301 C C . PHE A 1 502 ? -146.957 -68.864 590.593 1.00 199.55 1197 PHE A C 1
ATOM 3302 O O . PHE A 1 502 ? -147.479 -69.875 590.102 1.00 217.27 1197 PHE A O 1
ATOM 3310 N N . PHE A 1 503 ? -147.667 -67.897 591.193 1.00 190.57 1198 PHE A N 1
ATOM 3311 C CA . PHE A 1 503 ? -149.133 -67.963 591.409 1.00 181.25 1198 PHE A CA 1
ATOM 3312 C C . PHE A 1 503 ? -149.848 -66.633 591.171 1.00 172.62 1198 PHE A C 1
ATOM 3313 O O . PHE A 1 503 ? -149.314 -65.580 591.503 1.00 167.10 1198 PHE A O 1
ATOM 3321 N N . ARG A 1 504 ? -151.061 -66.686 590.621 1.00 168.12 1199 ARG A N 1
ATOM 3322 C CA . ARG A 1 504 ? -151.905 -65.493 590.485 1.00 168.69 1199 ARG A CA 1
ATOM 3323 C C . ARG A 1 504 ? -153.249 -65.712 591.160 1.00 175.70 1199 ARG A C 1
ATOM 3324 O O . ARG A 1 504 ? -153.761 -66.830 591.199 1.00 179.12 1199 ARG A O 1
ATOM 3332 N N . VAL A 1 505 ? -153.815 -64.631 591.689 1.00 177.62 1200 VAL A N 1
ATOM 3333 C CA . VAL A 1 505 ? -155.149 -64.668 592.266 1.00 170.19 1200 VAL A CA 1
ATOM 3334 C C . VAL A 1 505 ? -156.131 -63.870 591.401 1.00 173.13 1200 VAL A C 1
ATOM 3335 O O . VAL A 1 505 ? -155.825 -62.788 590.891 1.00 172.37 1200 VAL A O 1
ATOM 3339 N N . LYS A 1 506 ? -157.309 -64.448 591.226 1.00 173.49 1201 LYS A N 1
ATOM 3340 C CA . LYS A 1 506 ? -158.314 -63.901 590.353 1.00 176.56 1201 LYS A CA 1
ATOM 3341 C C . LYS A 1 506 ? -159.571 -63.675 591.172 1.00 174.53 1201 LYS A C 1
ATOM 3342 O O . LYS A 1 506 ? -159.937 -64.520 591.997 1.00 174.34 1201 LYS A O 1
ATOM 3348 N N . TYR A 1 507 ? -160.216 -62.529 590.953 1.00 172.02 1202 TYR A N 1
ATOM 3349 C CA . TYR A 1 507 ? -161.488 -62.231 591.611 1.00 177.14 1202 TYR A CA 1
ATOM 3350 C C . TYR A 1 507 ? -162.650 -61.978 590.650 1.00 178.25 1202 TYR A C 1
ATOM 3351 O O . TYR A 1 507 ? -162.789 -60.895 590.078 1.00 169.85 1202 TYR A O 1
ATOM 3360 N N . GLU A 1 508 ? -163.473 -63.005 590.478 1.00 187.00 1203 GLU A N 1
ATOM 3361 C CA . GLU A 1 508 ? -164.793 -62.834 589.921 1.00 195.93 1203 GLU A CA 1
ATOM 3362 C C . GLU A 1 508 ? -165.668 -62.482 591.125 1.00 200.45 1203 GLU A C 1
ATOM 3363 O O . GLU A 1 508 ? -165.528 -63.090 592.179 1.00 201.69 1203 GLU A O 1
ATOM 3369 N N . ASN A 1 509 ? -166.569 -61.514 590.948 1.00 211.27 1204 ASN A N 1
ATOM 3370 C CA . ASN A 1 509 ? -167.254 -60.756 592.036 1.00 217.02 1204 ASN A CA 1
ATOM 3371 C C . ASN A 1 509 ? -167.608 -61.342 593.421 1.00 209.80 1204 ASN A C 1
ATOM 3372 O O . ASN A 1 509 ? -167.858 -60.578 594.357 1.00 204.73 1204 ASN A O 1
ATOM 3377 N N . LYS A 1 510 ? -167.664 -62.664 593.558 1.00 205.83 1205 LYS A N 1
ATOM 3378 C CA . LYS A 1 510 ? -167.889 -63.268 594.876 1.00 198.95 1205 LYS A CA 1
ATOM 3379 C C . LYS A 1 510 ? -166.821 -64.294 595.231 1.00 190.11 1205 LYS A C 1
ATOM 3380 O O . LYS A 1 510 ? -166.607 -64.612 596.399 1.00 182.54 1205 LYS A O 1
ATOM 3386 N N . ILE A 1 511 ? -166.129 -64.789 594.217 1.00 190.54 1206 ILE A N 1
ATOM 3387 C CA . ILE A 1 511 ? -165.062 -65.748 594.437 1.00 191.84 1206 ILE A CA 1
ATOM 3388 C C . ILE A 1 511 ? -163.717 -65.217 593.994 1.00 181.28 1206 ILE A C 1
ATOM 3389 O O . ILE A 1 511 ? -163.606 -64.460 593.032 1.00 175.97 1206 ILE A O 1
ATOM 3394 N N . SER A 1 512 ? -162.692 -65.629 594.712 1.00 182.23 1207 SER A N 1
ATOM 3395 C CA . SER A 1 512 ? -161.344 -65.327 594.308 1.00 188.91 1207 SER A CA 1
ATOM 3396 C C . SER A 1 512 ? -160.594 -66.619 594.252 1.00 190.32 1207 SER A C 1
ATOM 3397 O O . SER A 1 512 ? -160.822 -67.526 595.046 1.00 193.71 1207 SER A O 1
ATOM 3400 N N . THR A 1 513 ? -159.690 -66.700 593.299 1.00 187.82 1208 THR A N 1
ATOM 3401 C CA . THR A 1 513 ? -159.078 -67.957 593.002 1.00 191.87 1208 THR A CA 1
ATOM 3402 C C . THR A 1 513 ? -157.618 -67.730 592.758 1.00 194.02 1208 THR A C 1
ATOM 3403 O O . THR A 1 513 ? -157.238 -66.725 592.164 1.00 195.85 1208 THR A O 1
ATOM 3407 N N . VAL A 1 514 ? -156.794 -68.662 593.219 1.00 196.30 1209 VAL A N 1
ATOM 3408 C CA . VAL A 1 514 ? -155.405 -68.684 592.788 1.00 197.95 1209 VAL A CA 1
ATOM 3409 C C 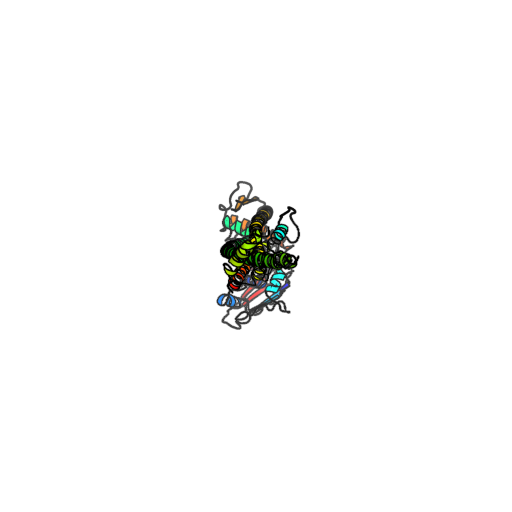. VAL A 1 514 ? -155.210 -69.654 591.615 1.00 208.84 1209 VAL A C 1
ATOM 3410 O O . VAL A 1 514 ? -155.756 -70.757 591.594 1.00 206.04 1209 VAL A O 1
ATOM 3414 N N . ILE A 1 515 ? -154.454 -69.194 590.625 1.00 214.42 1210 ILE A N 1
ATOM 3415 C CA . ILE A 1 515 ? -154.117 -69.970 589.444 1.00 217.60 1210 ILE A CA 1
ATOM 3416 C C . ILE A 1 515 ? -152.597 -69.895 589.280 1.00 221.00 1210 ILE A C 1
ATOM 3417 O O . ILE A 1 515 ? -151.975 -68.886 589.627 1.00 220.67 1210 ILE A O 1
ATOM 3422 N N . GLU A 1 516 ? -152.003 -70.967 588.764 1.00 218.44 1211 GLU A N 1
ATOM 3423 C CA . GLU A 1 516 ? -150.554 -71.049 588.628 1.00 212.16 1211 GLU A CA 1
ATOM 3424 C C . GLU A 1 516 ? -150.134 -70.862 587.178 1.00 215.39 1211 GLU A C 1
ATOM 3425 O O . GLU A 1 516 ? -150.593 -71.596 586.302 1.00 233.24 1211 GLU A O 1
ATOM 3431 N N . VAL A 1 517 ? -149.278 -69.871 586.931 1.00 212.28 1212 VAL A N 1
ATOM 3432 C CA . VAL A 1 517 ? -148.727 -69.619 585.590 1.00 225.63 1212 VAL A CA 1
ATOM 3433 C C . VAL A 1 517 ? -147.234 -69.297 585.690 1.00 219.82 1212 VAL A C 1
ATOM 3434 O O . VAL A 1 517 ? -146.727 -69.136 586.792 1.00 218.06 1212 VAL A O 1
ATOM 3438 N N . ASN A 1 518 ? -146.522 -69.217 584.566 1.00 207.34 1213 ASN A N 1
ATOM 3439 C CA . ASN A 1 518 ? -145.116 -68.877 584.671 1.00 196.62 1213 ASN A CA 1
ATOM 3440 C C . ASN A 1 518 ? -144.655 -67.612 583.969 1.00 197.58 1213 ASN A C 1
ATOM 3441 O O . ASN A 1 518 ? -144.597 -66.547 584.576 1.00 198.35 1213 ASN A O 1
ATOM 3446 N N . ARG A 1 519 ? -144.274 -67.743 582.708 1.00 222.32 1214 ARG A N 1
ATOM 3447 C CA . ARG A 1 519 ? -143.674 -66.633 581.985 1.00 222.04 1214 ARG A CA 1
ATOM 3448 C C . ARG A 1 519 ? -144.716 -65.564 581.665 1.00 215.94 1214 ARG A C 1
ATOM 3449 O O . ARG A 1 519 ? -144.451 -64.357 581.755 1.00 205.77 1214 ARG A O 1
ATOM 3457 N N . GLU A 1 520 ? -145.898 -66.045 581.289 1.00 223.69 1215 GLU A N 1
ATOM 3458 C CA . GLU A 1 520 ? -147.066 -65.217 581.004 1.00 224.82 1215 GLU A CA 1
ATOM 3459 C C . GLU A 1 520 ? -147.659 -64.685 582.297 1.00 227.96 1215 GLU A C 1
ATOM 3460 O O . GLU A 1 520 ? -148.500 -63.777 582.289 1.00 225.13 1215 GLU A O 1
ATOM 3466 N N . GLU A 1 521 ? -147.240 -65.282 583.409 1.00 233.17 1216 GLU A N 1
ATOM 3467 C CA . GLU A 1 521 ? -147.486 -64.667 584.684 1.00 231.51 1216 GLU A CA 1
ATOM 3468 C C . GLU A 1 521 ? -146.668 -63.390 584.724 1.00 210.47 1216 GLU A C 1
ATOM 3469 O O . GLU A 1 521 ? -147.210 -62.313 584.962 1.00 198.94 1216 GLU A O 1
ATOM 3475 N N . ALA A 1 522 ? -145.369 -63.518 584.446 1.00 200.20 1217 ALA A N 1
ATOM 3476 C CA . ALA A 1 522 ? -144.468 -62.374 584.416 1.00 190.55 1217 ALA A CA 1
ATOM 3477 C C . ALA A 1 522 ? -144.992 -61.355 583.408 1.00 184.82 1217 ALA A C 1
ATOM 3478 O O . ALA A 1 522 ? -144.768 -60.151 583.539 1.00 182.29 1217 ALA A O 1
ATOM 3480 N N . ILE A 1 523 ? -145.720 -61.856 582.417 1.00 188.36 1218 ILE A N 1
ATOM 3481 C CA . ILE A 1 523 ? -146.408 -61.006 581.452 1.00 194.79 1218 ILE A CA 1
ATOM 3482 C C . ILE A 1 523 ? -147.643 -60.374 582.110 1.00 186.00 1218 ILE A C 1
ATOM 3483 O O . ILE A 1 523 ? -148.052 -59.276 581.753 1.00 185.11 1218 ILE A O 1
ATOM 3488 N N . GLY A 1 524 ? -148.226 -61.066 583.079 1.00 182.97 1219 GLY A N 1
ATOM 3489 C CA . GLY A 1 524 ? -149.426 -60.571 583.733 1.00 190.14 1219 GLY A CA 1
ATOM 3490 C C . GLY A 1 524 ? -149.310 -59.154 584.263 1.00 193.62 1219 GLY A C 1
ATOM 3491 O O . GLY A 1 524 ? -150.216 -58.343 584.071 1.00 190.48 1219 GLY A O 1
ATOM 3492 N N . PHE A 1 525 ? -148.189 -58.859 584.923 1.00 201.43 1220 PHE A N 1
ATOM 3493 C CA . PHE A 1 525 ? -147.930 -57.542 585.517 1.00 206.11 1220 PHE A CA 1
ATOM 3494 C C . PHE A 1 525 ? -147.666 -56.505 584.474 1.00 199.04 1220 PHE A C 1
ATOM 3495 O O . PHE A 1 525 ? -148.265 -55.428 584.462 1.00 199.41 1220 PHE A O 1
ATOM 3503 N N . ILE A 1 526 ? -146.711 -56.847 583.623 1.00 190.59 1221 ILE A N 1
ATOM 3504 C CA . ILE A 1 526 ? -146.169 -55.927 582.665 1.00 191.15 1221 ILE A CA 1
ATOM 3505 C C . ILE A 1 526 ? -147.314 -55.260 581.875 1.00 199.07 1221 ILE A C 1
ATOM 3506 O O . ILE A 1 526 ? -147.171 -54.149 581.365 1.00 206.62 1221 ILE A O 1
ATOM 3511 N N . ARG A 1 527 ? -148.470 -55.921 581.851 1.00 203.85 1222 ARG A N 1
ATOM 3512 C CA . ARG A 1 527 ? -149.692 -55.360 581.275 1.00 209.07 1222 ARG A CA 1
ATOM 3513 C C . ARG A 1 527 ? -150.235 -54.221 582.137 1.00 210.28 1222 ARG A C 1
ATOM 3514 O O . ARG A 1 527 ? -150.212 -53.055 581.738 1.00 210.77 1222 ARG A O 1
ATOM 3522 N N . TRP B 2 25 ? -136.714 -81.587 638.577 1.00 237.33 25 TRP B N 1
ATOM 3523 C CA . TRP B 2 25 ? -137.450 -81.270 637.324 1.00 242.83 25 TRP B CA 1
ATOM 3524 C C . TRP B 2 25 ? -138.842 -80.781 637.593 1.00 245.76 25 TRP B C 1
ATOM 3525 O O . TRP B 2 25 ? -139.130 -80.128 638.595 1.00 244.70 25 TRP B O 1
ATOM 3536 N N . LEU B 2 26 ? -139.665 -81.106 636.605 1.00 249.12 26 LEU B N 1
ATOM 3537 C CA . LEU B 2 26 ? -141.090 -80.963 636.604 1.00 244.64 26 LEU B CA 1
ATOM 3538 C C . LEU B 2 26 ? -141.550 -80.183 637.837 1.00 241.65 26 LEU B C 1
ATOM 3539 O O . LEU B 2 26 ? -142.269 -79.185 637.703 1.00 240.18 26 LEU B O 1
ATOM 3544 N N . ALA B 2 27 ? -141.073 -80.595 639.017 1.00 238.47 27 ALA B N 1
ATOM 3545 C CA . ALA B 2 27 ? -141.511 -80.015 640.302 1.00 231.02 27 ALA B CA 1
ATOM 3546 C C . ALA B 2 27 ? -141.936 -78.557 640.122 1.00 228.64 27 ALA B C 1
ATOM 3547 O O . ALA B 2 27 ? -143.089 -78.179 640.323 1.00 233.40 27 ALA B O 1
ATOM 3549 N N . SER B 2 28 ? -140.966 -77.755 639.724 1.00 222.40 28 SER B N 1
ATOM 3550 C CA . SER B 2 28 ? -141.161 -76.406 639.221 1.00 213.59 28 SER B CA 1
ATOM 3551 C C . SER B 2 28 ? -142.563 -75.980 638.691 1.00 209.64 28 SER B C 1
ATOM 3552 O O . SER B 2 28 ? -143.302 -75.258 639.360 1.00 202.74 28 SER B O 1
ATOM 3555 N N . ASN B 2 29 ? -142.923 -76.474 637.511 1.00 208.46 29 ASN B N 1
ATOM 3556 C CA . ASN B 2 29 ? -143.624 -75.653 636.507 1.00 212.19 29 ASN B CA 1
ATOM 3557 C C . ASN B 2 29 ? -145.056 -75.125 636.640 1.00 215.69 29 ASN B C 1
ATOM 3558 O O . ASN B 2 29 ? -145.280 -73.959 636.306 1.00 215.52 29 ASN B O 1
ATOM 3563 N N . MET B 2 30 ? -146.030 -75.949 637.030 1.00 224.20 30 MET B N 1
ATOM 3564 C CA . MET B 2 30 ? -147.424 -75.573 636.700 1.00 232.67 30 MET B CA 1
ATOM 3565 C C . MET B 2 30 ? -147.588 -74.085 636.923 1.00 229.33 30 MET B C 1
ATOM 3566 O O . MET B 2 30 ? -148.016 -73.349 636.031 1.00 228.22 30 MET B O 1
ATOM 3571 N N . SER B 2 31 ? -147.240 -73.679 638.141 1.00 223.06 31 SER B N 1
ATOM 3572 C CA . SER B 2 31 ? -147.170 -72.293 638.551 1.00 222.04 31 SER B CA 1
ATOM 3573 C C . SER B 2 31 ? -146.590 -71.391 637.467 1.00 220.17 31 SER B C 1
ATOM 3574 O O . SER B 2 31 ? -147.275 -70.507 636.955 1.00 214.37 31 SER B O 1
ATOM 3577 N N . ILE B 2 39 ? -150.295 -78.572 649.341 1.00 178.00 39 ILE B N 1
ATOM 3578 C CA . ILE B 2 39 ? -149.308 -78.571 648.256 1.00 181.17 39 ILE B CA 1
ATOM 3579 C C . ILE B 2 39 ? -148.148 -77.646 648.687 1.00 184.53 39 ILE B C 1
ATOM 3580 O O . ILE B 2 39 ? -148.405 -76.553 649.194 1.00 184.55 39 ILE B O 1
ATOM 3585 N N . GLN B 2 40 ? -146.891 -78.066 648.503 1.00 183.57 40 GLN B N 1
ATOM 3586 C CA . GLN B 2 40 ? -145.733 -77.279 648.985 1.00 180.20 40 GLN B CA 1
ATOM 3587 C C . GLN B 2 40 ? -144.371 -77.912 648.713 1.00 187.34 40 GLN B C 1
ATOM 3588 O O . GLN B 2 40 ? -144.239 -79.133 648.720 1.00 194.29 40 GLN B O 1
ATOM 3594 N N . THR B 2 41 ? -143.359 -77.067 648.508 1.00 189.44 41 THR B N 1
ATOM 3595 C CA . THR B 2 41 ? -141.946 -77.490 648.467 1.00 192.82 41 THR B CA 1
ATOM 3596 C C . THR B 2 41 ? -140.991 -76.400 648.975 1.00 189.02 41 THR B C 1
ATOM 3597 O O . THR B 2 41 ? -141.432 -75.389 649.507 1.00 190.34 41 THR B O 1
ATOM 3601 N N . HIS B 2 42 ? -139.687 -76.611 648.801 1.00 184.89 42 HIS B N 1
ATOM 3602 C CA . HIS B 2 42 ? -138.674 -75.715 649.356 1.00 183.49 42 HIS B CA 1
ATOM 3603 C C . HIS B 2 42 ? -138.212 -74.657 648.371 1.00 180.49 42 HIS B C 1
ATOM 3604 O O . HIS B 2 42 ? -137.771 -75.001 647.271 1.00 181.66 42 HIS B O 1
ATOM 3611 N N . ILE B 2 43 ? -138.273 -73.385 648.792 1.00 175.77 43 ILE B N 1
ATOM 3612 C CA . ILE B 2 43 ? -137.911 -72.234 647.935 1.00 167.41 43 ILE B CA 1
ATOM 3613 C C . ILE B 2 43 ? -136.444 -72.227 647.539 1.00 164.25 43 ILE B C 1
ATOM 3614 O O . ILE B 2 43 ? -136.082 -72.745 646.483 1.00 162.17 43 ILE B O 1
ATOM 3619 N N . ALA B 2 44 ? -135.607 -71.650 648.397 1.00 130.86 44 ALA B N 1
ATOM 3620 C CA . ALA B 2 44 ? -134.219 -71.350 648.045 1.00 139.78 44 ALA B CA 1
ATOM 3621 C C . ALA B 2 44 ? -133.551 -72.491 647.308 1.00 150.23 44 ALA B C 1
ATOM 3622 O O . ALA B 2 44 ? -132.670 -72.263 646.488 1.00 149.89 44 ALA B O 1
ATOM 3624 N N . GLU B 2 45 ? -134.000 -73.714 647.593 1.00 170.07 45 GLU B N 1
ATOM 3625 C CA . GLU B 2 45 ? -133.456 -74.937 646.992 1.00 188.70 45 GLU B CA 1
ATOM 3626 C C . GLU B 2 45 ? -133.607 -74.938 645.472 1.00 184.96 45 GLU B C 1
ATOM 3627 O O . GLU B 2 45 ? -132.973 -75.731 644.779 1.00 196.33 45 GLU B O 1
ATOM 3633 N N . SER B 2 46 ? -134.438 -74.034 644.967 1.00 167.93 46 SER B N 1
ATOM 3634 C CA . SER B 2 46 ? -134.714 -73.938 643.546 1.00 164.96 46 SER B CA 1
ATOM 3635 C C . SER B 2 46 ? -134.185 -72.629 642.941 1.00 162.27 46 SER B C 1
ATOM 3636 O O . SER B 2 46 ? -133.764 -72.594 641.780 1.00 162.82 46 SER B O 1
ATOM 3639 N N . ALA B 2 47 ? -134.221 -71.556 643.730 1.00 156.84 47 ALA B N 1
ATOM 3640 C CA . ALA B 2 47 ? -133.712 -70.240 643.313 1.00 153.78 47 ALA B CA 1
ATOM 3641 C C . ALA B 2 47 ? -132.269 -70.282 642.799 1.00 157.64 47 ALA B C 1
ATOM 3642 O O . ALA B 2 47 ? -131.846 -69.410 642.045 1.00 163.25 47 ALA B O 1
ATOM 3644 N N . LYS B 2 48 ? -131.511 -71.289 643.201 1.00 156.92 48 LYS B N 1
ATOM 3645 C CA . LYS B 2 48 ? -130.190 -71.460 642.641 1.00 163.37 48 LYS B CA 1
ATOM 3646 C C . LYS B 2 48 ? -130.132 -72.664 641.716 1.00 169.24 48 LYS B C 1
ATOM 3647 O O . LYS B 2 48 ? -129.072 -72.979 641.188 1.00 177.29 48 LYS B O 1
ATOM 3653 N N . GLU B 2 49 ? -131.261 -73.344 641.526 1.00 167.15 49 GLU B N 1
ATOM 3654 C CA . GLU B 2 49 ? -131.341 -74.371 640.492 1.00 176.07 49 GLU B CA 1
ATOM 3655 C C . GLU B 2 49 ? -131.621 -73.657 639.199 1.00 172.16 49 GLU B C 1
ATOM 3656 O O . GLU B 2 49 ? -131.333 -74.162 638.117 1.00 183.31 49 GLU B O 1
ATOM 3662 N N . ILE B 2 50 ? -132.169 -72.458 639.326 1.00 161.86 50 ILE B N 1
ATOM 3663 C CA . ILE B 2 50 ? -132.318 -71.574 638.190 1.00 155.27 50 ILE B CA 1
ATOM 3664 C C . ILE B 2 50 ? -131.005 -70.884 637.832 1.00 159.00 50 ILE B C 1
ATOM 3665 O O . ILE B 2 50 ? -130.543 -70.975 636.692 1.00 156.86 50 ILE B O 1
ATOM 3670 N N . ALA B 2 51 ? -130.413 -70.198 638.809 1.00 163.63 51 ALA B N 1
ATOM 3671 C CA . ALA B 2 51 ? -129.080 -69.599 638.663 1.00 179.45 51 ALA B CA 1
ATOM 3672 C C . ALA B 2 51 ? -128.108 -70.498 637.885 1.00 189.56 51 ALA B C 1
ATOM 3673 O O . ALA B 2 51 ? -127.221 -70.007 637.177 1.00 192.90 51 ALA B O 1
ATOM 3675 N N . LYS B 2 52 ? -128.292 -71.810 638.019 1.00 198.38 52 LYS B N 1
ATOM 3676 C CA . LYS B 2 52 ? -127.526 -72.794 637.265 1.00 207.60 52 LYS B CA 1
ATOM 3677 C C . LYS B 2 52 ? -127.823 -72.705 635.778 1.00 204.91 52 LYS B C 1
ATOM 3678 O O . LYS B 2 52 ? -126.908 -72.830 634.959 1.00 216.14 52 LYS B O 1
ATOM 3684 N N . ALA B 2 53 ? -129.092 -72.481 635.439 1.00 189.16 53 ALA B N 1
ATOM 3685 C CA . ALA B 2 53 ? -129.496 -72.280 634.053 1.00 194.20 53 ALA B CA 1
ATOM 3686 C C . ALA B 2 53 ? -129.057 -70.911 633.489 1.00 200.48 53 ALA B C 1
ATOM 3687 O O . ALA B 2 53 ? -129.396 -70.565 632.368 1.00 197.11 53 ALA B O 1
ATOM 3689 N N . SER B 2 54 ? -128.274 -70.152 634.252 1.00 208.03 54 SER B N 1
ATOM 3690 C CA . SER B 2 54 ? -127.849 -68.809 633.845 1.00 212.54 54 SER B CA 1
ATOM 3691 C C . SER B 2 54 ? -126.328 -68.626 633.834 1.00 217.52 54 SER B C 1
ATOM 3692 O O . SER B 2 54 ? -125.736 -68.272 632.818 1.00 220.97 54 SER B O 1
ATOM 3695 N N . GLY B 2 55 ? -125.717 -68.888 634.981 1.00 218.25 55 GLY B N 1
ATOM 3696 C CA . GLY B 2 55 ? -124.370 -68.446 635.283 1.00 224.54 55 GLY B CA 1
ATOM 3697 C C . GLY B 2 55 ? -124.494 -67.986 636.718 1.00 229.20 55 GLY B C 1
ATOM 3698 O O . GLY B 2 55 ? -125.076 -66.934 636.991 1.00 222.98 55 GLY B O 1
ATOM 3699 N N . CYS B 2 56 ? -123.965 -68.801 637.628 1.00 241.14 56 CYS B N 1
ATOM 3700 C CA . CYS B 2 56 ? -124.208 -68.694 639.072 1.00 243.51 56 CYS B CA 1
ATOM 3701 C C . CYS B 2 56 ? -122.901 -68.993 639.809 1.00 249.89 56 CYS B C 1
ATOM 3702 O O . CYS B 2 56 ? -122.439 -68.212 640.656 1.00 242.30 56 CYS B O 1
ATOM 3705 N N . ASP B 2 57 ? -122.327 -70.141 639.454 1.00 261.27 57 ASP B N 1
ATOM 3706 C CA . ASP B 2 57 ? -120.997 -70.574 639.858 1.00 276.28 57 ASP B CA 1
ATOM 3707 C C . ASP B 2 57 ? -120.079 -70.525 638.629 1.00 283.50 57 ASP B C 1
ATOM 3708 O O . ASP B 2 57 ? -119.030 -71.179 638.582 1.00 293.07 57 ASP B O 1
ATOM 3713 N N . ASP B 2 58 ? -120.527 -69.784 637.616 1.00 275.67 58 ASP B N 1
ATOM 3714 C CA . ASP B 2 58 ? -119.650 -69.220 636.588 1.00 277.38 58 ASP B CA 1
ATOM 3715 C C . ASP B 2 58 ? -119.148 -70.198 635.502 1.00 286.40 58 ASP B C 1
ATOM 3716 O O . ASP B 2 58 ? -117.978 -70.156 635.113 1.00 293.45 58 ASP B O 1
ATOM 3721 N N . GLU B 2 59 ? -120.044 -71.055 635.005 1.00 284.44 59 GLU B N 1
ATOM 3722 C CA . GLU B 2 59 ? -119.733 -71.974 633.899 1.00 285.10 59 GLU B CA 1
ATOM 3723 C C . GLU B 2 59 ? -120.754 -71.857 632.762 1.00 287.31 59 GLU B C 1
ATOM 3724 O O . GLU B 2 59 ? -121.491 -72.805 632.490 1.00 286.19 59 GLU B O 1
ATOM 3730 N N . SER B 2 60 ? -120.823 -70.690 632.127 1.00 292.16 60 SER B N 1
ATOM 3731 C CA . SER B 2 60 ? -121.733 -70.495 630.989 1.00 291.66 60 SER B CA 1
ATOM 3732 C C . SER B 2 60 ? -121.181 -71.274 629.802 1.00 295.24 60 SER B C 1
ATOM 3733 O O . SER B 2 60 ? -119.973 -71.269 629.599 1.00 300.87 60 SER B O 1
ATOM 3736 N N . GLY B 2 61 ? -122.022 -71.971 629.033 1.00 292.59 61 GLY B N 1
ATOM 3737 C CA . GLY B 2 61 ? -123.454 -72.157 629.290 1.00 286.13 61 GLY B CA 1
ATOM 3738 C C . GLY B 2 61 ? -123.887 -73.543 628.827 1.00 284.06 61 GLY B C 1
ATOM 3739 O O . GLY B 2 61 ? -123.444 -74.027 627.780 1.00 287.20 61 GLY B O 1
ATOM 3740 N N . ASP B 2 62 ? -124.758 -74.188 629.599 1.00 273.41 62 ASP B N 1
ATOM 3741 C CA . ASP B 2 62 ? -125.078 -75.601 629.371 1.00 269.83 62 ASP B CA 1
ATOM 3742 C C . ASP B 2 62 ? -126.591 -75.872 629.276 1.00 276.67 62 ASP B C 1
ATOM 3743 O O . ASP B 2 62 ? -127.386 -74.939 629.124 1.00 273.79 62 ASP B O 1
ATOM 3748 N N . ASN B 2 63 ? -126.967 -77.153 629.350 1.00 290.40 63 ASN B N 1
ATOM 3749 C CA . ASN B 2 63 ? -128.375 -77.614 629.352 1.00 297.07 63 ASN B CA 1
ATOM 3750 C C . ASN B 2 63 ? -129.204 -77.150 628.140 1.00 302.85 63 ASN B C 1
ATOM 3751 O O . ASN B 2 63 ? -128.781 -77.297 626.992 1.00 312.62 63 ASN B O 1
ATOM 3756 N N . GLU B 2 64 ? -130.390 -76.614 628.412 1.00 295.51 64 GLU B N 1
ATOM 3757 C CA . GLU B 2 64 ? -131.238 -76.009 627.390 1.00 282.91 64 GLU B CA 1
ATOM 3758 C C . GLU B 2 64 ? -131.400 -74.524 627.674 1.00 274.75 64 GLU B C 1
ATOM 3759 O O . GLU B 2 64 ? -132.209 -73.840 627.040 1.00 272.05 64 GLU B O 1
ATOM 3765 N N . TYR B 2 65 ? -130.601 -74.054 628.636 1.00 267.21 65 TYR B N 1
ATOM 3766 C CA . TYR B 2 65 ? -130.560 -72.669 629.091 1.00 262.11 65 TYR B CA 1
ATOM 3767 C C . TYR B 2 65 ? -131.911 -72.025 629.450 1.00 247.34 65 TYR B C 1
ATOM 3768 O O . TYR B 2 65 ? -132.848 -72.696 629.866 1.00 234.96 65 TYR B O 1
ATOM 3777 N N . ILE B 2 66 ? -131.981 -70.709 629.297 1.00 243.90 66 ILE B N 1
ATOM 3778 C CA . ILE B 2 66 ? -133.124 -69.933 629.721 1.00 229.72 66 ILE B CA 1
ATOM 3779 C C . ILE B 2 66 ? -133.880 -69.332 628.542 1.00 210.28 66 ILE B C 1
ATOM 3780 O O . ILE B 2 66 ? -133.495 -68.286 628.023 1.00 209.46 66 ILE B O 1
ATOM 3785 N N . THR B 2 67 ? -134.970 -69.973 628.122 1.00 193.84 67 THR B N 1
ATOM 3786 C CA . THR B 2 67 ? -135.813 -69.360 627.089 1.00 189.36 67 THR B CA 1
ATOM 3787 C C . THR B 2 67 ? -136.243 -67.992 627.574 1.00 180.22 67 THR B C 1
ATOM 3788 O O . THR B 2 67 ? -136.855 -67.231 626.828 1.00 181.29 67 THR B O 1
ATOM 3792 N N . LEU B 2 68 ? -135.898 -67.688 628.824 1.00 169.93 68 LEU B N 1
ATOM 3793 C CA . LEU B 2 68 ? -136.170 -66.395 629.426 1.00 170.34 68 LEU B CA 1
ATOM 3794 C C . LEU B 2 68 ? -137.665 -66.153 629.398 1.00 171.11 68 LEU B C 1
ATOM 3795 O O . LEU B 2 68 ? -138.186 -65.345 630.153 1.00 169.85 68 LEU B O 1
ATOM 3800 N N . ARG B 2 69 ? -138.350 -66.850 628.497 1.00 177.70 69 ARG B N 1
ATOM 3801 C CA . ARG B 2 69 ? -139.793 -66.947 628.543 1.00 186.41 69 ARG B CA 1
ATOM 3802 C C . ARG B 2 69 ? -140.038 -67.878 629.687 1.00 179.13 69 ARG B C 1
ATOM 3803 O O . ARG B 2 69 ? -140.866 -67.629 630.570 1.00 174.14 69 ARG B O 1
ATOM 3811 N N . THR B 2 70 ? -139.284 -68.965 629.638 1.00 171.77 70 THR B N 1
ATOM 3812 C CA . THR B 2 70 ? -139.248 -69.952 630.675 1.00 161.23 70 THR B CA 1
ATOM 3813 C C . THR B 2 70 ? -138.855 -69.299 631.988 1.00 146.48 70 THR B C 1
ATOM 3814 O O . THR B 2 70 ? -139.625 -69.334 632.941 1.00 141.14 70 THR B O 1
ATOM 3818 N N . SER B 2 71 ? -137.682 -68.675 632.032 1.00 137.12 71 SER B N 1
ATOM 3819 C CA . SER B 2 71 ? -137.255 -67.996 633.247 1.00 134.95 71 SER B CA 1
ATOM 3820 C C . SER B 2 71 ? -138.360 -67.161 633.845 1.00 132.31 71 SER B C 1
ATOM 3821 O O . SER B 2 71 ? -138.597 -67.170 635.054 1.00 131.01 71 SER B O 1
ATOM 3824 N N . GLY B 2 72 ? -139.054 -66.450 632.977 1.00 133.61 72 GLY B N 1
ATOM 3825 C CA . GLY B 2 72 ? -140.079 -65.542 633.418 1.00 136.40 72 GLY B CA 1
ATOM 3826 C C . GLY B 2 72 ? -141.164 -66.289 634.130 1.00 138.28 72 GLY B C 1
ATOM 3827 O O . GLY B 2 72 ? -141.418 -66.047 635.313 1.00 142.12 72 GLY B O 1
ATOM 3828 N N . GLU B 2 73 ? -141.783 -67.215 633.405 1.00 142.14 73 GLU B N 1
ATOM 3829 C CA . GLU B 2 73 ? -142.929 -67.944 633.923 1.00 151.99 73 GLU B CA 1
ATOM 3830 C C . GLU B 2 73 ? -142.580 -68.842 635.120 1.00 146.94 73 GLU B C 1
ATOM 3831 O O . GLU B 2 73 ? -143.449 -69.156 635.942 1.00 148.58 73 GLU B O 1
ATOM 3837 N N . LEU B 2 74 ? -141.315 -69.241 635.220 1.00 135.05 74 LEU B N 1
ATOM 3838 C CA . LEU B 2 74 ? -140.864 -69.961 636.389 1.00 127.10 74 LEU B CA 1
ATOM 3839 C C . LEU B 2 74 ? -140.886 -69.035 637.541 1.00 126.29 74 LEU B C 1
ATOM 3840 O O . LEU B 2 74 ? -141.699 -69.173 638.447 1.00 124.76 74 LEU B O 1
ATOM 3845 N N . LEU B 2 75 ? -139.958 -68.088 637.502 1.00 130.00 75 LEU B N 1
ATOM 3846 C CA . LEU B 2 75 ? -139.831 -67.131 638.567 1.00 129.40 75 LEU B CA 1
ATOM 3847 C C . LEU B 2 75 ? -141.220 -66.894 639.084 1.00 129.94 75 LEU B C 1
ATOM 3848 O O . LEU B 2 75 ? -141.499 -67.108 640.253 1.00 126.21 75 LEU B O 1
ATOM 3853 N N . GLN B 2 76 ? -142.096 -66.471 638.187 1.00 134.81 76 GLN B N 1
ATOM 3854 C CA . GLN B 2 76 ? -143.488 -66.314 638.506 1.00 143.65 76 GLN B CA 1
ATOM 3855 C C . GLN B 2 76 ? -143.925 -67.394 639.494 1.00 143.89 76 GLN B C 1
ATOM 3856 O O . GLN B 2 76 ? -144.115 -67.122 640.690 1.00 143.30 76 GLN B O 1
ATOM 3862 N N . GLY B 2 77 ? -144.031 -68.623 638.993 1.00 144.34 77 GLY B N 1
ATOM 3863 C CA . GLY B 2 77 ? -144.361 -69.790 639.816 1.00 141.06 77 GLY B CA 1
ATOM 3864 C C . GLY B 2 77 ? -143.734 -69.882 641.208 1.00 130.94 77 GLY B C 1
ATOM 3865 O O . GLY B 2 77 ? -144.441 -70.060 642.219 1.00 118.48 77 GLY B O 1
ATOM 3866 N N . ILE B 2 78 ? -142.411 -69.759 641.269 1.00 122.90 78 ILE B N 1
ATOM 3867 C CA . ILE B 2 78 ? -141.737 -69.776 642.545 1.00 114.78 78 ILE B CA 1
ATOM 3868 C C . ILE B 2 78 ? -142.507 -68.856 643.464 1.00 112.35 78 ILE B C 1
ATOM 3869 O O . ILE B 2 78 ? -143.061 -69.272 644.452 1.00 115.95 78 ILE B O 1
ATOM 3874 N N . VAL B 2 79 ? -142.608 -67.604 643.096 1.00 113.40 79 VAL B N 1
ATOM 3875 C CA . VAL B 2 79 ? -143.221 -66.668 643.976 1.00 113.41 79 VAL B CA 1
ATOM 3876 C C . VAL B 2 79 ? -144.644 -67.102 644.229 1.00 110.53 79 VAL B C 1
ATOM 3877 O O . VAL B 2 79 ? -145.081 -67.108 645.364 1.00 107.07 79 VAL B O 1
ATOM 3881 N N . ARG B 2 80 ? -145.343 -67.531 643.188 1.00 119.10 80 ARG B N 1
ATOM 3882 C CA . ARG B 2 80 ? -146.741 -67.938 643.344 1.00 135.20 80 ARG B CA 1
ATOM 3883 C C . ARG B 2 80 ? -146.832 -68.821 644.563 1.00 140.72 80 ARG B C 1
ATOM 3884 O O . ARG B 2 80 ? -147.731 -68.636 645.383 1.00 151.22 80 ARG B O 1
ATOM 3892 N N . VAL B 2 81 ? -145.877 -69.750 644.692 1.00 139.35 81 VAL B N 1
ATOM 3893 C CA . VAL B 2 81 ? -145.820 -70.662 645.842 1.00 130.26 81 VAL B CA 1
ATOM 3894 C C . VAL B 2 81 ? -145.263 -70.016 647.092 1.00 121.72 81 VAL B C 1
ATOM 3895 O O . VAL B 2 81 ? -145.936 -70.012 648.107 1.00 119.44 81 VAL B O 1
ATOM 3899 N N . TYR B 2 82 ? -144.040 -69.490 647.021 1.00 118.03 82 TYR B N 1
ATOM 3900 C CA . TYR B 2 82 ? -143.479 -68.685 648.104 1.00 117.70 82 TYR B CA 1
ATOM 3901 C C . TYR B 2 82 ? -144.557 -67.895 648.791 1.00 118.56 82 TYR B C 1
ATOM 3902 O O . TYR B 2 82 ? -144.554 -67.800 649.995 1.00 121.22 82 TYR B O 1
ATOM 3911 N N . SER B 2 83 ? -145.453 -67.288 648.025 1.00 118.77 83 SER B N 1
ATOM 3912 C CA . SER B 2 83 ? -146.573 -66.619 648.617 1.00 125.14 83 SER B CA 1
ATOM 3913 C C . SER B 2 83 ? -147.466 -67.656 649.274 1.00 130.86 83 SER B C 1
ATOM 3914 O O . SER B 2 83 ? -147.659 -67.639 650.492 1.00 133.01 83 SER B O 1
ATOM 3917 N N . LYS B 2 84 ? -147.993 -68.580 648.477 1.00 135.93 84 LYS B N 1
ATOM 3918 C CA . LYS B 2 84 ? -148.980 -69.509 649.002 1.00 143.12 84 LYS B CA 1
ATOM 3919 C C . LYS B 2 84 ? -148.480 -70.165 650.296 1.00 139.69 84 LYS B C 1
ATOM 3920 O O . LYS B 2 84 ? -149.281 -70.596 651.117 1.00 150.62 84 LYS B O 1
ATOM 3926 N N . GLN B 2 85 ? -147.169 -70.212 650.498 1.00 126.91 85 GLN B N 1
ATOM 3927 C CA . GLN B 2 85 ? -146.636 -70.741 651.740 1.00 128.18 85 GLN B CA 1
ATOM 3928 C C . GLN B 2 85 ? -146.933 -69.809 652.902 1.00 134.17 85 GLN B C 1
ATOM 3929 O O . GLN B 2 85 ? -147.705 -70.148 653.811 1.00 140.11 85 GLN B O 1
ATOM 3935 N N . ALA B 2 86 ? -146.327 -68.628 652.864 1.00 129.87 86 ALA B N 1
ATOM 3936 C CA . ALA B 2 86 ? -146.560 -67.641 653.893 1.00 124.11 86 ALA B CA 1
ATOM 3937 C C . ALA B 2 86 ? -148.033 -67.566 654.246 1.00 125.12 86 ALA B C 1
ATOM 3938 O O . ALA B 2 86 ? -148.363 -67.436 655.403 1.00 133.66 86 ALA B O 1
ATOM 3940 N N . THR B 2 87 ? -148.927 -67.669 653.273 1.00 125.51 87 THR B N 1
ATOM 3941 C CA . THR B 2 87 ? -150.340 -67.682 653.620 1.00 137.88 87 THR B CA 1
ATOM 3942 C C . THR B 2 87 ? -150.613 -68.879 654.522 1.00 145.67 87 THR B C 1
ATOM 3943 O O . THR B 2 87 ? -150.913 -68.709 655.703 1.00 154.05 87 THR B O 1
ATOM 3947 N N . PHE B 2 88 ? -150.484 -70.087 653.982 1.00 150.91 88 PHE B N 1
ATOM 3948 C CA . PHE B 2 88 ? -150.697 -71.288 654.775 1.00 150.98 88 PHE B CA 1
ATOM 3949 C C . PHE B 2 88 ? -150.125 -71.111 656.185 1.00 143.22 88 PHE B C 1
ATOM 3950 O O . PHE B 2 88 ? -150.845 -71.234 657.188 1.00 140.59 88 PHE B O 1
ATOM 3958 N N . LEU B 2 89 ? -148.846 -70.764 656.259 1.00 131.40 89 LEU B N 1
ATOM 3959 C CA . LEU B 2 89 ? -148.243 -70.515 657.544 1.00 127.72 89 LEU B CA 1
ATOM 3960 C C . LEU B 2 89 ? -149.192 -69.753 658.447 1.00 128.08 89 LEU B C 1
ATOM 3961 O O . LEU B 2 89 ? -149.591 -70.239 659.492 1.00 137.86 89 LEU B O 1
ATOM 3966 N N . LEU B 2 90 ? -149.546 -68.551 658.038 1.00 126.95 90 LEU B N 1
ATOM 3967 C CA . LEU B 2 90 ? -150.386 -67.691 658.842 1.00 133.62 90 LEU B CA 1
ATOM 3968 C C . LEU B 2 90 ? -151.663 -68.400 659.234 1.00 137.20 90 LEU B C 1
ATOM 3969 O O . LEU B 2 90 ? -152.063 -68.358 660.398 1.00 143.17 90 LEU B O 1
ATOM 3974 N N . THR B 2 91 ? -152.291 -69.064 658.269 1.00 137.36 91 THR B N 1
ATOM 3975 C CA . THR B 2 91 ? -153.511 -69.801 658.549 1.00 150.85 91 THR B CA 1
ATOM 3976 C C . THR B 2 91 ? -153.264 -70.685 659.749 1.00 155.23 91 THR B C 1
ATOM 3977 O O . THR B 2 91 ? -154.105 -70.805 660.645 1.00 162.90 91 THR B O 1
ATOM 3981 N N . ASP B 2 92 ? -152.090 -71.294 659.771 1.00 151.09 92 ASP B N 1
ATOM 3982 C CA . ASP B 2 92 ? -151.765 -72.201 660.843 1.00 152.87 92 ASP B CA 1
ATOM 3983 C C . ASP B 2 92 ? -151.661 -71.486 662.169 1.00 148.13 92 ASP B C 1
ATOM 3984 O O . ASP B 2 92 ? -152.612 -71.530 662.943 1.00 150.63 92 ASP B O 1
ATOM 3989 N N . ILE B 2 93 ? -150.543 -70.811 662.423 1.00 138.19 93 ILE B N 1
ATOM 3990 C CA . ILE B 2 93 ? -150.420 -69.992 663.616 1.00 143.94 93 ILE B CA 1
ATOM 3991 C C . ILE B 2 93 ? -151.789 -69.705 664.238 1.00 153.59 93 ILE B C 1
ATOM 3992 O O . ILE B 2 93 ? -152.019 -70.021 665.406 1.00 161.56 93 ILE B O 1
ATOM 3997 N N . LYS B 2 94 ? -152.690 -69.119 663.447 1.00 156.16 94 LYS B N 1
ATOM 3998 C CA . LYS B 2 94 ? -154.010 -68.713 663.928 1.00 163.78 94 LYS B CA 1
ATOM 3999 C C . LYS B 2 94 ? -154.875 -69.889 664.367 1.00 166.04 94 LYS B C 1
ATOM 4000 O O . LYS B 2 94 ? -155.412 -69.899 665.488 1.00 166.73 94 LYS B O 1
ATOM 4006 N N . ASP B 2 95 ? -155.015 -70.869 663.478 1.00 168.34 95 ASP B N 1
ATOM 4007 C CA . ASP B 2 95 ? -155.802 -72.048 663.795 1.00 186.05 95 ASP B CA 1
ATOM 4008 C C . ASP B 2 95 ? -155.258 -72.724 665.067 1.00 185.25 95 ASP B C 1
ATOM 4009 O O . ASP B 2 95 ? -156.021 -73.274 665.874 1.00 192.68 95 ASP B O 1
ATOM 4014 N N . THR B 2 96 ? -153.943 -72.639 665.259 1.00 171.65 96 THR B N 1
ATOM 4015 C CA . THR B 2 96 ? -153.312 -73.070 666.508 1.00 157.48 96 THR B CA 1
ATOM 4016 C C . THR B 2 96 ? -153.708 -72.131 667.648 1.00 160.24 96 THR B C 1
ATOM 4017 O O . THR B 2 96 ? -154.465 -72.516 668.533 1.00 163.13 96 THR B O 1
ATOM 4021 N N . LEU B 2 97 ? -153.203 -70.901 667.609 1.00 157.00 97 LEU B N 1
ATOM 4022 C CA . LEU B 2 97 ? -153.445 -69.909 668.652 1.00 159.18 97 LEU B CA 1
ATOM 4023 C C . LEU B 2 97 ? -154.867 -69.955 669.244 1.00 160.86 97 LEU B C 1
ATOM 4024 O O . LEU B 2 97 ? -155.050 -69.837 670.452 1.00 155.76 97 LEU B O 1
ATOM 4029 N N . THR B 2 98 ? -155.876 -70.139 668.407 1.00 162.83 98 THR B N 1
ATOM 4030 C CA . THR B 2 98 ? -157.232 -70.196 668.934 1.00 171.77 98 THR B CA 1
ATOM 4031 C C . THR B 2 98 ? -157.517 -71.541 669.582 1.00 176.72 98 THR B C 1
ATOM 4032 O O . THR B 2 98 ? -158.194 -71.599 670.613 1.00 186.20 98 THR B O 1
ATOM 4036 N N . LYS B 2 99 ? -156.999 -72.614 668.981 1.00 173.00 99 LYS B N 1
ATOM 4037 C CA . LYS B 2 99 ? -157.082 -73.954 669.578 1.00 177.59 99 LYS B CA 1
ATOM 4038 C C . LYS B 2 99 ? -156.515 -74.008 671.006 1.00 174.01 99 LYS B C 1
ATOM 4039 O O . LYS B 2 99 ? -156.914 -74.878 671.787 1.00 171.37 99 LYS B O 1
ATOM 4045 N N . ILE B 2 100 ? -155.592 -73.096 671.341 1.00 166.10 100 ILE B N 1
ATOM 4046 C CA . ILE B 2 100 ? -155.141 -72.964 672.733 1.00 160.98 100 ILE B CA 1
ATOM 4047 C C . ILE B 2 100 ? -156.279 -72.405 673.591 1.00 172.43 100 ILE B C 1
ATOM 4048 O O . ILE B 2 100 ? -156.522 -72.884 674.708 1.00 185.77 100 ILE B O 1
ATOM 4053 N N . SER B 2 101 ? -156.979 -71.409 673.049 1.00 173.39 101 SER B N 1
ATOM 4054 C CA . SER B 2 101 ? -157.986 -70.668 673.793 1.00 181.72 101 SER B CA 1
ATOM 4055 C C . SER B 2 101 ? -159.115 -71.604 674.182 1.00 184.92 101 SER B C 1
ATOM 4056 O O . SER B 2 101 ? -160.279 -71.228 674.160 1.00 188.22 101 SER B O 1
ATOM 4059 N N . MET B 2 102 ? -158.743 -72.825 674.555 1.00 190.07 102 MET B N 1
ATOM 4060 C CA . MET B 2 102 ? -159.677 -73.930 674.706 1.00 195.00 102 MET B CA 1
ATOM 4061 C C . MET B 2 102 ? -159.154 -74.966 675.696 1.00 190.60 102 MET B C 1
ATOM 4062 O O . MET B 2 102 ? -158.020 -74.867 676.169 1.00 182.23 102 MET B O 1
#

GO terms:
  GO:0005634 nucleus (C, IDA)
  GO:0016887 ATP hydrolysis activity (F, IDA)
  GO:0030892 mitotic cohesin complex (C, IDA)
  GO:0007064 mitotic sister chromatid cohesion (P, IGI)
  GO:1990414 replication-born double-strand break repair via sister chromatid exchange (P, IMP)
  GO:0051177 meiotic sister chromatid cohesion (P, IMP)
  GO:0007130 synaptonemal complex assembly (P, IMP)
  GO:0007131 reciprocal meiotic recombination (P, IMP)
  GO:0000086 G2/M transition of mitotic cell cycle (P, IPI)
  GO:0019901 protein kinase binding (F, IPI)
  GO:0042802 identical protein binding (F, IPI)
  GO:0005515 protein binding (F, IPI)

Secondary structure (DSSP, 8-state):
----EEEEEETTEEEE-------SSEEEEEESTTSSHHHHHHHHHHHHSTTSSS--HHHHHHHT--SSSSSTT--EEEE--B----TTT----TTTT---HHHHHHHHHTTS--TT-SSSEE-SS-SGGGTS--HHHHHHHHHTTS-HHHHHHHHHHHHHHHHHHHHHHHHHHHHHHHHHHHHHHHHHHHHHHHHHHHHHHHHHHHHHHHHHHTHHHHHHS---TTHHHHHTHHHHHHHTTS----S-HHHHHHHHHHHHHHHHHHHHHHHHHHHHHHHHHHHHHHHHHHHHHHHHHHHHHHHHHHHHHH-TTS-EEEEE--EEEEE-SSTT--EESTTS-HHHHHHHHHHHHHHHHTTS--SEEEETTTTTT--HHHHHHHHHHHHHHHTTSEEEEE-SSGGGTTT-SS-EEEEEETTEEEEE--SHHHHHHHH-/-GGG-------SHHHHHHHHTTT-SSS----TT---SHHHHHHHHHHHHHHHHHHHHHHHHHHHHHHHH--

Radius of gyration: 39.17 Å; Cα contacts (8 Å, |Δi|>4): 672; chains: 2; bounding box: 56×60×148 Å

Organism: Saccharomyces cerevisiae (strain ATCC 204508 / S288c) (NCBI:txid559292)

Sequence (507 aa):
YIKRVIIKGFKTYRNETIIDNFSPHQNVIIGSNGSGKSNFFAAIRFVLSDDYSNLKREERQGLIHQGSGGSVMSASVEIVIRRTVGLKKDDYQLNDRNVTKGDIVRMLETAGFSMNNPYNIVPQGKIVALTNAKDKERLQLLEDVVGAKSFEVKLKASLKKMEETEQKKIQINKEMGELNSKLSEMEQERKELEKYNELERNRKIYQFTLYDRELNEVINQMETSDQLLQRLNDMNTEISGLKNVNKRAFENFKKFNERRKDLAERASELDESKDSIQDLIVKLKQQKVNAVDSTFQKVSENFEAVFERLVPRGTAKLIIHSISVSFNSKQNEQLHVEQLSGGQKTVCAIALILAIQMVDPASFYLFDEIDAALDKQYRTAVATLLKELSKNAQFICTTFRTDMLQVADKFFRVKYENKISTVIEVNREEAIGFIRWLASNMSIQTHIAESAKEIAKASGCDDESGDNEYITLRTSGELLQGIVRVYSKQATFLLTDIKDTLTKISM

Nearest PDB structures (foldseek):
  4ux3-assembly1_A  TM=1.002E+00  e=6.981E-76  Saccharomyces cerevisiae
  6qpw-assembly1_C  TM=8.669E-01  e=8.505E-44  Saccharomyces cerevisiae S288C
  8rok-assembly1_A  TM=7.651E-01  e=2.103E-30  Homo sapiens
  8rol-assembly1_A  TM=7.118E-01  e=1.551E-31  Homo sapiens
  8rok-assembly2_C  TM=7.437E-01  e=2.414E-29  Homo sapiens

InterPro domains:
  IPR003395 RecF/RecN/SMC, N-terminal [PF02463] (2-1207)
  IPR010935 SMCs flexible hinge [PF06470] (535-651)
  IPR010935 SMCs flexible hinge [SM00968] (534-651)
  IPR024704 Structural maintenance of chromosomes protein [PIRSF005719] (1-1216)
  IPR027417 P-loop containing nucleoside triphosphate hydrolase [G3DSA:3.40.50.300] (1-204)
  IPR027417 P-loop containing nucleoside triphosphate hydrolase [G3DSA:3.40.50.300] (1007-1222)
  IPR027417 P-loop containing nucleoside triphosphate hydrolase [SSF52540] (1-1206)
  IPR036277 SMCs flexible hinge superfamily [SSF75553] (487-697)
  IPR041741 Structural maintenance of chromosomes 3, ABC domain, eukaryotic [cd03272] (3-174)

Solvent-accessible surface area: 29426 Å² total; per-residue (Å²): 191,58,97,146,22,34,6,89,7,0,42,39,4,74,94,78,8,108,66,25,70,40,60,55,54,3,9,0,8,0,14,71,141,73,0,2,12,52,45,22,4,19,2,16,26,2,13,39,0,73,77,65,57,123,134,153,173,113,92,57,63,39,31,4,29,90,10,104,31,63,80,38,101,56,0,12,0,29,18,74,37,80,11,35,20,2,102,172,172,68,58,32,83,6,66,122,229,92,83,69,70,40,66,37,68,174,116,18,105,107,70,28,85,2,45,83,2,53,21,6,31,8,22,116,37,92,6,62,37,32,18,106,3,132,39,148,64,20,43,81,30,5,29,69,21,33,32,1,78,55,5,33,92,34,5,122,61,7,54,151,103,12,129,66,1,55,97,71,31,112,74,6,96,125,18,18,38,74,4,67,45,49,2,66,87,38,69,92,74,70,109,81,34,92,132,47,83,70,15,75,123,45,30,77,65,53,48,88,53,26,122,78,91,80,104,70,108,83,98,90,119,127,211,107,36,80,93,26,94,98,82,38,78,71,0,73,83,80,21,95,61,113,98,131,116,52,180,155,10,69,104,49,37,125,114,29,24,85,83,60,116,59,16,43,115,66,24,60,44,8,59,122,2,33,66,23,0,91,53,2,14,76,67,1,98,96,20,30,61,71,18,27,86,47,22,20,93,111,0,17,111,25,1,53,65,16,0,72,116,6,5,88,157,7,53,0,109,20,86,68,144,61,5,14,10,27,4,20,32,101,151,118,151,67,111,59,7,75,111,42,69,51,28,36,42,14,3,10,10,2,0,22,8,6,0,0,6,79,39,34,85,9,75,29,9,0,4,18,45,5,10,42,57,9,72,139,121,31,36,95,26,8,1,48,8,3,74,114,63,1,146,140,12,10,13,18,0,0,0,74,62,22,30,8,10,136,40,19,54,40,19,13,63,2,116,96,101,117,93,52,2,26,6,80,80,32,92,148,108,0,17,61,14,42,118,204,257,148,96,73,84,173,35,184,119,95,85,4,34,126,41,3,115,102,20,0,115,32,10,23,39,101,129,80,98,65,101,138,155,94,7,82,4,104,50,3,2,61,48,4,66,1,19,1,120,44,1,13,89,13,0,56,77,1,10,73,58,0,103,93,18,26,68,110,33,77,192